Protein AF-A0AAW0A6W4-F1 (afdb_monomer_lite)

pLDDT: mean 75.2, std 26.05, range [22.41, 98.56]

Foldseek 3Di:
DDDDDDDDDDDDDDDDDDDDDDDDQDDPDDDDDDDDDDDDDDDDDDDDDDDDDPDPPVVVVVVVVVDDPVVDDPPDDPPCVRDDPLCVVLVLCVLCVQPVVPLVLLLVLLDQDDCPRQVCLLVLLLVLLQVLLVLQVVDDQQLQQLLVDAACPPPHRDSDGNHRDDRPDPVSCLLSRLVSSLLSSQLDDDPRHDFQDDPQLVVLNVQLVCCSVPNDSVSNSVSVLSNLCSQLVDQQDADPVRRRNRSSSNSLSSNQADSVRDGNALVVSLSSLVSVLSVQSSSLSVQLVVCCVVVVAVDSVRSCVVRSLSRYAPHRGPNNVSVVSNVVSVVCVVPDDPDPQWDQPDPPQLQWIHHNNDIDGVVVLVVVLVVLVVVLVCLVCCQQLVNPPDDDDPPDFDDDPVDPPPPDDSCPPPVGPNVVCVCVSVVVQCVDVVSVCLQWDDDPPDPDIDGPPVSVVSSVVSVVVSVVSVVVSPQSDPDPPDCPRVCVSVPPDDPPPDPPDDDDDDDDDDDDDDDDDDDDDDDDDDDDDDDDDDDDDDYDDDDDDD

Radius of gyration: 37.03 Å; chains: 1; bounding box: 126×98×90 Å

Sequence (546 aa):
MTTGKACIRVLPFPSEAITRSPIPTQVLSSTAPTSTPSNPLELGPDTEQTVSVHQPGTKLYSDFLAFKSSDFQPEAETDHRLISPWLKRTHWMRLIESHLDHLDELCNFAKFPGEEEFPELKTIVVTYFTAATQLVDLTHGAVLERLNTADPDKDGITNKPLHAHKPGDATFNKYVQIVIRLLGTFIRESKHYTLPFTPSCESSRAAFVHALNNGSDSDRDESLHNFLLSVWATTWQATHEERDCDPTLCFLGLYALQPTGEFLGPKQMTSPIAHLSWAIRLVILRQIHQLCASGVCKDHLDAFNQVAEYITEHNINTFSSLRSLQHYATAVTMSTMPLPSIVFLDREAWTAMYFKGQHFSLEKLRKILAALEVEIMRLWTEKVMLGLNLRVDYTNLVDNLQNQKPGYSFIQEPTNPFVQHKNTFLQTLLADPVKAREFVFKAAGVEDEQIDMTRCRGYMTDVGQFEGLLMLYVELTPSYGNGELGTQFLQKGPRTRGIRGNNDSVGGNRGQLRKMPPKSREFGATAGIGSNTNSARILGQETNTQ

Secondary structure (DSSP, 8-state):
------PPPP---------PPPPPPPP----PPP-PPP-----------------THHHHHHHHHH--GGG--------GGGS-HHHHHH-HHHHTGGGGGGHHHHHHHTSPPPTTTSTTHHHHHHHHHHHHHHHHHTS-HHHHHHHH-S-HHHH---S-PPPPPPTTSHHHHHHHHHHHHHHHHHHS--SS------HHHHHHHHHHHHHHHH--HHHHHHHHHHHHHHHHTS-----SS-----HHHHHHHHHHB-TTS-B--HHHHHHHHHHHHHHHHHHHHHHHHHHHHTTSSSSHHHHHHHHGGGGSTTSSSHHHHHHHHHHHHHHHHHHSPPP-SEEES-SSS--EEEETTEEEEHHHHHHHHHHHHHHHHHIIIIIISTT-------SS----TT---TT--GGG-TTSTTGGGTTHHHHHHHHSHHHHHHHEE--TT-SS-EE-HHHHHHHHHHHHHHHHHHHHHHHHTT-TT-TTSGGGGT--------------------------------------------------------

Structure (mmCIF, N/CA/C/O backbone):
data_AF-A0AAW0A6W4-F1
#
_entry.id   AF-A0AAW0A6W4-F1
#
loop_
_atom_site.group_PDB
_atom_site.id
_atom_site.type_symbol
_atom_site.label_atom_id
_atom_site.label_alt_id
_atom_site.label_comp_id
_atom_site.label_asym_id
_atom_site.label_entity_id
_atom_site.label_seq_id
_atom_site.pdbx_PDB_ins_code
_atom_site.Cartn_x
_atom_site.Cartn_y
_atom_site.Cartn_z
_atom_site.occupancy
_atom_site.B_iso_or_equiv
_atom_site.auth_seq_id
_atom_site.auth_comp_id
_atom_site.auth_asym_id
_atom_site.auth_atom_id
_atom_site.pdbx_PDB_model_num
ATOM 1 N N . MET A 1 1 ? 59.022 -0.729 -10.232 1.00 29.97 1 MET A N 1
ATOM 2 C CA . MET A 1 1 ? 60.190 0.147 -10.493 1.00 29.97 1 MET A CA 1
ATOM 3 C C . MET A 1 1 ? 60.118 0.498 -11.976 1.00 29.97 1 MET A C 1
ATOM 5 O O . MET A 1 1 ? 60.030 -0.437 -12.747 1.00 29.97 1 MET A O 1
ATOM 9 N N . THR A 1 2 ? 59.994 1.730 -12.466 1.00 26.59 2 THR A N 1
ATOM 10 C CA . THR A 1 2 ? 60.302 3.056 -11.915 1.00 26.59 2 THR A CA 1
ATOM 11 C C . THR A 1 2 ? 59.455 4.102 -12.667 1.00 26.59 2 THR A C 1
ATOM 13 O O . THR A 1 2 ? 59.339 4.059 -13.884 1.00 26.59 2 THR A O 1
ATOM 16 N N . THR A 1 3 ? 58.853 4.991 -11.882 1.00 26.67 3 THR A N 1
ATOM 17 C CA . THR A 1 3 ? 58.344 6.362 -12.106 1.00 26.67 3 THR A CA 1
ATOM 18 C C . THR A 1 3 ? 58.512 7.085 -13.456 1.00 26.67 3 THR A C 1
ATOM 20 O O . THR A 1 3 ? 59.625 7.239 -13.949 1.00 26.67 3 THR A O 1
ATOM 23 N N . GLY A 1 4 ? 57.433 7.763 -13.876 1.00 24.11 4 GLY A N 1
ATOM 24 C CA . GLY A 1 4 ? 57.452 8.968 -14.718 1.00 24.11 4 GLY A CA 1
ATOM 25 C C . GLY A 1 4 ? 56.288 9.905 -14.356 1.00 24.11 4 GLY A C 1
ATOM 26 O O . GLY A 1 4 ? 55.134 9.571 -14.597 1.00 24.11 4 GLY A O 1
ATOM 27 N N . LYS A 1 5 ? 56.595 11.041 -13.714 1.00 25.27 5 LYS A N 1
ATOM 28 C CA . LYS A 1 5 ? 55.657 12.100 -13.289 1.00 25.27 5 LYS A CA 1
ATOM 29 C C . LYS A 1 5 ? 55.269 12.991 -14.478 1.00 25.27 5 LYS A C 1
ATOM 31 O O . LYS A 1 5 ? 56.152 13.379 -15.237 1.00 25.27 5 LYS A O 1
ATOM 36 N N . ALA A 1 6 ? 54.007 13.417 -14.557 1.00 24.30 6 ALA A N 1
ATOM 37 C CA . ALA A 1 6 ? 53.575 14.535 -15.399 1.00 24.30 6 ALA A CA 1
ATOM 38 C C . ALA A 1 6 ? 52.894 15.610 -14.533 1.00 24.30 6 ALA A C 1
ATOM 40 O O . ALA A 1 6 ? 51.926 15.335 -13.828 1.00 24.30 6 ALA A O 1
ATOM 41 N N . CYS A 1 7 ? 53.462 16.820 -14.558 1.00 23.02 7 CYS A N 1
ATOM 42 C CA . CYS A 1 7 ? 52.961 18.028 -13.902 1.00 23.02 7 CYS A CA 1
ATOM 43 C C . CYS A 1 7 ? 51.711 18.564 -14.610 1.00 23.02 7 CYS A C 1
ATOM 45 O O . CYS A 1 7 ? 51.742 18.791 -15.818 1.00 23.02 7 CYS A O 1
ATOM 47 N N . ILE A 1 8 ? 50.663 18.868 -13.842 1.00 24.89 8 ILE A N 1
ATOM 48 C CA . ILE A 1 8 ? 49.502 19.641 -14.293 1.00 24.89 8 ILE A CA 1
ATOM 49 C C . ILE A 1 8 ? 49.703 21.101 -13.868 1.00 24.89 8 ILE A C 1
ATOM 51 O O . ILE A 1 8 ? 49.966 21.397 -12.703 1.00 24.89 8 ILE A O 1
ATOM 55 N N . ARG A 1 9 ? 49.622 22.005 -14.850 1.00 22.41 9 ARG A N 1
ATOM 56 C CA . ARG A 1 9 ? 49.630 23.466 -14.688 1.00 22.41 9 ARG A CA 1
ATOM 57 C C . ARG A 1 9 ? 48.338 23.913 -14.002 1.00 22.41 9 ARG A C 1
ATOM 59 O O . ARG A 1 9 ? 47.256 23.617 -14.495 1.00 22.41 9 ARG A O 1
ATOM 66 N N . VAL A 1 10 ? 48.471 24.680 -12.926 1.00 24.28 10 VAL A N 1
ATOM 67 C CA . VAL A 1 10 ? 47.374 25.426 -12.297 1.00 24.28 10 VAL A CA 1
ATOM 68 C C . VAL A 1 10 ? 47.271 26.793 -12.977 1.00 24.28 10 VAL A C 1
ATOM 70 O O . VAL A 1 10 ? 48.257 27.528 -13.029 1.00 24.28 10 VAL A O 1
ATOM 73 N N . LEU A 1 11 ? 46.089 27.125 -13.499 1.00 24.48 11 LEU A N 1
ATOM 74 C CA . LEU A 1 11 ? 45.678 28.495 -13.823 1.00 24.48 11 LEU A CA 1
ATOM 75 C C . LEU A 1 11 ? 44.553 28.898 -12.853 1.00 24.48 11 LEU A C 1
ATOM 77 O O . LEU A 1 11 ? 43.737 28.040 -12.510 1.00 24.48 11 LEU A O 1
ATOM 81 N N . PRO A 1 12 ? 44.505 30.158 -12.387 1.00 26.25 12 PRO A N 1
ATOM 82 C CA . PRO A 1 12 ? 43.534 30.594 -11.393 1.00 26.25 12 PRO A CA 1
ATOM 83 C C . PRO A 1 12 ? 42.209 30.985 -12.062 1.00 26.25 12 PRO A C 1
ATOM 85 O O . PRO A 1 12 ? 42.211 31.631 -13.109 1.00 26.25 12 PRO A O 1
ATOM 88 N N . PHE A 1 13 ? 41.088 30.637 -11.429 1.00 27.45 13 PHE A N 1
ATOM 89 C CA . PHE A 1 13 ? 39.764 31.190 -11.735 1.00 27.45 13 PHE A CA 1
ATOM 90 C C . PHE A 1 13 ? 39.252 32.040 -10.558 1.00 27.45 13 PHE A C 1
ATOM 92 O O . PHE A 1 13 ? 39.712 31.855 -9.427 1.00 27.45 13 PHE A O 1
ATOM 99 N N . PRO A 1 14 ? 38.370 33.017 -10.835 1.00 28.61 14 PRO A N 1
ATOM 100 C CA . PRO A 1 14 ? 38.071 34.133 -9.958 1.00 28.61 14 PRO A CA 1
ATOM 101 C C . PRO A 1 14 ? 36.997 33.789 -8.923 1.00 28.61 14 PRO A C 1
ATOM 103 O O . PRO A 1 14 ? 36.168 32.901 -9.102 1.00 28.61 14 PRO A O 1
ATOM 106 N N . SER A 1 15 ? 37.036 34.546 -7.832 1.00 30.28 15 SER A N 1
ATOM 107 C CA . SER A 1 15 ? 36.029 34.573 -6.778 1.00 30.28 15 SER A CA 1
ATOM 108 C C . SER A 1 15 ? 34.763 35.259 -7.301 1.00 30.28 15 SER A C 1
ATOM 110 O O . SER A 1 15 ? 34.782 36.471 -7.512 1.00 30.28 15 SER A O 1
ATOM 112 N N . GLU A 1 16 ? 33.664 34.519 -7.419 1.00 26.92 16 GLU A N 1
ATOM 113 C CA . GLU A 1 16 ? 32.316 35.089 -7.373 1.00 26.92 16 GLU A CA 1
ATOM 114 C C . GLU A 1 16 ? 31.528 34.432 -6.239 1.00 26.92 16 GLU A C 1
ATOM 116 O O . GLU A 1 16 ? 31.512 33.212 -6.063 1.00 26.92 16 GLU A O 1
ATOM 121 N N . ALA A 1 17 ? 30.956 35.292 -5.401 1.00 28.11 17 ALA A N 1
ATOM 122 C CA . ALA A 1 17 ? 30.270 34.947 -4.174 1.00 28.11 17 ALA A CA 1
ATOM 123 C C . ALA A 1 17 ? 28.890 34.351 -4.480 1.00 28.11 17 ALA A C 1
ATOM 125 O O . ALA A 1 17 ? 28.009 35.035 -4.991 1.00 28.11 17 ALA A O 1
ATOM 126 N N . ILE A 1 18 ? 28.696 33.084 -4.113 1.00 27.81 18 ILE A N 1
ATOM 127 C CA . ILE A 1 18 ? 27.375 32.456 -4.044 1.00 27.81 18 ILE A CA 1
ATOM 128 C C . ILE A 1 18 ? 26.812 32.741 -2.651 1.00 27.81 18 ILE A C 1
ATOM 130 O O . ILE A 1 18 ? 27.268 32.182 -1.651 1.00 27.81 18 ILE A O 1
ATOM 134 N N . THR A 1 19 ? 25.819 33.622 -2.586 1.00 28.86 19 THR A N 1
ATOM 135 C CA . THR A 1 19 ? 24.926 33.777 -1.434 1.00 28.86 19 THR A CA 1
ATOM 136 C C . THR A 1 19 ? 24.181 32.464 -1.199 1.00 28.86 19 THR A C 1
ATOM 138 O O . THR A 1 19 ? 23.378 32.046 -2.029 1.00 28.86 19 THR A O 1
ATOM 141 N N . ARG A 1 20 ? 24.476 31.794 -0.080 1.00 28.25 20 ARG A N 1
ATOM 142 C CA . ARG A 1 20 ? 23.788 30.579 0.371 1.00 28.25 20 ARG A CA 1
ATOM 143 C C . ARG A 1 20 ? 22.538 30.960 1.164 1.00 28.25 20 ARG A C 1
ATOM 145 O O . ARG A 1 20 ? 22.651 31.647 2.176 1.00 28.25 20 ARG A O 1
ATOM 152 N N . SER A 1 21 ? 21.376 30.485 0.727 1.00 30.14 21 SER A N 1
ATOM 153 C CA . SER A 1 21 ? 20.139 30.516 1.515 1.00 30.14 21 SER A CA 1
ATOM 154 C C . SER A 1 21 ? 20.139 29.390 2.564 1.00 30.14 21 SER A C 1
ATOM 156 O O . SER A 1 21 ? 20.717 28.328 2.318 1.00 30.14 21 SER A O 1
ATOM 158 N N . PRO A 1 22 ? 19.520 29.589 3.741 1.00 31.47 22 PRO A N 1
ATOM 159 C CA . PRO A 1 22 ? 19.516 28.596 4.811 1.00 31.47 22 PRO A CA 1
ATOM 160 C C . PRO A 1 22 ? 18.573 27.416 4.523 1.00 31.47 22 PRO A C 1
ATOM 162 O O . PRO A 1 22 ? 17.448 27.591 4.063 1.00 31.47 22 PRO A O 1
ATOM 165 N N . ILE A 1 23 ? 19.039 26.205 4.844 1.00 38.56 23 ILE A N 1
ATOM 166 C CA . ILE A 1 23 ? 18.289 24.942 4.745 1.00 38.56 23 ILE A CA 1
ATOM 167 C C . ILE A 1 23 ? 17.222 24.890 5.860 1.00 38.56 23 ILE A C 1
ATOM 169 O O . ILE A 1 23 ? 17.555 25.169 7.018 1.00 38.56 23 ILE A O 1
ATOM 173 N N . PRO A 1 24 ? 15.964 24.489 5.583 1.00 32.69 24 PRO A N 1
ATOM 174 C CA . PRO A 1 24 ? 14.937 24.365 6.614 1.00 32.69 24 PRO A CA 1
ATOM 175 C C . PRO A 1 24 ? 15.298 23.273 7.629 1.00 32.69 24 PRO A C 1
ATOM 177 O O . PRO A 1 24 ? 15.531 22.117 7.277 1.00 32.69 24 PRO A O 1
ATOM 180 N N . THR A 1 25 ? 15.320 23.633 8.910 1.00 34.75 25 THR A N 1
ATOM 181 C CA . THR A 1 25 ? 15.443 22.686 10.027 1.00 34.75 25 THR A CA 1
ATOM 182 C C . THR A 1 25 ? 14.039 22.405 10.564 1.00 34.75 25 THR A C 1
ATOM 184 O O . THR A 1 25 ? 13.273 23.344 10.769 1.00 34.75 25 THR A O 1
ATOM 187 N N . GLN A 1 26 ? 13.676 21.134 10.778 1.00 35.06 26 GLN A N 1
ATOM 188 C CA . GLN A 1 26 ? 12.355 20.761 11.305 1.00 35.06 26 GLN A CA 1
ATOM 189 C C . GLN A 1 26 ? 12.107 21.410 12.676 1.00 35.06 26 GLN A C 1
ATOM 191 O O . GLN A 1 26 ? 12.799 21.106 13.649 1.00 35.06 26 GLN A O 1
ATOM 196 N N . VAL A 1 27 ? 11.095 22.277 12.760 1.00 29.58 27 VAL A N 1
ATOM 197 C CA . VAL A 1 27 ? 10.617 22.860 14.019 1.00 29.58 27 VAL A CA 1
ATOM 198 C C . VAL A 1 27 ? 9.509 21.967 14.574 1.00 29.58 27 VAL A C 1
ATOM 200 O O . VAL A 1 27 ? 8.455 21.802 13.963 1.00 29.58 27 VAL A O 1
ATOM 203 N N . LEU A 1 28 ? 9.734 21.401 15.761 1.00 25.75 28 LEU A N 1
ATOM 204 C CA . LEU A 1 28 ? 8.715 20.685 16.531 1.00 25.75 28 LEU A CA 1
ATOM 205 C C . LEU A 1 28 ? 7.583 21.656 16.908 1.00 25.75 28 LEU A C 1
ATOM 207 O O . LEU A 1 28 ? 7.703 22.420 17.862 1.00 25.75 28 LEU A O 1
ATOM 211 N N . SER A 1 29 ? 6.482 21.642 16.157 1.00 27.67 29 SER A N 1
ATOM 212 C CA . SER A 1 29 ? 5.318 22.489 16.434 1.00 27.67 29 SER A CA 1
ATOM 213 C C . SER A 1 29 ? 4.414 21.859 17.500 1.00 27.67 29 SER A C 1
ATOM 215 O O . SER A 1 29 ? 3.821 20.805 17.274 1.00 27.67 29 SER A O 1
ATOM 217 N N . SER A 1 30 ? 4.263 22.525 18.650 1.00 27.72 30 SER A N 1
ATOM 218 C CA . SER A 1 30 ? 3.176 22.280 19.607 1.00 27.72 30 SER A CA 1
ATOM 219 C C . SER A 1 30 ? 2.204 23.460 19.593 1.00 27.72 30 SER A C 1
ATOM 221 O O . SER A 1 30 ? 2.521 24.536 20.095 1.00 27.72 30 SER A O 1
ATOM 223 N N . THR A 1 31 ? 1.009 23.278 19.043 1.00 27.92 31 THR A N 1
ATOM 224 C CA . THR A 1 31 ? -0.090 24.242 19.180 1.00 27.92 31 THR A CA 1
ATOM 225 C C . THR A 1 31 ? -0.944 23.863 20.389 1.00 27.92 31 THR A C 1
ATOM 227 O O . THR A 1 31 ? -1.620 22.834 20.364 1.00 27.92 31 THR A O 1
ATOM 230 N N . ALA A 1 32 ? -0.922 24.684 21.442 1.00 27.34 32 ALA A N 1
ATOM 231 C CA . ALA A 1 32 ? -1.867 24.618 22.558 1.00 27.34 32 ALA A CA 1
ATOM 232 C C . ALA A 1 32 ? -2.927 25.730 22.406 1.00 27.34 32 ALA A C 1
ATOM 234 O O . ALA A 1 32 ? -2.568 26.840 22.009 1.00 27.34 32 ALA A O 1
ATOM 235 N N . PRO A 1 33 ? -4.215 25.476 22.702 1.00 30.58 33 PRO A N 1
ATOM 236 C CA . PRO A 1 33 ? -5.251 26.501 22.644 1.00 30.58 33 PRO A CA 1
ATOM 237 C C . PRO A 1 33 ? -5.259 27.382 23.902 1.00 30.58 33 PRO A C 1
ATOM 239 O O . PRO A 1 33 ? -5.238 26.896 25.032 1.00 30.58 33 PRO A O 1
ATOM 242 N N . THR A 1 34 ? -5.327 28.691 23.678 1.00 27.52 34 THR A N 1
ATOM 243 C CA . THR A 1 34 ? -5.427 29.748 24.687 1.00 27.52 34 THR A CA 1
ATOM 244 C C . THR A 1 34 ? -6.857 29.844 25.227 1.00 27.52 34 THR A C 1
ATOM 246 O O . THR A 1 34 ? -7.781 30.141 24.472 1.00 27.52 34 THR A O 1
ATOM 249 N N . SER A 1 35 ? -7.049 29.659 26.534 1.00 28.66 35 SER A N 1
ATOM 250 C CA . SER A 1 35 ? -8.262 30.088 27.242 1.00 28.66 35 SER A CA 1
ATOM 251 C C . SER A 1 35 ? -7.891 31.053 28.367 1.00 28.66 35 SER A C 1
ATOM 253 O O . SER A 1 35 ? -7.146 30.705 29.281 1.00 28.66 35 SER A O 1
ATOM 255 N N . THR A 1 36 ? -8.409 32.271 28.266 1.00 30.28 36 THR A N 1
ATOM 256 C CA . THR A 1 36 ? -8.309 33.384 29.216 1.00 30.28 36 THR A CA 1
ATOM 257 C C . THR A 1 36 ? -9.050 33.088 30.526 1.00 30.28 36 THR A C 1
ATOM 259 O O . THR A 1 36 ? -10.187 32.619 30.467 1.00 30.28 36 THR A O 1
ATOM 262 N N . PRO A 1 37 ? -8.500 33.442 31.703 1.00 32.03 37 PRO A N 1
ATOM 263 C CA . PRO A 1 37 ? -9.285 33.585 32.921 1.00 32.03 37 PRO A CA 1
ATOM 264 C C . PRO A 1 37 ? -9.560 35.062 33.245 1.00 32.03 37 PRO A C 1
ATOM 266 O O . PRO A 1 37 ? -8.682 35.921 33.167 1.00 32.03 37 PRO A O 1
ATOM 269 N N . SER A 1 38 ? -10.803 35.341 33.624 1.00 29.14 38 SER A N 1
ATOM 270 C CA . SER A 1 38 ? -11.277 36.600 34.202 1.00 29.14 38 SER A CA 1
ATOM 271 C C . SER A 1 38 ? -10.965 36.685 35.711 1.00 29.14 38 SER A C 1
ATOM 273 O O . SER A 1 38 ? -11.090 35.701 36.434 1.00 29.14 38 SER A O 1
ATOM 275 N N . ASN A 1 39 ? -10.555 37.881 36.143 1.00 32.59 39 ASN A N 1
ATOM 276 C CA . ASN A 1 39 ? -10.160 38.347 37.491 1.00 32.59 39 ASN A CA 1
ATOM 277 C C . ASN A 1 39 ? -11.373 38.555 38.462 1.00 32.59 39 ASN A C 1
ATOM 279 O O . ASN A 1 39 ? -12.508 38.391 38.019 1.00 32.59 39 ASN A O 1
ATOM 283 N N . PRO A 1 40 ? -11.204 38.998 39.737 1.00 42.78 40 PRO A N 1
ATOM 284 C CA . PRO A 1 40 ? -10.827 38.194 40.910 1.00 42.78 40 PRO A CA 1
ATOM 285 C C . PRO A 1 40 ? -11.820 38.382 42.095 1.00 42.78 40 PRO A C 1
ATOM 287 O O . PRO A 1 40 ? -12.707 39.231 42.054 1.00 42.78 40 PRO A O 1
ATOM 290 N N . LEU A 1 41 ? -11.658 37.627 43.187 1.00 30.16 41 LEU A N 1
ATOM 291 C CA . LEU A 1 41 ? -12.320 37.904 44.472 1.00 30.16 41 LEU A CA 1
ATOM 292 C C . LEU A 1 41 ? -11.269 38.306 45.515 1.00 30.16 41 LEU A C 1
ATOM 294 O O . LEU A 1 41 ? -10.311 37.572 45.752 1.00 30.16 41 LEU A O 1
ATOM 298 N N . GLU A 1 42 ? -11.463 39.495 46.087 1.00 34.75 42 GLU A N 1
ATOM 299 C CA . GLU A 1 42 ? -10.716 40.074 47.206 1.00 34.75 42 GLU A CA 1
ATOM 300 C C . GLU A 1 42 ? -10.849 39.237 48.483 1.00 34.75 42 GLU A C 1
ATOM 302 O O . GLU A 1 42 ? -11.943 38.777 48.804 1.00 34.75 42 GLU A O 1
ATOM 307 N N . LEU A 1 43 ? -9.764 39.148 49.260 1.00 31.92 43 LEU A N 1
ATOM 308 C CA . LEU A 1 43 ? -9.798 38.998 50.718 1.00 31.92 43 LEU A CA 1
ATOM 309 C C . LEU A 1 43 ? -8.422 39.346 51.318 1.00 31.92 43 LEU A C 1
ATOM 311 O O . LEU A 1 43 ? -7.458 38.629 51.086 1.00 31.92 43 LEU A O 1
ATOM 315 N N . GLY A 1 44 ? -8.390 40.447 52.080 1.00 34.00 44 GLY A N 1
ATOM 316 C CA . GLY A 1 44 ? -7.716 40.607 53.383 1.00 34.00 44 GLY A CA 1
ATOM 317 C C . GLY A 1 44 ? -6.178 40.541 53.485 1.00 34.00 44 GLY A C 1
ATOM 318 O O . GLY A 1 44 ? -5.582 39.566 53.042 1.00 34.00 44 GLY A O 1
ATOM 319 N N . PRO A 1 45 ? -5.521 41.520 54.144 1.00 43.34 45 PRO A N 1
ATOM 320 C CA . PRO A 1 45 ? -4.077 41.519 54.339 1.00 43.34 45 PRO A CA 1
ATOM 321 C C . PRO A 1 45 ? -3.700 40.732 55.597 1.00 43.34 45 PRO A C 1
ATOM 323 O O . PRO A 1 45 ? -4.283 40.968 56.646 1.00 43.34 45 PRO A O 1
ATOM 326 N N . ASP A 1 46 ? -2.682 39.877 55.517 1.00 32.66 46 ASP A N 1
ATOM 327 C CA . ASP A 1 46 ? -1.875 39.528 56.686 1.00 32.66 46 ASP A CA 1
ATOM 328 C C . ASP A 1 46 ? -0.438 39.167 56.277 1.00 32.66 46 ASP A C 1
ATOM 330 O O . ASP A 1 46 ? -0.163 38.153 55.646 1.00 32.66 46 ASP A O 1
ATOM 334 N N . THR A 1 47 ? 0.446 40.089 56.652 1.00 34.53 47 THR A N 1
ATOM 335 C CA . THR A 1 47 ? 1.787 39.918 57.226 1.00 34.53 47 THR A CA 1
ATOM 336 C C . THR A 1 47 ? 2.815 39.007 56.531 1.00 34.53 47 THR A C 1
ATOM 338 O O . THR A 1 47 ? 2.726 37.785 56.482 1.00 34.53 47 THR A O 1
ATOM 341 N N . GLU A 1 48 ? 3.877 39.681 56.090 1.00 34.97 48 GLU A N 1
ATOM 342 C CA . GLU A 1 48 ? 5.146 39.217 55.532 1.00 34.97 48 GLU A CA 1
ATOM 343 C C . GLU A 1 48 ? 5.803 38.029 56.258 1.00 34.97 48 GLU A C 1
ATOM 345 O O . GLU A 1 48 ? 6.067 38.098 57.455 1.00 34.97 48 GLU A O 1
ATOM 350 N N . GLN A 1 49 ? 6.249 37.029 55.487 1.00 31.20 49 GLN A N 1
ATOM 351 C CA . GLN A 1 49 ? 7.569 36.406 55.667 1.00 31.20 49 GLN A CA 1
ATOM 352 C C . GLN A 1 49 ? 8.172 36.072 54.294 1.00 31.20 49 GLN A C 1
ATOM 354 O O . GLN A 1 49 ? 7.771 35.137 53.602 1.00 31.20 49 GLN A O 1
ATOM 359 N N . THR A 1 50 ? 9.153 36.874 53.891 1.00 33.28 50 THR A N 1
ATOM 360 C CA . THR A 1 50 ? 9.969 36.711 52.687 1.00 33.28 50 THR A CA 1
ATOM 361 C C . THR A 1 50 ? 10.948 35.548 52.854 1.00 33.28 50 THR A C 1
ATOM 363 O O . THR A 1 50 ? 12.004 35.680 53.467 1.00 33.28 50 THR A O 1
ATOM 366 N N . VAL A 1 51 ? 10.635 34.403 52.242 1.00 32.06 51 VAL A N 1
ATOM 367 C CA . VAL A 1 51 ? 11.622 33.353 51.952 1.00 32.06 51 VAL A CA 1
ATOM 368 C C . VAL A 1 51 ? 11.957 33.426 50.464 1.00 32.06 51 VAL A C 1
ATOM 370 O O . VAL A 1 51 ? 11.176 33.024 49.605 1.00 32.06 51 VAL A O 1
ATOM 373 N N . SER A 1 52 ? 13.131 33.979 50.156 1.00 35.78 52 SER A N 1
ATOM 374 C CA . SER A 1 52 ? 13.693 34.032 48.803 1.00 35.78 52 SER A CA 1
ATOM 375 C C . SER A 1 52 ? 14.057 32.621 48.324 1.00 35.78 52 SER A C 1
ATOM 377 O O . SER A 1 52 ? 15.179 32.153 48.523 1.00 35.78 52 SER A O 1
ATOM 379 N N . VAL A 1 53 ? 13.122 31.949 47.652 1.00 37.12 53 VAL A N 1
ATOM 380 C CA . VAL A 1 53 ? 13.405 30.751 46.854 1.00 37.12 53 VAL A CA 1
ATOM 381 C C . VAL A 1 53 ? 13.784 31.205 45.446 1.00 37.12 53 VAL A C 1
ATOM 383 O O . VAL A 1 53 ? 12.928 31.554 44.637 1.00 37.12 53 VAL A O 1
ATOM 386 N N . HIS A 1 54 ? 15.081 31.209 45.136 1.00 39.97 54 HIS A N 1
ATOM 387 C CA . HIS A 1 54 ? 15.552 31.255 43.751 1.00 39.97 54 HIS A CA 1
ATOM 388 C C . HIS A 1 54 ? 15.060 29.990 43.030 1.00 39.97 54 HIS A C 1
ATOM 390 O O . HIS A 1 54 ? 15.655 28.926 43.177 1.00 39.97 54 HIS A O 1
ATOM 396 N N . GLN A 1 55 ? 13.959 30.085 42.278 1.00 42.28 55 GLN A N 1
ATOM 397 C CA . GLN A 1 55 ? 13.528 29.027 41.365 1.00 42.28 55 GLN A CA 1
ATOM 398 C C . GLN A 1 55 ? 14.266 29.180 40.023 1.00 42.28 55 GLN A C 1
ATOM 400 O O . GLN A 1 55 ? 14.018 30.149 39.309 1.00 42.28 55 GLN A O 1
ATOM 405 N N . PRO A 1 56 ? 15.124 28.226 39.616 1.00 44.94 56 PRO A N 1
ATOM 406 C CA . PRO A 1 56 ? 15.837 28.283 38.335 1.00 44.94 56 PRO A CA 1
ATOM 407 C C . PRO A 1 56 ? 14.921 28.131 37.103 1.00 44.94 56 PRO A C 1
ATOM 409 O O . PRO A 1 56 ? 15.375 28.308 35.977 1.00 44.94 56 PRO A O 1
ATOM 412 N N . GLY A 1 57 ? 13.643 27.780 37.298 1.00 40.06 57 GLY A N 1
ATOM 413 C CA . GLY A 1 57 ? 12.699 27.461 36.220 1.00 40.06 57 GLY A CA 1
ATOM 414 C C . GLY A 1 57 ? 11.963 28.656 35.606 1.00 40.06 57 GLY A C 1
ATOM 415 O O . GLY A 1 57 ? 11.494 28.552 34.476 1.00 40.06 57 GLY A O 1
ATOM 416 N N . THR A 1 58 ? 11.873 29.797 36.296 1.00 48.66 58 THR A N 1
ATOM 417 C CA . THR A 1 58 ? 11.132 30.968 35.786 1.00 48.66 58 THR A CA 1
ATOM 418 C C . THR A 1 58 ? 11.873 31.677 34.661 1.00 48.66 58 THR A C 1
ATOM 420 O O . THR A 1 58 ? 11.234 32.143 33.723 1.00 48.66 58 THR A O 1
ATOM 423 N N . LYS A 1 59 ? 13.212 31.678 34.705 1.00 48.50 59 LYS A N 1
ATOM 424 C CA . LYS A 1 59 ? 14.052 32.292 33.673 1.00 48.50 59 LYS A CA 1
ATOM 425 C C . LYS A 1 59 ? 13.940 31.561 32.332 1.00 48.50 59 LYS A C 1
ATOM 427 O O . LYS A 1 59 ? 13.748 32.190 31.306 1.00 48.50 59 LYS A O 1
ATOM 432 N N . LEU A 1 60 ? 13.942 30.226 32.346 1.00 48.31 60 LEU A N 1
ATOM 433 C CA . LEU A 1 60 ? 13.827 29.425 31.121 1.00 48.31 60 LEU A CA 1
ATOM 434 C C . LEU A 1 60 ? 12.462 29.606 30.432 1.00 48.31 60 LEU A C 1
ATOM 436 O O . LEU A 1 60 ? 12.371 29.624 29.209 1.00 48.31 60 LEU A O 1
ATOM 440 N N . TYR A 1 61 ? 11.401 29.767 31.228 1.00 43.78 61 TYR A N 1
ATOM 441 C CA . TYR A 1 61 ? 10.048 30.007 30.730 1.00 43.78 61 TYR A CA 1
ATOM 442 C C . TYR A 1 61 ? 9.865 31.443 30.217 1.00 43.78 61 TYR A C 1
ATOM 444 O O . TYR A 1 61 ? 9.253 31.647 29.171 1.00 43.78 61 TYR A O 1
ATOM 452 N N . SER A 1 62 ? 10.438 32.442 30.902 1.00 52.22 62 SER A N 1
ATOM 453 C CA . SER A 1 62 ? 10.450 33.824 30.408 1.00 52.22 62 SER A CA 1
ATOM 454 C C . SER A 1 62 ? 11.295 33.979 29.147 1.00 52.22 62 SER A C 1
ATOM 456 O O . SER A 1 62 ? 10.894 34.710 28.250 1.00 52.22 62 SER A O 1
ATOM 458 N N . ASP A 1 63 ? 12.413 33.256 29.047 1.00 57.19 63 ASP A N 1
ATOM 459 C CA . ASP A 1 63 ? 13.294 33.266 27.876 1.00 57.19 63 ASP A CA 1
ATOM 460 C C . ASP A 1 63 ? 12.607 32.602 26.668 1.00 57.19 63 ASP A C 1
ATOM 462 O O . ASP A 1 63 ? 12.712 33.100 25.550 1.00 57.19 63 ASP A O 1
ATOM 466 N N . PHE A 1 64 ? 11.819 31.538 26.886 1.00 52.75 64 PHE A N 1
ATOM 467 C CA . PHE A 1 64 ? 10.992 30.921 25.841 1.00 52.75 64 PHE A CA 1
ATOM 468 C C . PHE A 1 64 ? 9.874 31.851 25.346 1.00 52.75 64 PHE A C 1
ATOM 470 O O . PHE A 1 64 ? 9.620 31.927 24.149 1.00 52.75 64 PHE A O 1
ATOM 477 N N . LEU A 1 65 ? 9.221 32.590 26.249 1.00 50.84 65 LEU A N 1
ATOM 478 C CA . LEU A 1 65 ? 8.182 33.560 25.881 1.00 50.84 65 LEU A CA 1
ATOM 479 C C . LEU A 1 65 ? 8.748 34.838 25.239 1.00 50.84 65 LEU A C 1
ATOM 481 O O . LEU A 1 65 ? 8.043 35.499 24.478 1.00 50.84 65 LEU A O 1
ATOM 485 N N . ALA A 1 66 ? 9.998 35.193 25.545 1.00 56.41 66 ALA A N 1
ATOM 486 C CA . ALA A 1 66 ? 10.695 36.340 24.967 1.00 56.41 66 ALA A CA 1
ATOM 487 C C . ALA A 1 66 ? 11.363 36.030 23.616 1.00 56.41 66 ALA A C 1
ATOM 489 O O . ALA A 1 66 ? 11.758 36.963 22.916 1.00 56.41 66 ALA A O 1
ATOM 490 N N . PHE A 1 67 ? 11.476 34.751 23.242 1.00 48.38 67 PHE A N 1
ATOM 491 C CA . PHE A 1 67 ? 12.062 34.309 21.981 1.00 48.38 67 PHE A CA 1
ATOM 492 C C . PHE A 1 67 ? 11.248 34.821 20.785 1.00 48.38 67 PHE A C 1
ATOM 494 O O . PHE A 1 67 ? 10.106 34.409 20.565 1.00 48.38 67 PHE A O 1
ATOM 501 N N . LYS A 1 68 ? 11.838 35.711 19.981 1.00 53.12 68 LYS A N 1
ATOM 502 C CA . LYS A 1 68 ? 11.263 36.150 18.706 1.00 53.12 68 LYS A CA 1
ATOM 503 C C . LYS A 1 68 ? 11.919 35.368 17.576 1.00 53.12 68 LYS A C 1
ATOM 505 O O . LYS A 1 68 ? 13.140 35.280 17.512 1.00 53.12 68 LYS A O 1
ATOM 510 N N . SER A 1 69 ? 11.131 34.847 16.631 1.00 48.56 69 SER A N 1
ATOM 511 C CA . SER A 1 69 ? 11.686 34.098 15.485 1.00 48.56 69 SER A CA 1
ATOM 512 C C . SER A 1 69 ? 12.646 34.934 14.625 1.00 48.56 69 SER A C 1
ATOM 514 O O . SER A 1 69 ? 13.445 34.372 13.885 1.00 48.56 69 SER A O 1
ATOM 516 N N . SER A 1 70 ? 12.580 36.266 14.729 1.00 46.28 70 SER A N 1
ATOM 517 C CA . SER A 1 70 ? 13.489 37.222 14.087 1.00 46.28 70 SER A CA 1
ATOM 518 C C . SER A 1 70 ? 14.919 37.193 14.630 1.00 46.28 70 SER A C 1
ATOM 520 O O . SER A 1 70 ? 15.816 37.706 13.969 1.00 46.28 70 SER A O 1
ATOM 522 N N . ASP A 1 71 ? 15.139 36.610 15.811 1.00 47.50 71 ASP A N 1
ATOM 523 C CA . ASP A 1 71 ? 16.457 36.541 16.455 1.00 47.50 71 ASP A CA 1
ATOM 524 C C . ASP A 1 71 ? 17.284 35.343 15.944 1.00 47.50 71 ASP A C 1
ATOM 526 O O . ASP A 1 71 ? 18.441 35.156 16.323 1.00 47.50 71 ASP A O 1
ATOM 530 N N . PHE A 1 72 ? 16.705 34.528 15.056 1.00 45.25 72 PHE A N 1
ATOM 531 C CA . PHE A 1 72 ? 17.385 33.423 14.397 1.00 45.25 72 PHE A CA 1
ATOM 532 C C . PHE A 1 72 ? 18.280 33.956 13.267 1.00 45.25 72 PHE A C 1
ATOM 534 O O . PHE A 1 72 ? 17.832 34.166 12.142 1.00 45.25 72 PHE A O 1
ATOM 541 N N . GLN A 1 73 ? 19.559 34.185 13.565 1.00 46.62 73 GLN A N 1
ATOM 542 C CA . GLN A 1 73 ? 20.609 34.372 12.557 1.00 46.62 73 GLN A CA 1
ATOM 543 C C . GLN A 1 73 ? 21.066 32.981 12.083 1.00 46.62 73 GLN A C 1
ATOM 545 O O . GLN A 1 73 ? 21.646 32.238 12.881 1.00 46.62 73 GLN A O 1
ATOM 550 N N . PRO A 1 74 ? 20.818 32.571 10.827 1.00 45.53 74 PRO A N 1
ATOM 551 C CA . PRO A 1 74 ? 21.227 31.263 10.342 1.00 45.53 74 PRO A CA 1
ATOM 552 C C . PRO A 1 74 ? 22.703 31.303 9.920 1.00 45.53 74 PRO A C 1
ATOM 554 O O . PRO A 1 74 ? 23.026 31.208 8.743 1.00 45.53 74 PRO A O 1
ATOM 557 N N . GLU A 1 75 ? 23.611 31.452 10.882 1.00 49.88 75 GLU A N 1
ATOM 558 C CA . GLU A 1 75 ? 25.063 31.324 10.658 1.00 49.88 75 GLU A CA 1
ATOM 559 C C . GLU A 1 75 ? 25.640 30.038 11.273 1.00 49.88 75 GLU A C 1
ATOM 561 O O . GLU A 1 75 ? 26.834 29.934 11.544 1.00 49.88 75 GLU A O 1
ATOM 566 N N . ALA A 1 76 ? 24.810 29.018 11.498 1.00 48.72 76 ALA A N 1
ATOM 567 C CA . ALA A 1 76 ? 25.296 27.728 11.968 1.00 48.72 76 ALA A CA 1
ATOM 568 C C . ALA A 1 76 ? 25.737 26.859 10.782 1.00 48.72 76 ALA A C 1
ATOM 570 O O . ALA A 1 76 ? 24.940 26.562 9.887 1.00 48.72 76 ALA A O 1
ATOM 571 N N . GLU A 1 77 ? 26.992 26.396 10.810 1.00 54.78 77 GLU A N 1
ATOM 572 C CA . GLU A 1 77 ? 27.398 25.165 10.124 1.00 54.78 77 GLU A CA 1
ATOM 573 C C . GLU A 1 77 ? 26.281 24.127 10.284 1.00 54.78 77 GLU A C 1
ATOM 575 O O . GLU A 1 77 ? 25.776 23.939 11.392 1.00 54.78 77 GLU A O 1
ATOM 580 N N . THR A 1 78 ? 25.851 23.495 9.188 1.00 56.66 78 THR A N 1
ATOM 581 C CA . THR A 1 78 ? 24.733 22.546 9.195 1.00 56.66 78 THR A CA 1
ATOM 582 C C . THR A 1 78 ? 24.979 21.469 10.251 1.00 56.66 78 THR A C 1
ATOM 584 O O . THR A 1 78 ? 25.744 20.532 10.016 1.00 56.66 78 THR A O 1
ATOM 587 N N . ASP A 1 79 ? 24.343 21.585 11.423 1.00 62.28 79 ASP A N 1
ATOM 588 C CA . ASP A 1 79 ? 24.489 20.577 12.464 1.00 62.28 79 ASP A CA 1
ATOM 589 C C . ASP A 1 79 ? 23.819 19.303 11.961 1.00 62.28 79 ASP A C 1
ATOM 591 O O . ASP A 1 79 ? 22.599 19.127 11.998 1.00 62.28 79 ASP A O 1
ATOM 595 N N . HIS A 1 80 ? 24.645 18.380 11.471 1.00 59.94 80 HIS A N 1
ATOM 596 C CA . HIS A 1 80 ? 24.185 17.112 10.943 1.00 59.94 80 HIS A CA 1
ATOM 597 C C . HIS A 1 80 ? 23.370 16.323 11.975 1.00 59.94 80 HIS A C 1
ATOM 599 O O . HIS A 1 80 ? 22.641 15.418 11.581 1.00 59.94 80 HIS A O 1
ATOM 605 N N . ARG A 1 81 ? 23.452 16.610 13.280 1.00 60.44 81 ARG A N 1
ATOM 606 C CA . ARG A 1 81 ? 22.623 15.961 14.312 1.00 60.44 81 ARG A CA 1
ATOM 607 C C . ARG A 1 81 ? 21.146 16.344 14.211 1.00 60.44 81 ARG A C 1
ATOM 609 O O . ARG A 1 81 ? 20.312 15.559 14.648 1.00 60.44 81 ARG A O 1
ATOM 616 N N . LEU A 1 82 ? 20.831 17.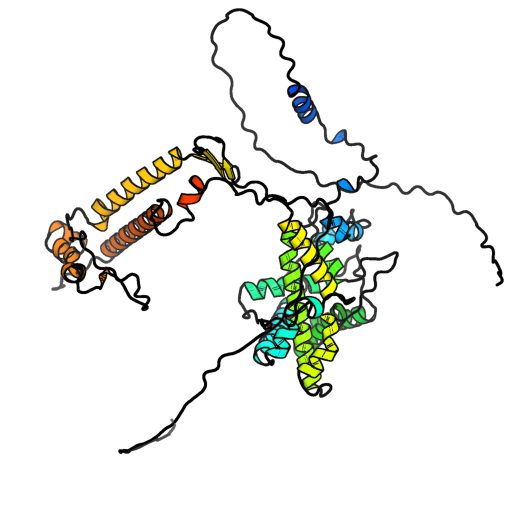487 13.600 1.00 66.19 82 LEU A N 1
ATOM 617 C CA . LEU A 1 82 ? 19.463 17.980 13.415 1.00 66.19 82 LEU A CA 1
ATOM 618 C C . LEU A 1 82 ? 18.763 17.368 12.192 1.00 66.19 82 LEU A C 1
ATOM 620 O O . LEU A 1 82 ? 17.549 17.476 12.051 1.00 66.19 82 LEU A O 1
ATOM 624 N N . ILE A 1 83 ? 19.507 16.680 11.322 1.00 75.44 83 ILE A N 1
ATOM 625 C CA . ILE A 1 83 ? 18.938 15.973 10.174 1.00 75.44 83 ILE A CA 1
ATOM 626 C C . ILE A 1 83 ? 18.480 14.584 10.615 1.00 75.44 83 ILE A C 1
ATOM 628 O O . ILE A 1 83 ? 19.278 13.786 11.124 1.00 75.44 83 ILE A O 1
ATOM 632 N N . SER A 1 84 ? 17.214 14.260 10.338 1.00 82.88 84 SER A N 1
ATOM 633 C CA . SER A 1 84 ? 16.666 12.940 10.643 1.00 82.88 84 SER A CA 1
ATOM 634 C C . SER A 1 84 ? 17.505 11.821 9.992 1.00 82.88 84 SER A C 1
ATOM 636 O O . SER A 1 84 ? 17.923 11.943 8.834 1.00 82.88 84 SER A O 1
ATOM 638 N N . PRO A 1 85 ? 17.757 10.695 10.689 1.00 86.56 85 PRO A N 1
ATOM 639 C CA . PRO A 1 85 ? 18.481 9.561 10.106 1.00 86.56 85 PRO A CA 1
ATOM 640 C C . PRO A 1 85 ? 17.854 9.055 8.798 1.00 86.56 85 PRO A C 1
ATOM 642 O O . PRO A 1 85 ? 18.566 8.638 7.888 1.00 86.56 85 PRO A O 1
ATOM 645 N N . TRP A 1 86 ? 16.526 9.175 8.681 1.00 90.44 86 TRP A N 1
ATOM 646 C CA . TRP A 1 86 ? 15.773 8.916 7.456 1.00 90.44 86 TRP A CA 1
ATOM 647 C C . TRP A 1 86 ? 16.272 9.749 6.275 1.00 90.44 86 TRP A C 1
ATOM 649 O O . TRP A 1 86 ? 16.706 9.180 5.278 1.00 90.44 86 TRP A O 1
ATOM 659 N N . LEU A 1 87 ? 16.309 11.074 6.419 1.00 88.62 87 LEU A N 1
ATOM 660 C CA . LEU A 1 87 ? 16.733 11.977 5.348 1.00 88.62 87 LEU A CA 1
ATOM 661 C C . LEU A 1 87 ? 18.228 11.879 5.040 1.00 88.62 87 LEU A C 1
ATOM 663 O O . LEU A 1 87 ? 18.637 12.077 3.897 1.00 88.62 87 LEU A O 1
ATOM 667 N N . LYS A 1 88 ? 19.052 11.500 6.025 1.00 87.56 88 LYS A N 1
ATOM 668 C CA . LYS A 1 88 ? 20.457 11.148 5.766 1.00 87.56 88 LYS A CA 1
ATOM 669 C C . LYS A 1 88 ? 20.596 9.900 4.906 1.00 87.56 88 LYS A C 1
ATOM 671 O O . LYS A 1 88 ? 21.516 9.841 4.101 1.00 87.56 88 LYS A O 1
ATOM 676 N N . ARG A 1 89 ? 19.739 8.894 5.114 1.00 89.50 89 ARG A N 1
ATOM 677 C CA . ARG A 1 89 ? 19.796 7.624 4.380 1.00 89.50 89 ARG A CA 1
ATOM 678 C C . ARG A 1 89 ? 19.248 7.757 2.965 1.00 89.50 89 ARG A C 1
ATOM 680 O O . ARG A 1 89 ? 19.805 7.128 2.069 1.00 89.50 89 ARG A O 1
ATOM 687 N N . THR A 1 90 ? 18.158 8.504 2.796 1.00 90.56 90 THR A N 1
ATOM 688 C CA . THR A 1 90 ? 17.475 8.665 1.505 1.00 90.56 90 THR A CA 1
ATOM 689 C C . THR A 1 90 ? 18.078 9.753 0.636 1.00 90.56 90 THR A C 1
ATOM 691 O O . THR A 1 90 ? 17.864 9.727 -0.564 1.00 90.56 90 THR A O 1
ATOM 694 N N . HIS A 1 91 ? 18.779 10.720 1.233 1.00 88.81 91 HIS A N 1
ATOM 695 C CA . HIS A 1 91 ? 19.325 11.890 0.548 1.00 88.81 91 HIS A CA 1
ATOM 696 C C . HIS A 1 91 ? 18.292 12.776 -0.167 1.00 88.81 91 HIS A C 1
ATOM 698 O O . HIS A 1 91 ? 18.685 13.729 -0.826 1.00 88.81 91 HIS A O 1
ATOM 704 N N . TRP A 1 92 ? 16.988 12.577 0.054 1.00 90.50 92 TRP A N 1
ATOM 705 C CA . TRP A 1 92 ? 15.926 13.320 -0.640 1.00 90.50 92 TRP A CA 1
ATOM 706 C C . TRP A 1 92 ? 15.996 14.840 -0.492 1.00 90.50 92 TRP A C 1
ATOM 708 O O . TRP A 1 92 ? 15.514 15.559 -1.355 1.00 90.50 92 TRP A O 1
ATOM 718 N N . MET A 1 93 ? 16.620 15.351 0.569 1.00 88.19 93 MET A N 1
ATOM 719 C CA . MET A 1 93 ? 16.841 16.794 0.703 1.00 88.19 93 MET A CA 1
ATOM 720 C C . MET A 1 93 ? 17.759 17.343 -0.398 1.00 88.19 93 MET A C 1
ATOM 722 O O . MET A 1 93 ? 17.554 18.462 -0.843 1.00 88.19 93 MET A O 1
ATOM 726 N N . ARG A 1 94 ? 18.738 16.552 -0.859 1.00 86.50 94 ARG A N 1
ATOM 727 C CA . ARG A 1 94 ? 19.638 16.928 -1.960 1.00 86.50 94 ARG A CA 1
ATOM 728 C C . ARG A 1 94 ? 18.913 16.957 -3.298 1.00 86.50 94 ARG A C 1
ATOM 730 O O . ARG A 1 94 ? 19.224 17.798 -4.126 1.00 86.50 94 ARG A O 1
ATOM 737 N N . LEU A 1 95 ? 17.913 16.088 -3.471 1.00 85.12 95 LEU A N 1
ATOM 738 C CA . LEU A 1 95 ? 17.073 16.032 -4.672 1.00 85.12 95 LEU A CA 1
ATOM 739 C C . LEU A 1 95 ? 16.405 17.380 -4.981 1.00 85.12 95 LEU A C 1
ATOM 741 O O . LEU A 1 95 ? 16.184 17.713 -6.138 1.00 85.12 95 LEU A O 1
ATOM 745 N N . ILE A 1 96 ? 16.061 18.138 -3.937 1.00 86.88 96 ILE A N 1
ATOM 746 C CA . ILE A 1 96 ? 15.297 19.385 -4.047 1.00 86.88 96 ILE A CA 1
ATOM 747 C C . ILE A 1 96 ? 16.118 20.629 -3.697 1.00 86.88 96 ILE A C 1
ATOM 749 O O . ILE A 1 96 ? 15.585 21.733 -3.744 1.00 86.88 96 ILE A O 1
ATOM 753 N N . GLU A 1 97 ? 17.392 20.468 -3.327 1.00 85.75 97 GLU A N 1
ATOM 754 C CA . GLU A 1 97 ? 18.241 21.542 -2.793 1.00 85.75 97 GLU A CA 1
ATOM 755 C C . GLU A 1 97 ? 18.386 22.705 -3.784 1.00 85.75 97 GLU A C 1
ATOM 757 O O . GLU A 1 97 ? 18.252 23.866 -3.406 1.00 85.75 97 GLU A O 1
ATOM 762 N N . SER A 1 98 ? 18.558 22.397 -5.072 1.00 86.19 98 SER A N 1
ATOM 763 C CA . SER A 1 98 ? 18.620 23.374 -6.169 1.00 86.19 98 SER A CA 1
ATOM 764 C C . SER A 1 98 ? 17.257 23.926 -6.605 1.00 86.19 98 SER A C 1
ATOM 766 O O . SER A 1 98 ? 17.196 24.742 -7.521 1.00 86.19 98 SER A O 1
ATOM 768 N N . HIS A 1 99 ? 16.163 23.481 -5.985 1.00 87.44 99 HIS A N 1
ATOM 769 C CA . HIS A 1 99 ? 14.791 23.734 -6.432 1.00 87.44 99 HIS A CA 1
ATOM 770 C C . HIS A 1 99 ? 13.869 24.207 -5.294 1.00 87.44 99 HIS A C 1
ATOM 772 O O . HIS A 1 99 ? 12.645 24.156 -5.426 1.00 87.44 99 HIS A O 1
ATOM 778 N N . LEU A 1 100 ? 14.439 24.678 -4.178 1.00 84.69 100 LEU A N 1
ATOM 779 C CA . LEU A 1 100 ? 13.684 25.132 -3.001 1.00 84.69 100 LEU A CA 1
ATOM 780 C C . LEU A 1 100 ? 12.760 26.325 -3.297 1.00 84.69 100 LEU A C 1
ATOM 782 O O . LEU A 1 100 ? 11.693 26.430 -2.700 1.00 84.69 100 LEU A O 1
ATOM 786 N N . ASP A 1 101 ? 13.108 27.174 -4.264 1.00 89.00 101 ASP A N 1
ATOM 787 C CA . ASP A 1 101 ? 12.255 28.295 -4.691 1.00 89.00 101 ASP A CA 1
ATOM 788 C C . ASP A 1 101 ? 11.007 27.834 -5.476 1.00 89.00 101 ASP A C 1
ATOM 790 O O . ASP A 1 101 ? 10.107 28.625 -5.761 1.00 89.00 101 ASP A O 1
ATOM 794 N N . HIS A 1 102 ? 10.926 26.540 -5.809 1.00 91.44 102 HIS A N 1
ATOM 795 C CA . HIS A 1 102 ? 9.881 25.934 -6.637 1.00 91.44 102 HIS A CA 1
ATOM 796 C C . HIS A 1 102 ? 9.198 24.735 -5.952 1.00 91.44 102 HIS A C 1
ATOM 798 O O . HIS A 1 102 ? 8.706 23.825 -6.623 1.00 91.44 102 HIS A O 1
ATOM 804 N N . LEU A 1 103 ? 9.134 24.724 -4.614 1.00 90.19 103 LEU A N 1
ATOM 805 C CA . LEU A 1 103 ? 8.531 23.631 -3.834 1.00 90.19 103 LEU A CA 1
ATOM 806 C C . LEU A 1 103 ? 7.099 23.284 -4.262 1.00 90.19 103 LEU A C 1
ATOM 808 O O . LEU A 1 103 ? 6.761 22.102 -4.345 1.00 90.19 103 LEU A O 1
ATOM 812 N N . ASP A 1 104 ? 6.273 24.285 -4.572 1.00 90.75 104 ASP A N 1
ATOM 813 C CA . ASP A 1 104 ? 4.902 24.063 -5.041 1.00 90.75 104 ASP A CA 1
ATOM 814 C C . ASP A 1 104 ? 4.870 23.306 -6.375 1.00 90.75 104 ASP A C 1
ATOM 816 O O . ASP A 1 104 ? 4.038 22.415 -6.564 1.00 90.75 104 ASP A O 1
ATOM 820 N N . GLU A 1 105 ? 5.792 23.611 -7.295 1.00 92.19 105 GLU A N 1
ATOM 821 C CA . GLU A 1 105 ? 5.916 22.871 -8.553 1.00 92.19 105 GLU A CA 1
ATOM 822 C C . GLU A 1 105 ? 6.323 21.424 -8.280 1.00 92.19 105 GLU A C 1
ATOM 824 O O . GLU A 1 105 ? 5.669 20.522 -8.788 1.00 92.19 105 GLU A O 1
ATOM 829 N N . LEU A 1 106 ? 7.324 21.183 -7.429 1.00 92.00 106 LEU A N 1
ATOM 830 C CA . LEU A 1 106 ? 7.788 19.829 -7.099 1.00 92.00 106 LEU A CA 1
ATOM 831 C C . LEU A 1 106 ? 6.710 18.983 -6.405 1.00 92.00 106 LEU A C 1
ATOM 833 O O . LEU A 1 106 ? 6.528 17.807 -6.733 1.00 92.00 106 LEU A O 1
ATOM 837 N N . CYS A 1 107 ? 5.957 19.577 -5.475 1.00 92.62 107 CYS A N 1
ATOM 838 C CA . CYS A 1 107 ? 4.836 18.911 -4.812 1.00 92.62 107 CYS A CA 1
ATOM 839 C C . CYS A 1 107 ? 3.739 18.538 -5.820 1.00 92.62 107 CYS A C 1
ATOM 841 O O . CYS A 1 107 ? 3.178 17.438 -5.769 1.00 92.62 107 CYS A O 1
ATOM 843 N N . ASN A 1 108 ? 3.443 19.442 -6.759 1.00 92.81 108 ASN A N 1
ATOM 844 C CA . ASN A 1 108 ? 2.501 19.181 -7.842 1.00 92.81 108 ASN A CA 1
ATOM 845 C C . ASN A 1 108 ? 3.055 18.171 -8.854 1.00 92.81 108 ASN A C 1
ATOM 847 O O . ASN A 1 108 ? 2.291 17.369 -9.391 1.00 92.81 108 ASN A O 1
ATOM 851 N N . PHE A 1 109 ? 4.372 18.139 -9.054 1.00 93.94 109 PHE A N 1
ATOM 852 C CA . PHE A 1 109 ? 5.039 17.276 -10.018 1.00 93.94 109 PHE A CA 1
ATOM 853 C C . PHE A 1 109 ? 4.858 15.799 -9.690 1.00 93.94 109 PHE A C 1
ATOM 855 O O . PHE A 1 109 ? 4.643 15.002 -10.597 1.00 93.94 109 PHE A O 1
ATOM 862 N N . ALA A 1 110 ? 4.822 15.437 -8.407 1.00 94.50 110 ALA A N 1
ATOM 863 C CA . ALA A 1 110 ? 4.488 14.085 -7.983 1.00 94.50 110 ALA A CA 1
ATOM 864 C C . ALA A 1 110 ? 3.014 13.896 -7.613 1.00 94.50 110 ALA A C 1
ATOM 866 O O . ALA A 1 110 ? 2.692 12.876 -7.018 1.00 94.50 110 ALA A O 1
ATOM 867 N N . LYS A 1 111 ? 2.093 14.835 -7.872 1.00 95.19 111 LYS A N 1
ATOM 868 C CA . LYS A 1 111 ? 0.671 14.714 -7.486 1.00 95.19 111 LYS A CA 1
ATOM 869 C C . LYS A 1 111 ? -0.065 13.681 -8.346 1.00 95.19 111 LYS A C 1
ATOM 871 O O . LYS A 1 111 ? 0.301 13.444 -9.498 1.00 95.19 111 LYS A O 1
ATOM 876 N N . PHE A 1 112 ? -1.109 13.070 -7.776 1.00 96.25 112 PHE A N 1
ATOM 877 C CA . PHE A 1 112 ? -2.003 12.184 -8.526 1.00 96.25 112 PHE A CA 1
ATOM 878 C C . PHE A 1 112 ? -2.593 12.943 -9.730 1.00 96.25 112 PHE A C 1
ATOM 880 O O . PHE A 1 112 ? -3.038 14.078 -9.534 1.00 96.25 112 PHE A O 1
ATOM 887 N N . PRO A 1 113 ? -2.569 12.363 -10.941 1.00 95.00 113 PRO A N 1
ATOM 888 C CA . PRO A 1 113 ? -3.034 13.049 -12.140 1.00 95.00 113 PRO A CA 1
ATOM 889 C C . PRO A 1 113 ? -4.537 13.333 -12.075 1.00 95.00 113 PRO A C 1
ATOM 891 O O . PRO A 1 113 ? -5.316 12.498 -11.608 1.00 95.00 113 PRO A O 1
ATOM 894 N N . GLY A 1 114 ? -4.932 14.527 -12.517 1.00 91.56 114 GLY A N 1
ATOM 895 C CA . GLY A 1 114 ? -6.345 14.895 -12.634 1.00 91.56 114 GLY A CA 1
ATOM 896 C C . GLY A 1 114 ? -7.056 14.089 -13.726 1.00 91.56 114 GLY A C 1
ATOM 897 O O . GLY A 1 114 ? -6.402 13.499 -14.584 1.00 91.56 114 GLY A O 1
ATOM 898 N N . GLU A 1 115 ? -8.393 14.086 -13.722 1.00 87.62 115 GLU A N 1
ATOM 899 C CA . GLU A 1 115 ? -9.187 13.361 -14.733 1.00 87.62 115 GLU A CA 1
ATOM 900 C C . GLU A 1 115 ? -8.927 13.862 -16.162 1.00 87.62 115 GLU A C 1
ATOM 902 O O . GLU A 1 115 ? -8.954 13.076 -17.102 1.00 87.62 115 GLU A O 1
ATOM 907 N N . GLU A 1 116 ? -8.615 15.150 -16.314 1.00 90.69 116 GLU A N 1
ATOM 908 C CA . GLU A 1 116 ? -8.361 15.781 -17.614 1.00 90.69 116 GLU A CA 1
ATOM 909 C C . GLU A 1 116 ? -6.890 15.721 -18.052 1.00 90.69 116 GLU A C 1
ATOM 911 O O . GLU A 1 116 ? -6.602 15.879 -19.233 1.00 90.69 116 GLU A O 1
ATOM 916 N N . GLU A 1 117 ? -5.949 15.504 -17.125 1.00 91.38 117 GLU A N 1
ATOM 917 C CA . GLU A 1 117 ? -4.513 15.622 -17.417 1.00 91.38 117 GLU A CA 1
ATOM 918 C C . GLU A 1 117 ? -4.017 14.457 -18.281 1.00 91.38 117 GLU A C 1
ATOM 920 O O . GLU A 1 117 ? -3.377 14.669 -19.307 1.00 91.38 117 GLU A O 1
ATOM 925 N N . PHE A 1 118 ? -4.360 13.226 -17.884 1.00 93.50 118 PHE A N 1
ATOM 926 C CA . PHE A 1 118 ? -4.041 12.000 -18.620 1.00 93.50 118 PHE A CA 1
ATOM 927 C C . PHE A 1 118 ? -5.243 11.039 -18.573 1.00 93.50 118 PHE A C 1
ATOM 929 O O . PHE A 1 118 ? -5.215 10.069 -17.806 1.00 93.50 118 PHE A O 1
ATOM 936 N N . PRO A 1 119 ? -6.308 11.293 -19.360 1.00 90.75 119 PRO A N 1
ATOM 937 C CA . PRO A 1 119 ? -7.603 10.619 -19.201 1.00 90.75 119 PRO A CA 1
ATOM 938 C C . PRO A 1 119 ? -7.521 9.085 -19.229 1.00 90.75 119 PRO A C 1
ATOM 940 O O . PRO A 1 119 ? -8.130 8.403 -18.405 1.00 90.75 119 PRO A O 1
ATOM 943 N N . GLU A 1 120 ? -6.689 8.533 -20.116 1.00 94.62 120 GLU A N 1
ATOM 944 C CA . GLU A 1 120 ? -6.554 7.082 -20.306 1.00 94.62 120 GLU A CA 1
ATOM 945 C C . GLU A 1 120 ? -5.575 6.409 -19.333 1.00 94.62 120 GLU A C 1
ATOM 947 O O . GLU A 1 120 ? -5.589 5.185 -19.184 1.00 94.62 120 GLU A O 1
ATOM 952 N N . LEU A 1 121 ? -4.735 7.176 -18.623 1.00 96.69 121 LEU A N 1
ATOM 953 C CA . LEU A 1 121 ? -3.648 6.618 -17.810 1.00 96.69 121 LEU A CA 1
ATOM 954 C C . LEU A 1 121 ? -4.176 5.717 -16.689 1.00 96.69 121 LEU A C 1
ATOM 956 O O . LEU A 1 121 ? -3.652 4.632 -16.438 1.00 96.69 121 LEU A O 1
ATOM 960 N N . LYS A 1 122 ? -5.229 6.152 -15.997 1.00 96.50 122 LYS A N 1
ATOM 961 C CA . LYS A 1 122 ? -5.827 5.361 -14.916 1.00 96.50 122 LYS A CA 1
ATOM 962 C C . LYS A 1 122 ? -6.395 4.048 -15.452 1.00 96.50 122 LYS A C 1
ATOM 964 O O . LYS A 1 122 ? -6.149 2.997 -14.859 1.00 96.50 122 LYS A O 1
ATOM 969 N N . THR A 1 123 ? -7.135 4.111 -16.557 1.00 96.00 123 THR A N 1
ATOM 970 C CA . THR A 1 123 ? -7.792 2.955 -17.176 1.00 96.00 123 THR A CA 1
ATOM 971 C C . THR A 1 123 ? -6.769 1.929 -17.641 1.00 96.00 123 THR A C 1
ATOM 973 O O . THR A 1 123 ? -6.890 0.752 -17.287 1.00 96.00 123 THR A O 1
ATOM 976 N N . ILE A 1 124 ? -5.720 2.361 -18.350 1.00 97.69 124 ILE A N 1
ATOM 977 C CA . ILE A 1 124 ? -4.702 1.437 -18.857 1.00 97.69 124 ILE A CA 1
ATOM 978 C C . ILE A 1 124 ? -3.919 0.777 -17.722 1.00 97.69 124 ILE A C 1
ATOM 980 O O . ILE A 1 124 ? -3.727 -0.435 -17.735 1.00 97.69 124 ILE A O 1
ATOM 984 N N . VAL A 1 125 ? -3.538 1.530 -16.685 1.00 98.06 125 VAL A N 1
ATOM 985 C CA . VAL A 1 125 ? -2.771 0.982 -15.559 1.00 98.06 125 VAL A CA 1
ATOM 986 C C . VAL A 1 125 ? -3.613 -0.012 -14.752 1.00 98.06 125 VAL A C 1
ATOM 988 O O . VAL A 1 125 ? -3.130 -1.087 -14.396 1.00 98.06 125 VAL A O 1
ATOM 991 N N . VAL A 1 126 ? -4.889 0.294 -14.491 1.00 97.44 126 VAL A N 1
ATOM 992 C CA . VAL A 1 126 ? -5.803 -0.641 -13.809 1.00 97.44 126 VAL A CA 1
ATOM 993 C C . VAL A 1 126 ? -6.004 -1.912 -14.632 1.00 97.44 126 VAL A C 1
ATOM 995 O O . VAL A 1 126 ? -5.951 -3.008 -14.069 1.00 97.44 126 VAL A O 1
ATOM 998 N N . THR A 1 127 ? -6.193 -1.783 -15.945 1.00 97.44 127 THR A N 1
ATOM 999 C CA . THR A 1 127 ? -6.371 -2.924 -16.856 1.00 97.44 127 THR A CA 1
ATOM 1000 C C . THR A 1 127 ? -5.119 -3.797 -16.884 1.00 97.44 127 THR A C 1
ATOM 1002 O O . THR A 1 127 ? -5.209 -5.003 -16.651 1.00 97.44 127 THR A O 1
ATOM 1005 N N . TYR A 1 128 ? -3.946 -3.180 -17.028 1.00 98.38 128 TYR A N 1
ATOM 1006 C CA . TYR A 1 128 ? -2.646 -3.846 -17.005 1.00 98.38 128 TYR A CA 1
ATOM 1007 C C . TYR A 1 128 ? -2.440 -4.673 -15.725 1.00 98.38 128 TYR A C 1
ATOM 1009 O O . TYR A 1 128 ? -2.137 -5.866 -15.788 1.00 98.38 128 TYR A O 1
ATOM 1017 N N . PHE A 1 129 ? -2.643 -4.077 -14.541 1.00 98.06 129 PHE A N 1
ATOM 1018 C CA . PHE A 1 129 ? -2.455 -4.790 -13.269 1.00 98.06 129 PHE A CA 1
ATOM 1019 C C . PHE A 1 129 ? -3.577 -5.793 -12.972 1.00 98.06 129 PHE A C 1
ATOM 1021 O O . PHE A 1 129 ? -3.356 -6.772 -12.256 1.00 98.06 129 PHE A O 1
ATOM 1028 N N . THR A 1 130 ? -4.762 -5.615 -13.555 1.00 97.62 130 THR A N 1
ATOM 1029 C CA . THR A 1 130 ? -5.830 -6.623 -13.508 1.00 97.62 130 THR A CA 1
ATOM 1030 C C . THR A 1 130 ? -5.430 -7.856 -14.319 1.00 97.62 130 THR A C 1
ATOM 1032 O O . THR A 1 130 ? -5.488 -8.969 -13.802 1.00 97.62 130 THR A O 1
ATOM 1035 N N . ALA A 1 131 ? -4.931 -7.675 -15.543 1.00 96.88 131 ALA A N 1
ATOM 1036 C CA . ALA A 1 131 ? -4.422 -8.778 -16.355 1.00 96.88 131 ALA A CA 1
ATOM 1037 C C . ALA A 1 131 ? -3.224 -9.468 -15.678 1.00 96.88 131 ALA A C 1
ATOM 1039 O O . ALA A 1 131 ? -3.189 -10.690 -15.563 1.00 96.88 131 ALA A O 1
ATOM 1040 N N . ALA A 1 132 ? -2.277 -8.696 -15.132 1.00 97.19 132 ALA A N 1
ATOM 1041 C CA . ALA A 1 132 ? -1.113 -9.251 -14.442 1.00 97.19 132 ALA A CA 1
ATOM 1042 C C . ALA A 1 132 ? -1.476 -10.042 -13.169 1.00 97.19 132 ALA A C 1
ATOM 1044 O O . ALA A 1 132 ? -0.818 -11.032 -12.856 1.00 97.19 132 ALA A O 1
ATOM 1045 N N . THR A 1 133 ? -2.525 -9.651 -12.435 1.00 96.69 133 THR A N 1
ATOM 1046 C CA . THR A 1 133 ? -2.984 -10.421 -11.262 1.00 96.69 133 THR A CA 1
ATOM 1047 C C . THR A 1 133 ? -3.646 -11.742 -11.649 1.00 96.69 133 THR A C 1
ATOM 1049 O O . THR A 1 133 ? -3.470 -12.717 -10.925 1.00 96.69 133 THR A O 1
ATOM 1052 N N . GLN A 1 134 ? -4.325 -11.826 -12.798 1.00 96.50 134 GLN A N 1
ATOM 1053 C CA . GLN A 1 134 ? -4.886 -13.088 -13.308 1.00 96.50 134 GLN A CA 1
ATOM 1054 C C . GLN A 1 134 ? -3.799 -14.122 -13.645 1.00 96.50 134 GLN A C 1
ATOM 1056 O O . GLN A 1 134 ? -4.025 -15.322 -13.506 1.00 96.50 134 GLN A O 1
ATOM 1061 N N . LEU A 1 135 ? -2.592 -13.676 -14.013 1.00 97.44 135 LEU A N 1
ATOM 1062 C CA . LEU A 1 135 ? -1.456 -14.571 -14.258 1.00 97.44 135 LEU A CA 1
ATOM 1063 C C . LEU A 1 135 ? -1.005 -15.321 -12.998 1.00 97.44 135 LEU A C 1
ATOM 1065 O O . LEU A 1 135 ? -0.371 -16.370 -13.116 1.00 97.44 135 LEU A O 1
ATOM 1069 N N . VAL A 1 136 ? -1.331 -14.828 -11.796 1.00 97.00 136 VAL A N 1
ATOM 1070 C CA . VAL A 1 136 ? -1.000 -15.511 -10.536 1.00 97.00 136 VAL A CA 1
ATOM 1071 C C . VAL A 1 136 ? -1.660 -16.890 -10.492 1.00 97.00 136 VAL A C 1
ATOM 1073 O O . VAL A 1 136 ? -0.977 -17.871 -10.217 1.00 97.00 136 VAL A O 1
ATOM 1076 N N . ASP A 1 137 ? -2.938 -16.989 -10.861 1.00 95.12 137 ASP A N 1
ATOM 1077 C CA . ASP A 1 137 ? -3.684 -18.257 -10.850 1.00 95.12 137 ASP A CA 1
ATOM 1078 C C . ASP A 1 137 ? -3.200 -19.241 -11.932 1.00 95.12 137 ASP A C 1
ATOM 1080 O O . ASP A 1 137 ? -3.398 -20.451 -11.820 1.00 95.12 137 ASP A O 1
ATOM 1084 N N . LEU A 1 138 ? -2.527 -18.733 -12.969 1.00 96.00 138 LEU A N 1
ATOM 1085 C CA . LEU A 1 138 ? -1.970 -19.515 -14.078 1.00 96.00 138 LEU A CA 1
ATOM 1086 C C . LEU A 1 138 ? -0.505 -19.928 -13.856 1.00 96.00 138 LEU A C 1
ATOM 1088 O O . LEU A 1 138 ? 0.096 -20.582 -14.711 1.00 96.00 138 LEU A O 1
ATOM 1092 N N . THR A 1 139 ? 0.101 -19.537 -12.734 1.00 96.88 139 THR A N 1
ATOM 1093 C CA . THR A 1 139 ? 1.530 -19.745 -12.475 1.00 96.88 139 THR A CA 1
ATOM 1094 C C . THR A 1 139 ? 1.754 -20.831 -11.433 1.00 96.88 139 THR A C 1
ATOM 1096 O O . THR A 1 139 ? 1.091 -20.892 -10.402 1.00 96.88 139 THR A O 1
ATOM 1099 N N . HIS A 1 140 ? 2.744 -21.691 -11.676 1.00 94.88 140 HIS A N 1
ATOM 1100 C CA . HIS A 1 140 ? 3.101 -22.753 -10.744 1.00 94.88 140 HIS A CA 1
ATOM 1101 C C . HIS A 1 140 ? 3.552 -22.188 -9.383 1.00 94.88 140 HIS A C 1
ATOM 1103 O O . HIS A 1 140 ? 4.381 -21.275 -9.328 1.00 94.88 140 HIS A O 1
ATOM 1109 N N . GLY A 1 141 ? 3.079 -22.786 -8.282 1.00 94.94 141 GLY A N 1
ATOM 1110 C CA . GLY A 1 141 ? 3.315 -22.304 -6.913 1.00 94.94 141 GLY A CA 1
ATOM 1111 C C . GLY A 1 141 ? 4.789 -22.054 -6.578 1.00 94.94 141 GLY A C 1
ATOM 1112 O O . GLY A 1 141 ? 5.120 -21.003 -6.044 1.00 94.94 141 GLY A O 1
ATOM 1113 N N . ALA A 1 142 ? 5.694 -22.944 -6.999 1.00 94.69 142 ALA A N 1
ATOM 1114 C CA . ALA A 1 142 ? 7.135 -22.780 -6.768 1.00 94.69 142 ALA A CA 1
ATOM 1115 C C . ALA A 1 142 ? 7.737 -21.514 -7.419 1.00 94.69 142 ALA A C 1
ATOM 1117 O O . ALA A 1 142 ? 8.697 -20.948 -6.901 1.00 94.69 142 ALA A O 1
ATOM 1118 N N . VAL A 1 143 ? 7.190 -21.054 -8.551 1.00 96.19 143 VAL A N 1
ATOM 1119 C CA . VAL A 1 143 ? 7.622 -19.796 -9.188 1.00 96.19 143 VAL A CA 1
ATOM 1120 C C . VAL A 1 143 ? 7.064 -18.606 -8.410 1.00 96.19 143 VAL A C 1
ATOM 1122 O O . VAL A 1 143 ? 7.786 -17.645 -8.162 1.00 96.19 143 VAL A O 1
ATOM 1125 N N . LEU A 1 144 ? 5.816 -18.690 -7.941 1.00 97.44 144 LEU A N 1
ATOM 1126 C CA . LEU A 1 144 ? 5.200 -17.658 -7.101 1.00 97.44 144 LEU A CA 1
ATOM 1127 C C . LEU A 1 144 ? 5.901 -17.502 -5.742 1.00 97.44 144 LEU A C 1
ATOM 1129 O O . LEU A 1 144 ? 6.042 -16.383 -5.253 1.00 97.44 144 LEU A O 1
ATOM 1133 N N . GLU A 1 145 ? 6.350 -18.596 -5.131 1.00 96.69 145 GLU A N 1
ATOM 1134 C CA . GLU A 1 145 ? 7.152 -18.594 -3.900 1.00 96.69 145 GLU A CA 1
ATOM 1135 C C . GLU A 1 145 ? 8.502 -17.903 -4.113 1.00 96.69 145 GLU A C 1
ATOM 1137 O O . GLU A 1 145 ? 8.918 -17.070 -3.302 1.00 96.69 145 GLU A O 1
ATOM 1142 N N . ARG A 1 146 ? 9.161 -18.175 -5.245 1.00 95.81 146 ARG A N 1
ATOM 1143 C CA . ARG A 1 146 ? 10.405 -17.500 -5.637 1.00 95.81 146 ARG A CA 1
ATOM 1144 C C . ARG A 1 146 ? 10.188 -16.013 -5.919 1.00 95.81 146 ARG A C 1
ATOM 1146 O O . ARG A 1 146 ? 10.924 -15.202 -5.378 1.00 95.81 146 ARG A O 1
ATOM 1153 N N . LEU A 1 147 ? 9.137 -15.644 -6.658 1.00 95.50 147 LEU A N 1
ATOM 1154 C CA . LEU A 1 147 ? 8.749 -14.244 -6.905 1.00 95.50 147 LEU A CA 1
ATOM 1155 C C . LEU A 1 147 ? 8.477 -13.465 -5.607 1.00 95.50 147 LEU A C 1
ATOM 1157 O O . LEU A 1 147 ? 8.737 -12.263 -5.526 1.00 95.50 147 LEU A O 1
ATOM 1161 N N . ASN A 1 148 ? 7.933 -14.128 -4.583 1.00 95.44 148 ASN A N 1
ATOM 1162 C CA . ASN A 1 148 ? 7.659 -13.496 -3.295 1.00 95.44 148 ASN A CA 1
ATOM 1163 C C . ASN A 1 148 ? 8.885 -13.440 -2.363 1.00 95.44 148 ASN A C 1
ATOM 1165 O O . ASN A 1 148 ? 8.901 -12.654 -1.408 1.00 95.44 148 ASN A O 1
ATOM 1169 N N . THR A 1 149 ? 9.923 -14.225 -2.649 1.00 93.69 149 THR A N 1
ATOM 1170 C CA . THR A 1 149 ? 11.153 -14.294 -1.856 1.00 93.69 149 THR A CA 1
ATOM 1171 C C . THR A 1 149 ? 12.137 -13.226 -2.325 1.00 93.69 149 THR A C 1
ATOM 1173 O O . THR A 1 149 ? 12.675 -13.307 -3.420 1.00 93.69 149 THR A O 1
ATOM 1176 N N . ALA A 1 150 ? 12.373 -12.214 -1.489 1.00 89.94 150 ALA A N 1
ATOM 1177 C CA . ALA A 1 150 ? 13.259 -11.100 -1.830 1.00 89.94 150 ALA A CA 1
ATOM 1178 C C . ALA A 1 150 ? 14.752 -11.420 -1.607 1.00 89.94 150 ALA A C 1
ATOM 1180 O O . ALA A 1 150 ? 15.583 -10.964 -2.378 1.00 89.94 150 ALA A O 1
ATOM 1181 N N . ASP A 1 151 ? 15.092 -12.209 -0.582 1.00 91.12 151 ASP A N 1
ATOM 1182 C CA . ASP A 1 151 ? 16.474 -12.578 -0.233 1.00 91.12 151 ASP A CA 1
ATOM 1183 C C . ASP A 1 151 ? 16.558 -14.099 0.015 1.00 91.12 151 ASP A C 1
ATOM 1185 O O . ASP A 1 151 ? 16.425 -14.557 1.157 1.00 91.12 151 ASP A O 1
ATOM 1189 N N . PRO A 1 152 ? 16.680 -14.906 -1.056 1.00 88.06 152 PRO A N 1
ATOM 1190 C CA . PRO A 1 152 ? 16.712 -16.361 -0.937 1.00 88.06 152 PRO A CA 1
ATOM 1191 C C . PRO A 1 152 ? 17.989 -16.877 -0.260 1.00 88.06 152 PRO A C 1
ATOM 1193 O O . PRO A 1 152 ? 17.953 -17.955 0.333 1.00 88.06 152 PRO A O 1
ATOM 1196 N N . ASP A 1 153 ? 19.092 -16.128 -0.314 1.00 88.81 153 ASP A N 1
ATOM 1197 C CA . ASP A 1 153 ? 20.382 -16.551 0.243 1.00 88.81 153 ASP A CA 1
ATOM 1198 C C . ASP A 1 153 ? 20.401 -16.469 1.772 1.00 88.81 153 ASP A C 1
ATOM 1200 O O . ASP A 1 153 ? 21.069 -17.263 2.439 1.00 88.81 153 ASP A O 1
ATOM 1204 N N . LYS A 1 154 ? 19.644 -15.528 2.343 1.00 87.31 154 LYS A N 1
ATOM 1205 C CA . LYS A 1 154 ? 19.561 -15.334 3.789 1.00 87.31 154 LYS A CA 1
ATOM 1206 C C . LYS A 1 154 ? 18.564 -16.268 4.475 1.00 87.31 154 LYS A C 1
ATOM 1208 O O . LYS A 1 154 ? 18.920 -16.918 5.456 1.00 87.31 154 LYS A O 1
ATOM 1213 N N . ASP A 1 155 ? 17.321 -16.303 3.991 1.00 84.69 155 ASP A N 1
ATOM 1214 C CA . ASP A 1 155 ? 16.197 -16.953 4.687 1.00 84.69 155 ASP A CA 1
ATOM 1215 C C . ASP A 1 155 ? 15.652 -18.188 3.935 1.00 84.69 155 ASP A C 1
ATOM 1217 O O . ASP A 1 155 ? 14.728 -18.856 4.410 1.00 84.69 155 ASP A O 1
ATOM 1221 N N . GLY A 1 156 ? 16.230 -18.525 2.776 1.00 91.69 156 GLY A N 1
ATOM 1222 C CA . GLY A 1 156 ? 15.702 -19.544 1.872 1.00 91.69 156 GLY A CA 1
ATOM 1223 C C . GLY A 1 156 ? 14.472 -19.069 1.090 1.00 91.69 156 GLY A C 1
ATOM 1224 O O . GLY A 1 156 ? 14.031 -17.925 1.193 1.00 91.69 156 GLY A O 1
ATOM 1225 N N . ILE A 1 157 ? 13.894 -19.967 0.286 1.00 91.62 157 ILE A N 1
ATOM 1226 C CA . ILE A 1 157 ? 12.640 -19.691 -0.429 1.00 91.62 157 ILE A CA 1
ATOM 1227 C C . ILE A 1 157 ? 11.479 -19.764 0.562 1.00 91.62 157 ILE A C 1
ATOM 1229 O O . ILE A 1 157 ? 11.309 -20.756 1.272 1.00 91.62 157 ILE A O 1
ATOM 1233 N N . THR A 1 158 ? 10.668 -18.710 0.609 1.00 90.69 158 THR A N 1
ATOM 1234 C CA . THR A 1 158 ? 9.496 -18.670 1.485 1.00 90.69 158 THR A CA 1
ATOM 1235 C C . THR A 1 158 ? 8.405 -19.613 0.975 1.00 90.69 158 THR A C 1
ATOM 1237 O O . THR A 1 158 ? 8.077 -19.595 -0.205 1.00 90.69 158 THR A O 1
ATOM 1240 N N . ASN A 1 159 ? 7.744 -20.351 1.873 1.00 91.19 159 ASN A N 1
ATOM 1241 C CA . ASN A 1 159 ? 6.584 -21.201 1.533 1.00 91.19 159 ASN A CA 1
ATOM 1242 C C . ASN A 1 159 ? 5.292 -20.390 1.281 1.00 91.19 159 ASN A C 1
ATOM 1244 O O . ASN A 1 159 ? 4.183 -20.897 1.452 1.00 91.19 159 ASN A O 1
ATOM 1248 N N . LYS A 1 160 ? 5.410 -19.084 1.018 1.00 93.50 160 LYS A N 1
ATOM 1249 C CA . LYS A 1 160 ? 4.277 -18.183 0.800 1.00 93.50 160 LYS A CA 1
ATOM 1250 C C . LYS A 1 160 ? 4.314 -17.722 -0.652 1.00 93.50 160 LYS A C 1
ATOM 1252 O O . LYS A 1 160 ? 5.168 -16.893 -0.975 1.00 93.50 160 LYS A O 1
ATOM 1257 N N . PRO A 1 161 ? 3.413 -18.212 -1.518 1.00 95.25 161 PRO A N 1
ATOM 1258 C CA . PRO A 1 161 ? 3.370 -17.761 -2.900 1.00 95.25 161 PRO A CA 1
ATOM 1259 C C . PRO A 1 161 ? 2.978 -16.280 -2.976 1.00 95.25 161 PRO A C 1
ATOM 1261 O O . PRO A 1 161 ? 2.303 -15.751 -2.092 1.00 95.25 161 PRO A O 1
ATOM 1264 N N . LEU A 1 162 ? 3.394 -15.601 -4.046 1.00 95.12 162 LEU A N 1
ATOM 1265 C CA . LEU A 1 162 ? 2.874 -14.281 -4.393 1.00 95.12 162 LEU A CA 1
ATOM 1266 C C . LEU A 1 162 ? 1.345 -14.358 -4.527 1.00 95.12 162 LEU A C 1
ATOM 1268 O O . LEU A 1 162 ? 0.825 -15.169 -5.288 1.00 95.12 162 LEU A O 1
ATOM 1272 N N . HIS A 1 163 ? 0.633 -13.511 -3.785 1.00 90.81 163 HIS A N 1
ATOM 1273 C CA . HIS A 1 163 ? -0.827 -13.483 -3.786 1.00 90.81 163 HIS A CA 1
ATOM 1274 C C . HIS A 1 163 ? -1.369 -12.364 -4.678 1.00 90.81 163 HIS A C 1
ATOM 1276 O O . HIS A 1 163 ? -0.862 -11.238 -4.667 1.00 90.81 163 HIS A O 1
ATOM 1282 N N . ALA A 1 164 ? -2.450 -12.662 -5.397 1.00 90.06 164 ALA A N 1
ATOM 1283 C CA . ALA A 1 164 ? -3.226 -11.663 -6.112 1.00 90.06 164 ALA A CA 1
ATOM 1284 C C . ALA A 1 164 ? -4.103 -10.859 -5.140 1.00 90.06 164 ALA A C 1
ATOM 1286 O O . ALA A 1 164 ? -4.776 -11.411 -4.265 1.00 90.06 164 ALA A O 1
ATOM 1287 N N . HIS A 1 165 ? -4.133 -9.541 -5.322 1.00 90.25 165 HIS A N 1
ATOM 1288 C CA . HIS A 1 165 ? -5.187 -8.708 -4.754 1.00 90.25 165 HIS A CA 1
ATOM 1289 C C . HIS A 1 165 ? -6.376 -8.717 -5.711 1.00 90.25 165 HIS A C 1
ATOM 1291 O O . HIS A 1 165 ? -6.190 -8.553 -6.915 1.00 90.25 165 HIS A O 1
ATOM 1297 N N . LYS A 1 166 ? -7.591 -8.915 -5.186 1.00 86.12 166 LYS A N 1
ATOM 1298 C CA . LYS A 1 166 ? -8.801 -8.978 -6.014 1.00 86.12 166 LYS A CA 1
ATOM 1299 C C . LYS A 1 166 ? -9.013 -7.639 -6.741 1.00 86.12 166 LYS A C 1
ATOM 1301 O O . LYS A 1 166 ? -9.094 -6.614 -6.056 1.00 86.12 166 LYS A O 1
ATOM 1306 N N . PRO A 1 167 ? -9.134 -7.628 -8.081 1.00 86.00 167 PRO A N 1
ATOM 1307 C CA . PRO A 1 167 ? -9.474 -6.418 -8.823 1.00 86.00 167 PRO A CA 1
ATOM 1308 C C . PRO A 1 167 ? -10.763 -5.788 -8.285 1.00 86.00 167 PRO A C 1
ATOM 1310 O O . PRO A 1 167 ? -11.720 -6.491 -7.960 1.00 86.00 167 PRO A O 1
ATOM 1313 N N . GLY A 1 168 ? -10.775 -4.463 -8.150 1.00 79.69 168 GLY A N 1
ATOM 1314 C CA . GLY A 1 168 ? -11.903 -3.712 -7.590 1.00 79.69 168 GLY A CA 1
ATOM 1315 C C . GLY A 1 168 ? -11.939 -3.617 -6.058 1.00 79.69 168 GLY A C 1
ATOM 1316 O O . GLY A 1 168 ? -12.667 -2.774 -5.538 1.00 79.69 168 GLY A O 1
ATOM 1317 N N . ASP A 1 169 ? -11.130 -4.390 -5.323 1.00 90.25 169 ASP A N 1
ATOM 1318 C CA . ASP A 1 169 ? -11.017 -4.244 -3.866 1.00 90.25 169 ASP A CA 1
ATOM 1319 C C . ASP A 1 169 ? -10.190 -3.003 -3.468 1.00 90.25 169 ASP A C 1
ATOM 1321 O O . ASP A 1 169 ? -9.283 -2.554 -4.177 1.00 90.25 169 ASP A O 1
ATOM 1325 N N . ALA A 1 170 ? -10.462 -2.465 -2.277 1.00 91.44 170 ALA A N 1
ATOM 1326 C CA . ALA A 1 170 ? -9.755 -1.336 -1.686 1.00 91.44 170 ALA A CA 1
ATOM 1327 C C . ALA A 1 170 ? -8.241 -1.577 -1.586 1.00 91.44 170 ALA A C 1
ATOM 1329 O O . ALA A 1 170 ? -7.461 -0.636 -1.745 1.00 91.44 170 ALA A O 1
ATOM 1330 N N . THR A 1 171 ? -7.814 -2.820 -1.344 1.00 92.12 171 THR A N 1
ATOM 1331 C CA . THR A 1 171 ? -6.389 -3.175 -1.304 1.00 92.12 171 THR A CA 1
ATOM 1332 C C . THR A 1 171 ? -5.751 -3.021 -2.680 1.00 92.12 171 THR A C 1
ATOM 1334 O O . THR A 1 171 ? -4.781 -2.282 -2.815 1.00 92.12 171 THR A O 1
ATOM 1337 N N . PHE A 1 172 ? -6.332 -3.636 -3.713 1.00 94.88 172 PHE A N 1
ATOM 1338 C CA . PHE A 1 172 ? -5.844 -3.527 -5.090 1.00 94.88 172 PHE A CA 1
ATOM 1339 C C . PHE A 1 172 ? -5.753 -2.061 -5.534 1.00 94.88 172 PHE A C 1
ATOM 1341 O O . PHE A 1 172 ? -4.709 -1.613 -6.007 1.00 94.88 172 PHE A O 1
ATOM 1348 N N . ASN A 1 173 ? -6.801 -1.277 -5.272 1.00 94.12 173 ASN A N 1
ATOM 1349 C CA . ASN A 1 173 ? -6.845 0.135 -5.647 1.00 94.12 173 ASN A CA 1
ATOM 1350 C C . ASN A 1 173 ? -5.711 0.950 -5.003 1.00 94.12 173 ASN A C 1
ATOM 1352 O O . ASN A 1 173 ? -5.078 1.749 -5.687 1.00 94.12 173 ASN A O 1
ATOM 1356 N N . LYS A 1 174 ? -5.392 0.723 -3.721 1.00 94.56 174 LYS A N 1
ATOM 1357 C CA . LYS A 1 174 ? -4.273 1.406 -3.041 1.00 94.56 174 LYS A CA 1
ATOM 1358 C C . LYS A 1 174 ? -2.912 1.073 -3.655 1.00 94.56 174 LYS A C 1
ATOM 1360 O O . LYS A 1 174 ? -2.042 1.942 -3.720 1.00 94.56 174 LYS A O 1
ATOM 1365 N N . TYR A 1 175 ? -2.724 -0.173 -4.086 1.00 96.75 175 TYR A N 1
ATOM 1366 C CA . TYR A 1 175 ? -1.477 -0.620 -4.705 1.00 96.75 175 TYR A CA 1
ATOM 1367 C C . TYR A 1 175 ? -1.317 -0.050 -6.115 1.00 96.75 175 TYR A C 1
ATOM 1369 O O . TYR A 1 175 ? -0.235 0.391 -6.483 1.00 96.75 175 TYR A O 1
ATOM 1377 N N . VAL A 1 176 ? -2.397 0.013 -6.890 1.00 97.12 176 VAL A N 1
ATOM 1378 C CA . VAL A 1 176 ? -2.359 0.558 -8.252 1.00 97.12 176 VAL A CA 1
ATOM 1379 C C . VAL A 1 176 ? -2.264 2.090 -8.254 1.00 97.12 176 VAL A C 1
ATOM 1381 O O . VAL A 1 176 ? -1.571 2.664 -9.090 1.00 97.12 176 VAL A O 1
ATOM 1384 N N . GLN A 1 177 ? -2.880 2.774 -7.283 1.00 96.88 177 GLN A N 1
ATOM 1385 C CA . GLN A 1 177 ? -2.840 4.238 -7.173 1.00 96.88 177 GLN A CA 1
ATOM 1386 C C . GLN A 1 177 ? -1.422 4.813 -7.103 1.00 96.88 177 GLN A C 1
ATOM 1388 O O . GLN A 1 177 ? -1.167 5.847 -7.721 1.00 96.88 177 GLN A O 1
ATOM 1393 N N . ILE A 1 178 ? -0.493 4.165 -6.385 1.00 97.88 178 ILE A N 1
ATOM 1394 C CA . ILE A 1 178 ? 0.892 4.657 -6.330 1.00 97.88 178 ILE A CA 1
ATOM 1395 C C . ILE A 1 178 ? 1.581 4.531 -7.692 1.00 97.88 178 ILE A C 1
ATOM 1397 O O . ILE A 1 178 ? 2.369 5.401 -8.047 1.00 97.88 178 ILE A O 1
ATOM 1401 N N . VAL A 1 179 ? 1.242 3.506 -8.482 1.00 98.25 179 VAL A N 1
ATOM 1402 C CA . VAL A 1 179 ? 1.805 3.303 -9.822 1.00 98.25 179 VAL A CA 1
ATOM 1403 C C . VAL A 1 179 ? 1.227 4.307 -10.817 1.00 98.25 179 VAL A C 1
ATOM 1405 O O . VAL A 1 179 ? 1.971 4.862 -11.615 1.00 98.25 179 VAL A O 1
ATOM 1408 N N . ILE A 1 180 ? -0.069 4.624 -10.727 1.00 98.31 180 ILE A N 1
ATOM 1409 C CA . ILE A 1 180 ? -0.676 5.709 -11.518 1.00 98.31 180 ILE A CA 1
ATOM 1410 C C . ILE A 1 180 ? 0.018 7.039 -11.207 1.00 98.31 180 ILE A C 1
ATOM 1412 O O . ILE A 1 180 ? 0.349 7.799 -12.112 1.00 98.31 180 ILE A O 1
ATOM 1416 N N . ARG A 1 181 ? 0.270 7.313 -9.922 1.00 98.31 181 ARG A N 1
ATOM 1417 C CA . ARG A 1 181 ? 0.957 8.530 -9.477 1.00 98.31 181 ARG A CA 1
ATOM 1418 C C . ARG A 1 181 ? 2.411 8.574 -9.965 1.00 98.31 181 ARG A C 1
ATOM 1420 O O . ARG A 1 181 ? 2.849 9.620 -10.436 1.00 98.31 181 ARG A O 1
ATOM 1427 N N . LEU A 1 182 ? 3.121 7.445 -9.913 1.00 98.56 182 LEU A N 1
ATOM 1428 C CA . LEU A 1 182 ? 4.466 7.272 -10.473 1.00 98.56 182 LEU A CA 1
ATOM 1429 C C . LEU A 1 182 ? 4.485 7.579 -11.973 1.00 98.56 182 LEU A C 1
ATOM 1431 O O . LEU A 1 182 ? 5.234 8.443 -12.413 1.00 98.56 182 LEU A O 1
ATOM 1435 N N . LEU A 1 183 ? 3.629 6.914 -12.749 1.00 98.31 183 LEU A N 1
ATOM 1436 C CA . LEU A 1 183 ? 3.584 7.078 -14.201 1.00 98.31 183 LEU A CA 1
ATOM 1437 C C . LEU A 1 183 ? 3.144 8.484 -14.602 1.00 98.31 183 LEU A C 1
ATOM 1439 O O . LEU A 1 183 ? 3.744 9.054 -15.504 1.00 98.31 183 LEU A O 1
ATOM 1443 N N . GLY A 1 184 ? 2.179 9.072 -13.888 1.00 97.75 184 GLY A N 1
ATOM 1444 C CA . GLY A 1 184 ? 1.798 10.473 -14.059 1.00 97.75 184 GLY A CA 1
ATOM 1445 C C . GLY A 1 184 ? 2.984 11.411 -13.841 1.00 97.75 184 GLY A C 1
ATOM 1446 O O . GLY A 1 184 ? 3.200 12.309 -14.639 1.00 97.75 184 GLY A O 1
ATOM 1447 N N . THR A 1 185 ? 3.810 11.151 -12.823 1.00 97.62 185 THR A N 1
ATOM 1448 C CA . THR A 1 185 ? 5.053 11.910 -12.580 1.00 97.62 185 THR A CA 1
ATOM 1449 C C . THR A 1 185 ? 6.068 11.719 -13.710 1.00 97.62 185 THR A C 1
ATOM 1451 O O . THR A 1 185 ? 6.740 12.663 -14.100 1.00 97.62 185 THR A O 1
ATOM 1454 N N . PHE A 1 186 ? 6.182 10.505 -14.252 1.00 97.50 186 PHE A N 1
ATOM 1455 C CA . PHE A 1 186 ? 7.148 10.181 -15.303 1.00 97.50 186 PHE A CA 1
ATOM 1456 C C . PHE A 1 186 ? 6.811 10.810 -16.659 1.00 97.50 186 PHE A C 1
ATOM 1458 O O . PHE A 1 186 ? 7.716 11.164 -17.415 1.00 97.50 186 PHE A O 1
ATOM 1465 N N . ILE A 1 187 ? 5.527 10.934 -16.989 1.00 96.38 187 ILE A N 1
ATOM 1466 C CA . ILE A 1 187 ? 5.093 11.516 -18.268 1.00 96.38 187 ILE A CA 1
ATOM 1467 C C . ILE A 1 187 ? 4.858 13.027 -18.187 1.00 96.38 187 ILE A C 1
ATOM 1469 O O . ILE A 1 187 ? 4.872 13.691 -19.219 1.00 96.38 187 ILE A O 1
ATOM 1473 N N . ARG A 1 188 ? 4.665 13.574 -16.983 1.00 94.94 188 ARG A N 1
ATOM 1474 C CA . ARG A 1 188 ? 4.524 15.013 -16.755 1.00 94.94 188 ARG A CA 1
ATOM 1475 C C . ARG A 1 188 ? 5.833 15.729 -17.080 1.00 94.94 188 ARG A C 1
ATOM 1477 O O . ARG A 1 188 ? 6.918 15.267 -16.736 1.00 94.94 188 ARG A O 1
ATOM 1484 N N . GLU A 1 189 ? 5.721 16.882 -17.723 1.00 90.81 189 GLU A N 1
ATOM 1485 C CA . GLU A 1 189 ? 6.849 17.776 -17.969 1.00 90.81 189 GLU A CA 1
ATOM 1486 C C . GLU A 1 189 ? 6.960 18.789 -16.822 1.00 90.81 189 GLU A C 1
ATOM 1488 O O . GLU A 1 189 ? 5.953 19.316 -16.346 1.00 90.81 189 GLU A O 1
ATOM 1493 N N . SER A 1 190 ? 8.182 19.062 -16.366 1.00 88.69 190 SER A N 1
ATOM 1494 C CA . SER A 1 190 ? 8.479 20.126 -15.400 1.00 88.69 190 SER A CA 1
ATOM 1495 C C . SER A 1 190 ? 9.476 21.099 -16.015 1.00 88.69 190 SER A C 1
ATOM 1497 O O . SER A 1 190 ? 10.334 20.721 -16.812 1.00 88.69 190 SER A O 1
ATOM 1499 N N . LYS A 1 191 ? 9.335 22.379 -15.660 1.00 87.75 191 LYS A N 1
ATOM 1500 C CA . LYS A 1 191 ? 10.222 23.442 -16.145 1.00 87.75 191 LYS A CA 1
ATOM 1501 C C . LYS A 1 191 ? 11.513 23.501 -15.346 1.00 87.75 191 LYS A C 1
ATOM 1503 O O . LYS A 1 191 ? 12.529 23.960 -15.863 1.00 87.75 191 LYS A O 1
ATOM 1508 N N . HIS A 1 192 ? 11.450 23.085 -14.085 1.00 88.44 192 HIS A N 1
ATOM 1509 C CA . HIS A 1 192 ? 12.533 23.265 -13.129 1.00 88.44 192 HIS A CA 1
ATOM 1510 C C . HIS A 1 192 ? 13.188 21.958 -12.703 1.00 88.44 192 HIS A C 1
ATOM 1512 O O . HIS A 1 192 ? 14.303 22.005 -12.203 1.00 88.44 192 HIS A O 1
ATOM 1518 N N . TYR A 1 193 ? 12.550 20.809 -12.924 1.00 90.56 193 TYR A N 1
ATOM 1519 C CA . TYR A 1 193 ? 13.066 19.517 -12.497 1.00 90.56 193 TYR A CA 1
ATOM 1520 C C . TYR A 1 193 ? 12.993 18.485 -13.623 1.00 90.56 193 TYR A C 1
ATOM 1522 O O . TYR A 1 193 ? 12.032 18.429 -14.384 1.00 90.56 193 TYR A O 1
ATOM 1530 N N . THR A 1 194 ? 14.012 17.637 -13.735 1.00 91.38 194 THR A N 1
ATOM 1531 C CA . THR A 1 194 ? 14.054 16.554 -14.725 1.00 91.38 194 THR A CA 1
ATOM 1532 C C . THR A 1 194 ? 14.390 15.246 -14.031 1.00 91.38 194 THR A C 1
ATOM 1534 O O . THR A 1 194 ? 15.282 15.181 -13.189 1.00 91.38 194 THR A O 1
ATOM 1537 N N . LEU A 1 195 ? 13.650 14.192 -14.372 1.00 92.62 195 LEU A N 1
ATOM 1538 C CA . LEU A 1 195 ? 13.922 12.855 -13.861 1.00 92.62 195 LEU A CA 1
ATOM 1539 C C . LEU A 1 195 ? 15.130 12.239 -14.584 1.00 92.62 195 LEU A C 1
ATOM 1541 O O . LEU A 1 195 ? 15.267 12.420 -15.795 1.00 92.62 195 LEU A O 1
ATOM 1545 N N . PRO A 1 196 ? 15.976 11.473 -13.877 1.00 91.94 196 PRO A N 1
ATOM 1546 C CA . PRO A 1 196 ? 17.195 10.896 -14.438 1.00 91.94 196 PRO A CA 1
ATOM 1547 C C . PRO A 1 196 ? 16.893 9.644 -15.277 1.00 91.94 196 PRO A C 1
ATOM 1549 O O . PRO A 1 196 ? 17.206 8.520 -14.893 1.00 91.94 196 PRO A O 1
ATOM 1552 N N . PHE A 1 197 ? 16.249 9.802 -16.433 1.00 92.31 197 PHE A N 1
ATOM 1553 C CA . PHE A 1 197 ? 16.035 8.689 -17.358 1.00 92.31 197 PHE A CA 1
ATOM 1554 C C . PHE A 1 197 ? 17.294 8.393 -18.181 1.00 92.31 197 PHE A C 1
ATOM 1556 O O . PHE A 1 197 ? 17.963 9.294 -18.684 1.00 92.31 197 PHE A O 1
ATOM 1563 N N . THR A 1 198 ? 17.600 7.107 -18.378 1.00 92.50 198 THR A N 1
ATOM 1564 C CA . THR A 1 198 ? 18.576 6.697 -19.400 1.00 92.50 198 THR A CA 1
ATOM 1565 C C . THR A 1 198 ? 17.988 6.910 -20.802 1.00 92.50 198 THR A C 1
ATOM 1567 O O . THR A 1 198 ? 16.763 6.932 -20.948 1.00 92.50 198 THR A O 1
ATOM 1570 N N . PRO A 1 199 ? 18.807 6.974 -21.871 1.00 92.94 199 PRO A N 1
ATOM 1571 C CA . PRO A 1 199 ? 18.292 7.098 -23.239 1.00 92.94 199 PRO A CA 1
ATOM 1572 C C . PRO A 1 199 ? 17.300 5.988 -23.635 1.00 92.94 199 PRO A C 1
ATOM 1574 O O . PRO A 1 199 ? 16.353 6.229 -24.385 1.00 92.94 199 PRO A O 1
ATOM 1577 N N . SER A 1 200 ? 17.487 4.774 -23.103 1.00 93.12 200 SER A N 1
ATOM 1578 C CA . SER A 1 200 ? 16.577 3.643 -23.329 1.00 93.12 200 SER A CA 1
ATOM 1579 C C . SER A 1 200 ? 15.239 3.831 -22.608 1.00 93.12 200 SER A C 1
ATOM 1581 O O . SER A 1 200 ? 14.178 3.589 -23.191 1.00 93.12 200 SER A O 1
ATOM 1583 N N . CYS A 1 201 ? 15.279 4.297 -21.355 1.00 95.12 201 CYS A N 1
ATOM 1584 C CA . CYS A 1 201 ? 14.072 4.632 -20.600 1.00 95.12 201 CYS A CA 1
ATOM 1585 C C . CYS A 1 201 ? 13.311 5.773 -21.278 1.00 95.12 201 CYS A C 1
ATOM 1587 O O . CYS A 1 201 ? 12.099 5.687 -21.424 1.00 95.12 201 CYS A O 1
ATOM 1589 N N . GLU A 1 202 ? 14.019 6.800 -21.748 1.00 95.94 202 GLU A N 1
ATOM 1590 C CA . GLU A 1 202 ? 13.430 7.957 -22.422 1.00 95.94 202 GLU A CA 1
ATOM 1591 C C . GLU A 1 202 ? 12.755 7.566 -23.744 1.00 95.94 202 GLU A C 1
ATOM 1593 O O . GLU A 1 202 ? 11.638 7.991 -24.030 1.00 95.94 202 GLU A O 1
ATOM 1598 N N . SER A 1 203 ? 13.379 6.670 -24.514 1.00 96.88 203 SER A N 1
ATOM 1599 C CA . SER A 1 203 ? 12.785 6.126 -25.742 1.00 96.88 203 SER A CA 1
ATOM 1600 C C . SER A 1 203 ? 11.500 5.339 -25.453 1.00 96.88 203 SER A C 1
ATOM 1602 O O . SER A 1 203 ? 10.491 5.512 -26.137 1.00 96.88 203 SER A O 1
ATOM 1604 N N . SER A 1 204 ? 11.510 4.513 -24.403 1.00 97.50 204 SER A N 1
ATOM 1605 C CA . SER A 1 204 ? 10.337 3.730 -23.983 1.00 97.50 204 SER A CA 1
ATOM 1606 C C . SER A 1 204 ? 9.233 4.621 -23.399 1.00 97.50 204 SER A C 1
ATOM 1608 O O . SER A 1 204 ? 8.051 4.391 -23.651 1.00 97.50 204 SER A O 1
ATOM 1610 N N . ARG A 1 205 ? 9.611 5.684 -22.677 1.00 97.62 205 ARG A N 1
ATOM 1611 C CA . ARG A 1 205 ? 8.715 6.731 -22.166 1.00 97.62 205 ARG A CA 1
ATOM 1612 C C . ARG A 1 205 ? 8.007 7.442 -23.312 1.00 97.62 205 ARG A C 1
ATOM 1614 O O . ARG A 1 205 ? 6.784 7.543 -23.296 1.00 97.62 205 ARG A O 1
ATOM 1621 N N . ALA A 1 206 ? 8.753 7.882 -24.325 1.00 97.31 206 ALA A N 1
ATOM 1622 C CA . ALA A 1 206 ? 8.198 8.540 -25.504 1.00 97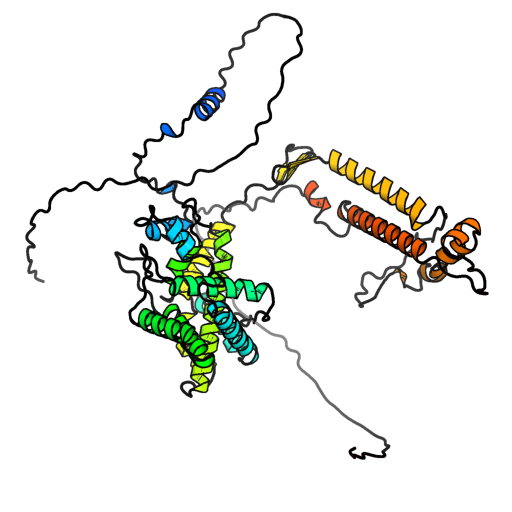.31 206 ALA A CA 1
ATOM 1623 C C . ALA A 1 206 ? 7.238 7.618 -26.277 1.00 97.31 206 ALA A C 1
ATOM 1625 O O . ALA A 1 206 ? 6.156 8.056 -26.671 1.00 97.31 206 ALA A O 1
ATOM 1626 N N . ALA A 1 207 ? 7.585 6.334 -26.433 1.00 97.56 207 ALA A N 1
ATOM 1627 C CA . ALA A 1 207 ? 6.705 5.339 -27.047 1.00 97.56 207 ALA A CA 1
ATOM 1628 C C . ALA A 1 207 ? 5.404 5.149 -26.249 1.00 97.56 207 ALA A C 1
ATOM 1630 O O . ALA A 1 207 ? 4.318 5.153 -26.830 1.00 97.56 207 ALA A O 1
ATOM 1631 N N . PHE A 1 208 ? 5.494 5.066 -24.918 1.00 98.12 208 PHE A N 1
ATOM 1632 C CA . PHE A 1 208 ? 4.322 4.973 -24.050 1.00 98.12 208 PHE A CA 1
ATOM 1633 C C . PHE A 1 208 ? 3.437 6.221 -24.123 1.00 98.12 208 PHE A C 1
ATOM 1635 O O . PHE A 1 208 ? 2.227 6.089 -24.281 1.00 98.12 208 PHE A O 1
ATOM 1642 N N . VAL A 1 209 ? 4.014 7.425 -24.088 1.00 97.00 209 VAL A N 1
ATOM 1643 C CA . VAL A 1 209 ? 3.259 8.681 -24.243 1.00 97.00 209 VAL A CA 1
ATOM 1644 C C . VAL A 1 209 ? 2.567 8.742 -25.607 1.00 97.00 209 VAL A C 1
ATOM 1646 O O . VAL A 1 209 ? 1.399 9.122 -25.695 1.00 97.00 209 VAL A O 1
ATOM 1649 N N . HIS A 1 210 ? 3.247 8.321 -26.676 1.00 96.50 210 HIS A N 1
ATOM 1650 C CA . HIS A 1 210 ? 2.645 8.248 -28.004 1.00 96.50 210 HIS A CA 1
ATOM 1651 C C . HIS A 1 210 ? 1.474 7.252 -28.050 1.00 96.50 210 HIS A C 1
ATOM 1653 O O . HIS A 1 210 ? 0.404 7.588 -28.558 1.00 96.50 210 HIS A O 1
ATOM 1659 N N . ALA A 1 211 ? 1.643 6.050 -27.492 1.00 96.88 211 ALA A N 1
ATOM 1660 C CA . ALA A 1 211 ? 0.590 5.038 -27.431 1.00 96.88 211 ALA A CA 1
ATOM 1661 C C . ALA A 1 211 ? -0.596 5.481 -26.560 1.00 96.88 211 ALA A C 1
ATOM 1663 O O . ALA A 1 211 ? -1.747 5.233 -26.914 1.00 96.88 211 ALA A O 1
ATOM 1664 N N . LEU A 1 212 ? -0.344 6.189 -25.457 1.00 95.56 212 LEU A N 1
ATOM 1665 C CA . LEU A 1 212 ? -1.393 6.716 -24.586 1.00 95.56 212 LEU A CA 1
ATOM 1666 C C . LEU A 1 212 ? -2.325 7.671 -25.348 1.00 95.56 212 LEU A C 1
ATOM 1668 O O . LEU A 1 212 ? -3.543 7.571 -25.219 1.00 95.56 212 LEU A O 1
ATOM 1672 N N . ASN A 1 213 ? -1.752 8.535 -26.191 1.00 94.00 213 ASN A N 1
ATOM 1673 C CA . ASN A 1 213 ? -2.502 9.529 -26.959 1.00 94.00 213 ASN A CA 1
ATOM 1674 C C . ASN A 1 213 ? -3.131 8.966 -28.243 1.00 94.00 213 ASN A C 1
ATOM 1676 O O . ASN A 1 213 ? -4.251 9.335 -28.583 1.00 94.00 213 ASN A O 1
ATOM 1680 N N . ASN A 1 214 ? -2.427 8.075 -28.953 1.00 94.38 214 ASN A N 1
ATOM 1681 C CA . ASN A 1 214 ? -2.776 7.694 -30.330 1.00 94.38 214 ASN A CA 1
ATOM 1682 C C . ASN A 1 214 ? -2.905 6.178 -30.568 1.00 94.38 214 ASN A C 1
ATOM 1684 O O . ASN A 1 214 ? -3.279 5.768 -31.665 1.00 94.38 214 ASN A O 1
ATOM 1688 N N . GLY A 1 215 ? -2.534 5.344 -29.598 1.00 92.25 215 GLY A N 1
ATOM 1689 C CA . GLY A 1 215 ? -2.460 3.888 -29.748 1.00 92.25 215 GLY A CA 1
ATOM 1690 C C . GLY A 1 215 ? -3.779 3.168 -29.474 1.00 92.25 215 GLY A C 1
ATOM 1691 O O . GLY A 1 215 ? -4.682 3.707 -28.831 1.00 92.25 215 GLY A O 1
ATOM 1692 N N . SER A 1 216 ? -3.868 1.919 -29.938 1.00 95.44 216 SER A N 1
ATOM 1693 C CA . SER A 1 216 ? -4.919 0.986 -29.520 1.00 95.44 216 SER A CA 1
ATOM 1694 C C . SER A 1 216 ? -4.702 0.511 -28.077 1.00 95.44 216 SER A C 1
ATOM 1696 O O . SER A 1 216 ? -3.623 0.687 -27.511 1.00 95.44 216 SER A O 1
ATOM 1698 N N . ASP A 1 217 ? -5.696 -0.146 -27.475 1.00 93.19 217 ASP A N 1
ATOM 1699 C CA . ASP A 1 217 ? -5.554 -0.701 -26.119 1.00 93.19 217 ASP A CA 1
ATOM 1700 C C . ASP A 1 217 ? -4.408 -1.717 -26.012 1.00 93.19 217 ASP A C 1
ATOM 1702 O O . ASP A 1 217 ? -3.707 -1.739 -25.003 1.00 93.19 217 ASP A O 1
ATOM 1706 N N . SER A 1 218 ? -4.159 -2.496 -27.072 1.00 93.88 218 SER A N 1
ATOM 1707 C CA . SER A 1 218 ? -3.017 -3.415 -27.136 1.00 93.88 218 SER A CA 1
ATOM 1708 C C . SER A 1 218 ? -1.687 -2.661 -27.180 1.00 93.88 218 SER A C 1
ATOM 1710 O O . SER A 1 218 ? -0.773 -2.995 -26.429 1.00 93.88 218 SER A O 1
ATOM 1712 N N . ASP A 1 219 ? -1.584 -1.615 -28.009 1.00 95.12 219 ASP A N 1
ATOM 1713 C CA . ASP A 1 219 ? -0.352 -0.819 -28.127 1.00 95.12 219 ASP A CA 1
ATOM 1714 C C . ASP A 1 219 ? -0.029 -0.096 -26.816 1.00 95.12 219 ASP A C 1
ATOM 1716 O O . ASP A 1 219 ? 1.133 0.004 -26.415 1.00 95.12 219 ASP A O 1
ATOM 1720 N N . ARG A 1 220 ? -1.063 0.409 -26.132 1.00 96.50 220 ARG A N 1
ATOM 1721 C CA . ARG A 1 220 ? -0.956 1.066 -24.824 1.00 96.50 220 ARG A CA 1
ATOM 1722 C C . ARG A 1 220 ? -0.461 0.100 -23.756 1.00 96.50 220 ARG A C 1
ATOM 1724 O O . ARG A 1 220 ? 0.431 0.450 -22.987 1.00 96.50 220 ARG A O 1
ATOM 1731 N N . ASP A 1 221 ? -1.036 -1.097 -23.715 1.00 96.69 221 ASP A N 1
ATOM 1732 C CA . ASP A 1 221 ? -0.718 -2.132 -22.734 1.00 96.69 221 ASP A CA 1
ATOM 1733 C C . ASP A 1 221 ? 0.711 -2.671 -22.923 1.00 96.69 221 ASP A C 1
ATOM 1735 O O . ASP A 1 221 ? 1.463 -2.801 -21.953 1.00 96.69 221 ASP A O 1
ATOM 1739 N N . GLU A 1 222 ? 1.132 -2.893 -24.171 1.00 97.31 222 GLU A N 1
ATOM 1740 C CA . GLU A 1 222 ? 2.500 -3.299 -24.506 1.00 97.31 222 GLU A CA 1
ATOM 1741 C C . GLU A 1 222 ? 3.518 -2.179 -24.248 1.00 97.31 222 GLU A C 1
ATOM 1743 O O . GLU A 1 222 ? 4.548 -2.410 -23.610 1.00 97.31 222 GLU A O 1
ATOM 1748 N N . SER A 1 223 ? 3.225 -0.941 -24.661 1.00 97.94 223 SER A N 1
ATOM 1749 C CA . SER A 1 223 ? 4.127 0.194 -24.420 1.00 97.94 223 SER A CA 1
ATOM 1750 C C . SER A 1 223 ? 4.277 0.500 -22.926 1.00 97.94 223 SER A C 1
ATOM 1752 O O . SER A 1 223 ? 5.375 0.831 -22.478 1.00 97.94 223 SER A O 1
ATOM 1754 N N . LEU A 1 224 ? 3.208 0.335 -22.134 1.00 98.50 224 LEU A N 1
ATOM 1755 C CA . LEU A 1 224 ? 3.266 0.426 -20.674 1.00 98.50 224 LEU A CA 1
ATOM 1756 C C . LEU A 1 224 ? 4.168 -0.663 -20.083 1.00 98.50 224 LEU A C 1
ATOM 1758 O O . LEU A 1 224 ? 5.001 -0.360 -19.226 1.00 98.50 224 LEU A O 1
ATOM 1762 N N . HIS A 1 225 ? 4.017 -1.912 -20.538 1.00 98.50 225 HIS A N 1
ATOM 1763 C CA . HIS A 1 225 ? 4.864 -3.022 -20.103 1.00 98.50 225 HIS A CA 1
ATOM 1764 C C . HIS A 1 225 ? 6.344 -2.719 -20.352 1.00 98.50 225 HIS A C 1
ATOM 1766 O O . HIS A 1 225 ? 7.151 -2.759 -19.423 1.00 98.50 225 HIS A O 1
ATOM 1772 N N . ASN A 1 226 ? 6.671 -2.347 -21.591 1.00 98.12 226 ASN A N 1
ATOM 1773 C CA . ASN A 1 226 ? 8.032 -2.052 -22.024 1.00 98.12 226 ASN A CA 1
ATOM 1774 C C . ASN A 1 226 ? 8.619 -0.865 -21.258 1.00 98.12 226 ASN A C 1
ATOM 1776 O O . ASN A 1 226 ? 9.775 -0.914 -20.842 1.00 98.12 226 ASN A O 1
ATOM 1780 N N . PHE A 1 227 ? 7.822 0.176 -20.999 1.00 98.50 227 PHE A N 1
ATOM 1781 C CA . PHE A 1 227 ? 8.277 1.313 -20.209 1.00 98.50 227 PHE A CA 1
ATOM 1782 C C . PHE A 1 227 ? 8.568 0.930 -18.751 1.00 98.50 227 PHE A C 1
ATOM 1784 O O . PHE A 1 227 ? 9.665 1.205 -18.262 1.00 98.50 227 PHE A O 1
ATOM 1791 N N . LEU A 1 228 ? 7.646 0.242 -18.068 1.00 98.38 228 LEU A N 1
ATOM 1792 C CA . LEU A 1 228 ? 7.861 -0.216 -16.690 1.00 98.38 228 LEU A CA 1
ATOM 1793 C C . LEU A 1 228 ? 9.070 -1.151 -16.581 1.00 98.38 228 LEU A C 1
ATOM 1795 O O . LEU A 1 228 ? 9.877 -1.000 -15.664 1.00 98.38 228 LEU A O 1
ATOM 1799 N N . LEU A 1 229 ? 9.225 -2.079 -17.529 1.00 97.62 229 LEU A N 1
ATOM 1800 C CA . LEU A 1 229 ? 10.374 -2.975 -17.579 1.00 97.62 229 LEU A CA 1
ATOM 1801 C C . LEU A 1 229 ? 11.670 -2.192 -17.824 1.00 97.62 229 LEU A C 1
ATOM 1803 O O . LEU A 1 229 ? 12.640 -2.414 -17.111 1.00 97.62 229 LEU A O 1
ATOM 1807 N N . SER A 1 230 ? 11.677 -1.218 -18.742 1.00 97.06 230 SER A N 1
ATOM 1808 C CA . SER A 1 230 ? 12.855 -0.375 -18.992 1.00 97.06 230 SER A CA 1
ATOM 1809 C C . SER A 1 230 ? 13.308 0.377 -17.739 1.00 97.06 230 SER A C 1
ATOM 1811 O O . SER A 1 230 ? 14.503 0.524 -17.516 1.00 97.06 230 SER A O 1
ATOM 1813 N N . VAL A 1 231 ? 12.382 0.807 -16.879 1.00 96.81 231 VAL A N 1
ATOM 1814 C CA . VAL A 1 231 ? 12.720 1.532 -15.648 1.00 96.81 231 VAL A CA 1
ATOM 1815 C C . VAL A 1 231 ? 13.151 0.579 -14.530 1.00 96.81 231 VAL A C 1
ATOM 1817 O O . VAL A 1 231 ? 14.158 0.828 -13.869 1.00 96.81 231 VAL A O 1
ATOM 1820 N N . TRP A 1 232 ? 12.418 -0.514 -14.310 1.00 97.25 232 TRP A N 1
ATOM 1821 C CA . TRP A 1 232 ? 12.631 -1.402 -13.159 1.00 97.25 232 TRP A CA 1
ATOM 1822 C C . TRP A 1 232 ? 13.646 -2.523 -13.392 1.00 97.25 232 TRP A C 1
ATOM 1824 O O . TRP A 1 232 ? 14.231 -3.009 -12.424 1.00 97.25 232 TRP A O 1
ATOM 1834 N N . ALA A 1 233 ? 13.892 -2.898 -14.648 1.00 94.62 233 ALA A N 1
ATOM 1835 C CA . ALA A 1 233 ? 14.938 -3.836 -15.052 1.00 94.62 233 ALA A CA 1
ATOM 1836 C C . ALA A 1 233 ? 16.226 -3.127 -15.522 1.00 94.62 233 ALA A C 1
ATOM 1838 O O . ALA A 1 233 ? 17.061 -3.725 -16.194 1.00 94.62 233 ALA A O 1
ATOM 1839 N N . THR A 1 234 ? 16.406 -1.849 -15.165 1.00 92.69 234 THR A N 1
ATOM 1840 C CA . THR A 1 234 ? 17.662 -1.116 -15.379 1.00 92.69 234 THR A CA 1
ATOM 1841 C C . THR A 1 234 ? 18.523 -1.132 -14.118 1.00 92.69 234 THR A C 1
ATOM 1843 O O . THR A 1 234 ? 18.049 -0.942 -12.995 1.00 92.69 234 THR A O 1
ATOM 1846 N N . THR A 1 235 ? 19.827 -1.319 -14.309 1.00 90.94 235 THR A N 1
ATOM 1847 C CA . THR A 1 235 ? 20.833 -1.145 -13.261 1.00 90.94 235 THR A CA 1
ATOM 1848 C C . THR A 1 235 ? 21.187 0.331 -13.104 1.00 90.94 235 THR A C 1
ATOM 1850 O O . THR A 1 235 ? 21.844 0.922 -13.959 1.00 90.94 235 THR A O 1
ATOM 1853 N N . TRP A 1 236 ? 20.791 0.920 -11.977 1.00 89.25 236 TRP A N 1
ATOM 1854 C CA . TRP A 1 236 ? 21.063 2.320 -11.649 1.00 89.25 236 TRP A CA 1
ATOM 1855 C C . TRP A 1 236 ? 22.375 2.443 -10.868 1.00 89.25 236 TRP A C 1
ATOM 1857 O O . TRP A 1 236 ? 22.419 2.222 -9.657 1.00 89.25 236 TRP A O 1
ATOM 1867 N N . GLN A 1 237 ? 23.472 2.759 -11.561 1.00 81.50 237 GLN A N 1
ATOM 1868 C CA . GLN A 1 237 ? 24.765 2.991 -10.914 1.00 81.50 237 GLN A CA 1
ATOM 1869 C C . GLN A 1 237 ? 24.854 4.429 -10.405 1.00 81.50 237 GLN A C 1
ATOM 1871 O O . GLN A 1 237 ? 24.876 5.366 -11.196 1.00 81.50 237 GLN A O 1
ATOM 1876 N N . ALA A 1 238 ? 24.952 4.594 -9.086 1.00 73.12 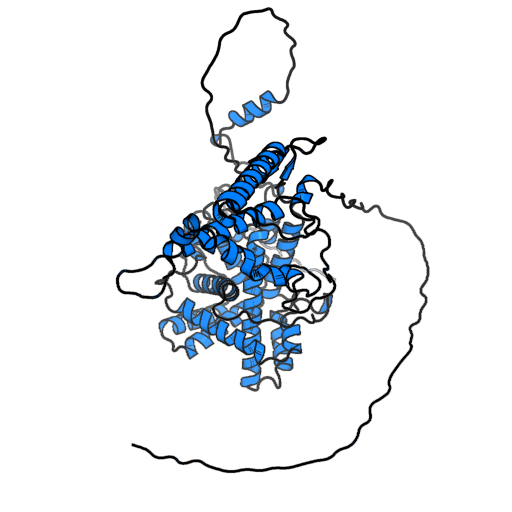238 ALA A N 1
ATOM 1877 C CA . ALA A 1 238 ? 25.275 5.881 -8.484 1.00 73.12 238 ALA A CA 1
ATOM 1878 C C . ALA A 1 238 ? 26.684 6.316 -8.915 1.00 73.12 238 ALA A C 1
ATOM 1880 O O . ALA A 1 238 ? 27.658 5.589 -8.689 1.00 73.12 238 ALA A O 1
ATOM 1881 N N . THR A 1 239 ? 26.807 7.506 -9.497 1.00 64.69 239 THR A N 1
ATOM 1882 C CA . THR A 1 239 ? 28.118 8.122 -9.716 1.00 64.69 239 THR A CA 1
ATOM 1883 C C . THR A 1 239 ? 28.575 8.824 -8.433 1.00 64.69 239 THR A C 1
ATOM 1885 O O . THR A 1 239 ? 27.815 9.005 -7.478 1.00 64.69 239 THR A O 1
ATOM 1888 N N . HIS A 1 240 ? 29.858 9.192 -8.354 1.00 56.03 240 HIS A N 1
ATOM 1889 C CA . HIS A 1 240 ? 30.396 9.872 -7.168 1.00 56.03 240 HIS A CA 1
ATOM 1890 C C . HIS A 1 240 ? 29.790 11.281 -6.972 1.00 56.03 240 HIS A C 1
ATOM 1892 O O . HIS A 1 240 ? 29.845 11.819 -5.864 1.00 56.03 240 HIS A O 1
ATOM 1898 N N . GLU A 1 241 ? 29.207 11.849 -8.032 1.00 57.00 241 GLU A N 1
ATOM 1899 C CA . GLU A 1 241 ? 28.603 13.186 -8.072 1.00 57.00 241 GLU A CA 1
ATOM 1900 C C . GLU A 1 241 ? 27.067 13.125 -7.999 1.00 57.00 241 GLU A C 1
ATOM 1902 O O . GLU A 1 241 ? 26.461 13.925 -7.290 1.00 57.00 241 GLU A O 1
ATOM 1907 N N . GLU A 1 242 ? 26.439 12.111 -8.604 1.00 62.75 242 GLU A N 1
ATOM 1908 C CA . GLU A 1 242 ? 24.985 11.926 -8.636 1.00 62.75 242 GLU A CA 1
ATOM 1909 C C . GLU A 1 242 ? 24.625 10.559 -8.035 1.00 62.75 242 GLU A C 1
ATOM 1911 O O . GLU A 1 242 ? 24.794 9.511 -8.658 1.00 62.75 242 GLU A O 1
ATOM 1916 N N . ARG A 1 243 ? 24.162 10.548 -6.777 1.00 59.56 243 ARG A N 1
ATOM 1917 C CA . ARG A 1 243 ? 23.752 9.302 -6.097 1.00 59.56 243 ARG A CA 1
ATOM 1918 C C . ARG A 1 243 ? 22.329 8.859 -6.422 1.00 59.56 243 ARG A C 1
ATOM 1920 O O . ARG A 1 243 ? 22.036 7.672 -6.298 1.00 59.56 243 ARG A O 1
ATOM 1927 N N . ASP A 1 244 ? 21.472 9.786 -6.831 1.00 63.84 244 ASP A N 1
ATOM 1928 C CA . ASP A 1 244 ? 20.046 9.542 -7.037 1.00 63.84 244 ASP A CA 1
ATOM 1929 C C . ASP A 1 244 ? 19.756 9.361 -8.531 1.00 63.84 244 ASP A C 1
ATOM 1931 O O . ASP A 1 244 ? 19.094 10.179 -9.157 1.00 63.84 244 ASP A O 1
ATOM 1935 N N . CYS A 1 245 ? 20.304 8.294 -9.118 1.00 81.81 245 CYS A N 1
ATOM 1936 C CA . CYS A 1 245 ? 20.135 8.011 -10.546 1.00 81.81 245 CYS A CA 1
ATOM 1937 C C . CYS A 1 245 ? 18.838 7.254 -10.869 1.00 81.81 245 CYS A C 1
ATOM 1939 O O . CYS A 1 245 ? 18.470 7.195 -12.032 1.00 81.81 245 CYS A O 1
ATOM 1941 N N . ASP A 1 246 ? 18.156 6.658 -9.884 1.00 93.00 246 ASP A N 1
ATOM 1942 C CA . ASP A 1 246 ? 16.938 5.868 -10.121 1.00 93.00 246 ASP A CA 1
ATOM 1943 C C . ASP A 1 246 ? 15.679 6.763 -10.102 1.00 93.00 246 ASP A C 1
ATOM 1945 O O . ASP A 1 246 ? 15.299 7.260 -9.032 1.00 93.00 246 ASP A O 1
ATOM 1949 N N . PRO A 1 247 ? 14.960 6.923 -11.231 1.00 95.31 247 PRO A N 1
ATOM 1950 C CA . PRO A 1 247 ? 13.776 7.772 -11.323 1.00 95.31 247 PRO A CA 1
ATOM 1951 C C . PRO A 1 247 ? 12.635 7.306 -10.406 1.00 95.31 247 PRO A C 1
ATOM 1953 O O . PRO A 1 247 ? 11.845 8.133 -9.949 1.00 95.31 247 PRO A O 1
ATOM 1956 N N . THR A 1 248 ? 12.554 6.015 -10.064 1.00 97.19 248 THR A N 1
ATOM 1957 C CA . THR A 1 248 ? 11.567 5.498 -9.099 1.00 97.19 248 THR A CA 1
ATOM 1958 C C . THR A 1 248 ? 11.871 5.989 -7.683 1.00 97.19 248 THR A C 1
ATOM 1960 O O . THR A 1 248 ? 10.953 6.315 -6.925 1.00 97.19 248 THR A O 1
ATOM 1963 N N . LEU A 1 249 ? 13.152 6.083 -7.311 1.00 95.50 249 LEU A N 1
ATOM 1964 C CA . LEU A 1 249 ? 13.564 6.625 -6.014 1.00 95.50 249 LEU A CA 1
ATOM 1965 C C . LEU A 1 249 ? 13.421 8.150 -5.966 1.00 95.50 249 LEU A C 1
ATOM 1967 O O . LEU A 1 249 ? 12.976 8.672 -4.940 1.00 95.50 249 LEU A O 1
ATOM 1971 N N . CYS A 1 250 ? 13.710 8.853 -7.068 1.00 94.88 250 CYS A N 1
ATOM 1972 C CA . CYS A 1 250 ? 13.427 10.286 -7.200 1.00 94.88 250 CYS A CA 1
ATOM 1973 C C . CYS A 1 250 ? 11.930 10.567 -7.028 1.00 94.88 250 CYS A C 1
ATOM 1975 O O . CYS A 1 250 ? 11.549 11.440 -6.249 1.00 94.88 250 CYS A O 1
ATOM 1977 N N . PHE A 1 251 ? 11.070 9.774 -7.680 1.00 97.00 251 PHE A N 1
ATOM 1978 C CA . PHE A 1 251 ? 9.625 9.849 -7.475 1.00 97.00 251 PHE A CA 1
ATOM 1979 C C . PHE A 1 251 ? 9.248 9.675 -6.004 1.00 97.00 251 PHE A C 1
ATOM 1981 O O . PHE A 1 251 ? 8.429 10.439 -5.509 1.00 97.00 251 PHE A O 1
ATOM 1988 N N . LEU A 1 252 ? 9.827 8.709 -5.283 1.00 97.12 252 LEU A N 1
ATOM 1989 C CA . LEU A 1 252 ? 9.518 8.533 -3.860 1.00 97.12 252 LEU A CA 1
ATOM 1990 C C . LEU A 1 252 ? 9.915 9.745 -3.013 1.00 97.12 252 LEU A C 1
ATOM 1992 O O . LEU A 1 252 ? 9.186 10.076 -2.078 1.00 97.12 252 LEU A O 1
ATOM 1996 N N . GLY A 1 253 ? 11.024 10.409 -3.348 1.00 95.50 253 GLY A N 1
ATOM 1997 C CA . GLY A 1 253 ? 11.426 11.664 -2.715 1.00 95.50 253 GLY A CA 1
ATOM 1998 C C . GLY A 1 253 ? 10.405 12.774 -2.944 1.00 95.50 253 GLY A C 1
ATOM 1999 O O . GLY A 1 253 ? 9.929 13.376 -1.984 1.00 95.50 253 GLY A O 1
ATOM 2000 N N . LEU A 1 254 ? 9.993 12.979 -4.196 1.00 95.94 254 LEU A N 1
ATOM 2001 C CA . LEU A 1 254 ? 8.979 13.973 -4.562 1.00 95.94 254 LEU A CA 1
ATOM 2002 C C . LEU A 1 254 ? 7.592 13.635 -3.993 1.00 95.94 254 LEU A C 1
ATOM 2004 O O . LEU A 1 254 ? 6.867 14.509 -3.536 1.00 95.94 254 LEU A O 1
ATOM 2008 N N . TYR A 1 255 ? 7.224 12.354 -3.965 1.00 97.00 255 TYR A N 1
ATOM 2009 C CA . TYR A 1 255 ? 5.992 11.860 -3.351 1.00 97.00 255 TYR A CA 1
ATOM 2010 C C . TYR A 1 255 ? 5.962 12.140 -1.844 1.00 97.00 255 TYR A C 1
ATOM 2012 O O . TYR A 1 255 ? 4.894 12.407 -1.288 1.00 97.00 255 TYR A O 1
ATOM 2020 N N . ALA A 1 256 ? 7.118 12.034 -1.185 1.00 96.31 256 ALA A N 1
ATOM 2021 C CA . ALA A 1 256 ? 7.265 12.287 0.238 1.00 96.31 256 ALA A CA 1
ATOM 2022 C C . ALA A 1 256 ? 7.319 13.778 0.584 1.00 96.31 256 ALA A C 1
ATOM 2024 O O . ALA A 1 256 ? 7.117 14.111 1.751 1.00 96.31 256 ALA A O 1
ATOM 2025 N N . LEU A 1 257 ? 7.596 14.652 -0.383 1.00 95.25 257 LEU A N 1
ATOM 2026 C CA . LEU A 1 257 ? 7.686 16.088 -0.171 1.00 95.25 257 LEU A CA 1
ATOM 2027 C C . LEU A 1 257 ? 6.314 16.683 0.172 1.00 95.25 257 LEU A C 1
ATOM 2029 O O . LEU A 1 257 ? 5.304 16.400 -0.475 1.00 95.25 257 LEU A O 1
ATOM 2033 N N . GLN A 1 258 ? 6.288 17.515 1.206 1.00 92.25 258 GLN A N 1
ATOM 2034 C CA . GLN A 1 258 ? 5.121 18.270 1.643 1.00 92.25 258 GLN A CA 1
ATOM 2035 C C . GLN A 1 258 ? 5.263 19.747 1.249 1.00 92.25 258 GLN A C 1
ATOM 2037 O O . GLN A 1 258 ? 6.388 20.238 1.139 1.00 92.25 258 GLN A O 1
ATOM 2042 N N . PRO A 1 259 ? 4.148 20.497 1.129 1.00 88.12 259 PRO A N 1
ATOM 2043 C CA . PRO A 1 259 ? 4.186 21.927 0.799 1.00 88.12 259 PRO A CA 1
ATOM 2044 C C . PRO A 1 259 ? 5.003 22.779 1.783 1.00 88.12 259 PRO A C 1
ATOM 2046 O O . PRO A 1 259 ? 5.489 23.845 1.435 1.00 88.12 259 PRO A O 1
ATOM 2049 N N . THR A 1 260 ? 5.182 22.305 3.019 1.00 84.56 260 THR A N 1
ATOM 2050 C CA . THR A 1 260 ? 6.013 22.949 4.047 1.00 84.56 260 THR A CA 1
ATOM 2051 C C . THR A 1 260 ? 7.521 22.765 3.825 1.00 84.56 260 THR A C 1
ATOM 2053 O O . THR A 1 260 ? 8.313 23.278 4.609 1.00 84.56 260 THR A O 1
ATOM 2056 N N . GLY A 1 261 ? 7.932 22.001 2.807 1.00 83.81 261 GLY A N 1
ATOM 2057 C CA . GLY A 1 261 ? 9.316 21.560 2.599 1.00 83.81 261 GLY A CA 1
ATOM 2058 C C . GLY A 1 261 ? 9.717 20.358 3.464 1.00 83.81 261 GLY A C 1
ATOM 2059 O O . GLY A 1 261 ? 10.834 19.855 3.355 1.00 83.81 261 GLY A O 1
ATOM 2060 N N . GLU A 1 262 ? 8.818 19.865 4.320 1.00 88.62 262 GLU A N 1
ATOM 2061 C CA . GLU A 1 262 ? 9.046 18.654 5.106 1.00 88.62 262 GLU A CA 1
ATOM 2062 C C . GLU A 1 262 ? 8.850 17.389 4.267 1.00 88.62 262 GLU A C 1
ATOM 2064 O O . GLU A 1 262 ? 8.149 17.383 3.259 1.00 88.62 262 GLU A O 1
ATOM 2069 N N . PHE A 1 263 ? 9.413 16.275 4.729 1.00 92.81 263 PHE A N 1
ATOM 2070 C CA . PHE A 1 263 ? 9.233 14.973 4.094 1.00 92.81 263 PHE A CA 1
ATOM 2071 C C . PHE A 1 263 ? 8.407 14.035 4.967 1.00 92.81 263 PHE A C 1
ATOM 2073 O O . PHE A 1 263 ? 8.483 14.074 6.198 1.00 92.81 263 PHE A O 1
ATOM 2080 N N . LEU A 1 264 ? 7.657 13.137 4.328 1.00 93.75 264 LEU A N 1
ATOM 2081 C CA . LEU A 1 264 ? 7.017 12.014 5.001 1.00 93.75 264 LEU A CA 1
ATOM 2082 C C . LEU A 1 264 ? 8.056 11.166 5.747 1.00 93.75 264 LEU A C 1
ATOM 2084 O O . LEU A 1 264 ? 9.136 10.842 5.242 1.00 93.75 264 LEU A O 1
ATOM 2088 N N . GLY A 1 265 ? 7.695 10.780 6.967 1.00 91.88 265 GLY A N 1
ATOM 2089 C CA . GLY A 1 265 ? 8.531 9.970 7.832 1.00 91.88 265 GLY A CA 1
ATOM 2090 C C . GLY A 1 265 ? 8.538 8.483 7.449 1.00 91.88 265 GLY A C 1
ATOM 2091 O O . GLY A 1 265 ? 7.669 8.006 6.711 1.00 91.88 265 GLY A O 1
ATOM 2092 N N . PRO A 1 266 ? 9.462 7.700 8.035 1.00 93.19 266 PRO A N 1
ATOM 2093 C CA . PRO A 1 266 ? 9.626 6.268 7.774 1.00 93.19 266 PRO A CA 1
ATOM 2094 C C . PRO A 1 266 ? 8.324 5.464 7.797 1.00 93.19 266 PRO A C 1
ATOM 2096 O O . PRO A 1 266 ? 8.025 4.724 6.860 1.00 93.19 266 PRO A O 1
ATOM 2099 N N . LYS A 1 267 ? 7.504 5.655 8.839 1.00 92.12 267 LYS A N 1
ATOM 2100 C CA . LYS A 1 267 ? 6.238 4.933 9.023 1.00 92.12 267 LYS A CA 1
ATOM 2101 C C . LYS A 1 267 ? 5.292 5.124 7.836 1.00 92.12 267 LYS A C 1
ATOM 2103 O O . LYS A 1 267 ? 4.679 4.157 7.392 1.00 92.12 267 LYS A O 1
ATOM 2108 N N . GLN A 1 268 ? 5.201 6.345 7.312 1.00 94.19 268 GLN A N 1
ATOM 2109 C CA . GLN A 1 268 ? 4.320 6.700 6.195 1.00 94.19 268 GLN A CA 1
ATOM 2110 C C . GLN A 1 268 ? 4.843 6.165 4.854 1.00 94.19 268 GLN A C 1
ATOM 2112 O O . GLN A 1 268 ? 4.043 5.889 3.965 1.00 94.19 268 GLN A O 1
ATOM 2117 N N . MET A 1 269 ? 6.157 5.956 4.725 1.00 95.88 269 MET A N 1
ATOM 2118 C CA . MET A 1 269 ? 6.785 5.468 3.491 1.00 95.88 269 MET A CA 1
ATOM 2119 C C . MET A 1 269 ? 6.796 3.942 3.349 1.00 95.88 269 MET A C 1
ATOM 2121 O O . MET A 1 269 ? 6.924 3.438 2.235 1.00 95.88 269 MET A O 1
ATOM 2125 N N . THR A 1 270 ? 6.595 3.187 4.435 1.00 94.31 270 THR A N 1
ATOM 2126 C CA . THR A 1 270 ? 6.568 1.711 4.381 1.00 94.31 270 THR A CA 1
ATOM 2127 C C . THR A 1 270 ? 5.532 1.150 3.398 1.00 94.31 270 THR A C 1
ATOM 2129 O O . THR A 1 270 ? 5.844 0.228 2.645 1.00 94.31 270 THR A O 1
ATOM 2132 N N . SER A 1 271 ? 4.317 1.707 3.377 1.00 95.81 271 SER A N 1
ATOM 2133 C CA . SER A 1 271 ? 3.225 1.238 2.513 1.00 95.81 271 SER A CA 1
ATOM 2134 C C . SER A 1 271 ? 3.444 1.585 1.031 1.00 95.81 271 SER A C 1
ATOM 2136 O O . SER A 1 271 ? 3.412 0.652 0.231 1.00 95.81 271 SER A O 1
ATOM 2138 N N . PRO A 1 272 ? 3.756 2.839 0.637 1.00 97.56 272 PRO A N 1
ATOM 2139 C CA . PRO A 1 272 ? 4.102 3.165 -0.751 1.00 97.56 272 PRO A CA 1
ATOM 2140 C C . PRO A 1 272 ? 5.218 2.286 -1.330 1.00 97.56 272 PRO A C 1
ATOM 2142 O O . PRO A 1 272 ? 5.095 1.787 -2.446 1.00 97.56 272 PRO A O 1
ATOM 2145 N N . ILE A 1 273 ? 6.274 2.030 -0.551 1.00 97.75 273 ILE A N 1
ATOM 2146 C CA . ILE A 1 273 ? 7.391 1.180 -0.983 1.00 97.75 273 ILE A CA 1
ATOM 2147 C C . ILE A 1 273 ? 6.946 -0.280 -1.166 1.00 97.75 273 ILE A C 1
ATOM 2149 O O . ILE A 1 273 ? 7.317 -0.923 -2.151 1.00 97.75 273 ILE A O 1
ATOM 2153 N N . ALA A 1 274 ? 6.122 -0.808 -0.255 1.00 96.62 274 ALA A N 1
ATOM 2154 C CA . ALA A 1 274 ? 5.562 -2.153 -0.383 1.00 96.62 274 ALA A CA 1
ATOM 2155 C C . ALA A 1 274 ? 4.673 -2.290 -1.630 1.00 96.62 274 ALA A C 1
ATOM 2157 O O . ALA A 1 274 ? 4.748 -3.299 -2.331 1.00 96.62 274 ALA A O 1
ATOM 2158 N N . HIS A 1 275 ? 3.872 -1.265 -1.931 1.00 97.62 275 HIS A N 1
ATOM 2159 C CA . HIS A 1 275 ? 3.005 -1.245 -3.106 1.00 97.62 275 HIS A CA 1
ATOM 2160 C C . HIS A 1 275 ? 3.816 -1.256 -4.409 1.00 97.62 275 HIS A C 1
ATOM 2162 O O . HIS A 1 275 ? 3.520 -2.050 -5.300 1.00 97.62 275 HIS A O 1
ATOM 2168 N N . LEU A 1 276 ? 4.879 -0.447 -4.500 1.00 98.25 276 LEU A N 1
ATOM 2169 C CA . LEU A 1 276 ? 5.791 -0.464 -5.651 1.00 98.25 276 LEU A CA 1
ATOM 2170 C C . LEU A 1 276 ? 6.524 -1.806 -5.781 1.00 98.25 276 LEU A C 1
ATOM 2172 O O . LEU A 1 276 ? 6.612 -2.351 -6.875 1.00 98.25 276 LEU A O 1
ATOM 2176 N N . SER A 1 277 ? 6.985 -2.385 -4.669 1.00 97.56 277 SER A N 1
ATOM 2177 C CA . SER A 1 277 ? 7.643 -3.701 -4.671 1.00 97.56 277 SER A CA 1
ATOM 2178 C C . SER A 1 277 ? 6.716 -4.803 -5.201 1.00 97.56 277 SER A C 1
ATOM 2180 O O . SER A 1 277 ? 7.142 -5.677 -5.954 1.00 97.56 277 SER A O 1
ATOM 2182 N N . TRP A 1 278 ? 5.433 -4.761 -4.832 1.00 97.38 278 TRP A N 1
ATOM 2183 C CA . TRP A 1 278 ? 4.414 -5.658 -5.379 1.00 97.38 278 TRP A CA 1
ATOM 2184 C C . TRP A 1 278 ? 4.169 -5.414 -6.871 1.00 97.38 278 TRP A C 1
ATOM 2186 O O . TRP A 1 278 ? 4.107 -6.373 -7.639 1.00 97.38 278 TRP A O 1
ATOM 2196 N N . ALA A 1 279 ? 4.092 -4.152 -7.297 1.00 98.06 279 ALA A N 1
ATOM 2197 C CA . ALA A 1 279 ? 3.895 -3.803 -8.700 1.00 98.06 279 ALA A CA 1
ATOM 2198 C C . ALA A 1 279 ? 5.050 -4.306 -9.583 1.00 98.06 279 ALA A C 1
ATOM 2200 O O . ALA A 1 279 ? 4.796 -4.906 -10.626 1.00 98.06 279 ALA A O 1
ATOM 2201 N N . ILE A 1 280 ? 6.302 -4.151 -9.131 1.00 98.31 280 ILE A N 1
ATOM 2202 C CA . ILE A 1 280 ? 7.488 -4.689 -9.819 1.00 98.31 280 ILE A CA 1
ATOM 2203 C C . ILE A 1 280 ? 7.364 -6.205 -9.990 1.00 98.31 280 ILE A C 1
ATOM 2205 O O . ILE A 1 280 ? 7.542 -6.717 -11.092 1.00 98.31 280 ILE A O 1
ATOM 2209 N N . ARG A 1 281 ? 6.985 -6.934 -8.933 1.00 97.94 281 ARG A N 1
ATOM 2210 C CA . ARG A 1 281 ? 6.801 -8.394 -9.006 1.00 97.94 281 ARG A CA 1
ATOM 2211 C C . ARG A 1 281 ? 5.745 -8.804 -10.028 1.00 97.94 281 ARG A C 1
ATOM 2213 O O . ARG A 1 281 ? 5.937 -9.810 -10.700 1.00 97.94 281 ARG A O 1
ATOM 2220 N N . LEU A 1 282 ? 4.660 -8.042 -10.175 1.00 98.25 282 LEU A N 1
ATOM 2221 C CA . LEU A 1 282 ? 3.645 -8.313 -11.198 1.00 98.25 282 LEU A CA 1
ATOM 2222 C C . LEU A 1 282 ? 4.112 -7.986 -12.618 1.00 98.25 282 LEU A C 1
ATOM 2224 O O . LEU A 1 282 ? 3.773 -8.721 -13.543 1.00 98.25 282 LEU A O 1
ATOM 2228 N N . VAL A 1 283 ? 4.911 -6.931 -12.805 1.00 98.44 283 VAL A N 1
ATOM 2229 C CA . VAL A 1 283 ? 5.549 -6.659 -14.104 1.00 98.44 283 VAL A CA 1
ATOM 2230 C C . VAL A 1 283 ? 6.479 -7.806 -14.486 1.00 98.44 283 VAL A C 1
ATOM 2232 O O . VAL A 1 283 ? 6.388 -8.314 -15.598 1.00 98.44 283 VAL A O 1
ATOM 2235 N N . ILE A 1 284 ? 7.300 -8.280 -13.550 1.00 98.12 284 ILE A N 1
ATOM 2236 C CA . ILE A 1 284 ? 8.203 -9.410 -13.786 1.00 98.12 284 ILE A CA 1
ATOM 2237 C C . ILE A 1 284 ? 7.436 -10.718 -14.004 1.00 98.12 284 ILE A C 1
ATOM 2239 O O . ILE A 1 284 ? 7.789 -11.484 -14.895 1.00 98.12 284 ILE A O 1
ATOM 2243 N N . LEU A 1 285 ? 6.342 -10.959 -13.275 1.00 98.38 285 LEU A N 1
ATOM 2244 C CA . LEU A 1 285 ? 5.453 -12.094 -13.537 1.00 98.38 285 LEU A CA 1
ATOM 2245 C C . LEU A 1 285 ? 4.919 -12.061 -14.974 1.00 98.38 285 LEU A C 1
ATOM 2247 O O . LEU A 1 285 ? 4.949 -13.073 -15.669 1.00 98.38 285 LEU A O 1
ATOM 2251 N N . ARG A 1 286 ? 4.469 -10.898 -15.446 1.00 98.25 286 ARG A N 1
ATOM 2252 C CA . ARG A 1 286 ? 4.024 -10.745 -16.831 1.00 98.25 286 ARG A CA 1
ATOM 2253 C C . ARG A 1 286 ? 5.159 -10.981 -17.833 1.00 98.25 286 ARG A C 1
ATOM 2255 O O . ARG A 1 286 ? 4.935 -11.679 -18.819 1.00 98.25 286 ARG A O 1
ATOM 2262 N N . GLN A 1 287 ? 6.366 -10.488 -17.555 1.00 98.25 287 GLN A N 1
ATOM 2263 C CA . GLN A 1 287 ? 7.544 -10.738 -18.392 1.00 98.25 287 GLN A CA 1
ATOM 2264 C C . GLN A 1 287 ? 7.871 -12.239 -18.485 1.00 98.25 287 GLN A C 1
ATOM 2266 O O . GLN A 1 287 ? 8.173 -12.735 -19.567 1.00 98.25 287 GLN A O 1
ATOM 2271 N N . ILE A 1 288 ? 7.750 -12.992 -17.385 1.00 98.25 288 ILE A N 1
ATOM 2272 C CA . ILE A 1 288 ? 7.927 -14.456 -17.373 1.00 98.25 288 ILE A CA 1
ATOM 2273 C C . ILE A 1 288 ? 6.962 -15.126 -18.358 1.00 98.25 288 ILE A C 1
ATOM 2275 O O . ILE A 1 288 ? 7.382 -15.948 -19.173 1.00 98.25 288 ILE A O 1
ATOM 2279 N N . HIS A 1 289 ? 5.681 -14.747 -18.322 1.00 98.12 289 HIS A N 1
ATOM 2280 C CA . HIS A 1 289 ? 4.672 -15.276 -19.247 1.00 98.12 289 HIS A CA 1
ATOM 2281 C C . HIS A 1 289 ? 4.973 -14.902 -20.704 1.00 98.12 289 HIS A C 1
ATOM 2283 O O . HIS A 1 289 ? 4.838 -15.751 -21.583 1.00 98.12 289 HIS A O 1
ATOM 2289 N N . GLN A 1 290 ? 5.437 -13.679 -20.975 1.00 97.25 290 GLN A N 1
ATOM 2290 C CA . GLN A 1 290 ? 5.823 -13.257 -22.328 1.00 97.25 290 GLN A CA 1
ATOM 2291 C C . GLN A 1 290 ? 7.045 -14.019 -22.867 1.00 97.25 290 GLN A C 1
ATOM 2293 O O . GLN A 1 290 ? 7.054 -14.419 -24.033 1.00 97.25 290 GLN A O 1
ATOM 2298 N N . LEU A 1 291 ? 8.054 -14.286 -22.032 1.00 97.25 291 LEU A N 1
ATOM 2299 C CA . LEU A 1 291 ? 9.223 -15.090 -22.414 1.00 97.25 291 LEU A CA 1
ATOM 2300 C C . LEU A 1 291 ? 8.845 -16.537 -22.762 1.00 97.25 291 LEU A C 1
ATOM 2302 O O . LEU A 1 291 ? 9.411 -17.127 -23.683 1.00 97.25 291 LEU A O 1
ATOM 2306 N N . CYS A 1 292 ? 7.862 -17.108 -22.066 1.00 96.38 292 CYS A N 1
ATOM 2307 C CA . CYS A 1 292 ? 7.338 -18.430 -22.402 1.00 96.38 292 CYS A CA 1
ATOM 2308 C C . CYS A 1 292 ? 6.465 -18.406 -23.662 1.00 96.38 292 CYS A C 1
ATOM 2310 O O . CYS A 1 292 ? 6.632 -19.254 -24.536 1.00 96.38 292 CYS A O 1
ATOM 2312 N N . ALA A 1 293 ? 5.572 -17.422 -23.799 1.00 95.94 293 ALA A N 1
ATOM 2313 C CA . ALA A 1 293 ? 4.687 -17.298 -24.959 1.00 95.94 293 ALA A CA 1
ATOM 2314 C C . ALA A 1 293 ? 5.451 -17.044 -26.272 1.00 95.94 293 ALA A C 1
ATOM 2316 O O . ALA A 1 293 ? 5.049 -17.531 -27.325 1.00 95.94 293 ALA A O 1
ATOM 2317 N N . SER A 1 294 ? 6.574 -16.323 -26.207 1.00 94.88 294 SER A N 1
ATOM 2318 C CA . SER A 1 294 ? 7.472 -16.080 -27.348 1.00 94.88 294 SER A CA 1
ATOM 2319 C C . SER A 1 294 ? 8.385 -17.267 -27.686 1.00 94.88 294 SER A C 1
ATOM 2321 O O . SER A 1 294 ? 9.098 -17.224 -28.686 1.00 94.88 294 SER A O 1
ATOM 2323 N N . GLY A 1 295 ? 8.375 -18.330 -26.875 1.00 93.81 295 GLY A N 1
ATOM 2324 C CA . GLY A 1 295 ? 9.225 -19.507 -27.064 1.00 93.81 295 GLY A CA 1
ATOM 2325 C C . GLY A 1 295 ? 10.700 -19.291 -26.707 1.00 93.81 295 GLY A C 1
ATOM 2326 O O . GLY A 1 295 ? 11.518 -20.161 -27.001 1.00 93.81 295 GLY A O 1
ATOM 2327 N N . VAL A 1 296 ? 11.049 -18.164 -26.072 1.00 93.50 296 VAL A N 1
ATOM 2328 C CA . VAL A 1 296 ? 12.414 -17.880 -25.590 1.00 93.50 296 VAL A CA 1
ATOM 2329 C C . VAL A 1 296 ? 12.790 -18.826 -24.447 1.00 93.50 296 VAL A C 1
ATOM 2331 O O . VAL A 1 296 ? 13.917 -19.317 -24.398 1.00 93.50 296 VAL A O 1
ATOM 2334 N N . CYS A 1 297 ? 11.835 -19.117 -23.561 1.00 95.38 297 CYS A N 1
ATOM 2335 C CA . CYS A 1 297 ? 12.015 -19.990 -22.401 1.00 95.38 297 CYS A CA 1
ATOM 2336 C C . CYS A 1 297 ? 11.087 -21.200 -22.477 1.00 95.38 297 CYS A C 1
ATOM 2338 O O . CYS A 1 297 ? 9.939 -21.088 -22.909 1.00 95.38 297 CYS A O 1
ATOM 2340 N N . LYS A 1 298 ? 11.559 -22.356 -21.999 1.00 92.75 298 LYS A N 1
ATOM 2341 C CA . LYS A 1 298 ? 10.784 -23.611 -22.074 1.00 92.75 298 LYS A CA 1
ATOM 2342 C C . LYS A 1 298 ? 9.622 -23.657 -21.089 1.00 92.75 298 LYS A C 1
ATOM 2344 O O . LYS A 1 298 ? 8.580 -24.231 -21.391 1.00 92.75 298 LYS A O 1
ATOM 2349 N N . ASP A 1 299 ? 9.825 -23.093 -19.905 1.00 94.62 299 ASP A N 1
ATOM 2350 C CA . ASP A 1 299 ? 8.848 -23.068 -18.824 1.00 94.62 299 ASP A CA 1
ATOM 2351 C C . ASP A 1 299 ? 8.999 -21.802 -17.965 1.00 94.62 299 ASP A C 1
ATOM 2353 O O . ASP A 1 299 ? 9.947 -21.024 -18.117 1.00 94.62 299 ASP A O 1
ATOM 2357 N N . HIS A 1 300 ? 8.044 -21.586 -17.055 1.00 95.81 300 HIS A N 1
ATOM 2358 C CA . HIS A 1 300 ? 8.030 -20.411 -16.181 1.00 95.81 300 HIS A CA 1
ATOM 2359 C C . HIS A 1 300 ? 9.240 -20.336 -15.238 1.00 95.81 300 HIS A C 1
ATOM 2361 O O . HIS A 1 300 ? 9.576 -19.246 -14.781 1.00 95.81 300 HIS A O 1
ATOM 2367 N N . LEU A 1 301 ? 9.880 -21.461 -14.902 1.00 95.62 301 LEU A N 1
ATOM 2368 C CA . LEU A 1 301 ? 11.033 -21.468 -14.004 1.00 95.62 301 LEU A CA 1
ATOM 2369 C C . LEU A 1 301 ? 12.299 -21.019 -14.742 1.00 95.62 301 LEU A C 1
ATOM 2371 O O . LEU A 1 301 ? 13.069 -20.227 -14.205 1.00 95.62 301 LEU A O 1
ATOM 2375 N N . ASP A 1 302 ? 12.483 -21.485 -15.975 1.00 95.44 302 ASP A N 1
ATOM 2376 C CA . ASP A 1 302 ? 13.528 -21.029 -16.892 1.00 95.44 302 ASP A CA 1
ATOM 2377 C C . ASP A 1 302 ? 13.396 -19.522 -17.161 1.00 95.44 302 ASP A C 1
ATOM 2379 O O . ASP A 1 302 ? 14.342 -18.761 -16.957 1.00 95.44 302 ASP A O 1
ATOM 2383 N N . ALA A 1 303 ? 12.179 -19.063 -17.475 1.00 96.50 303 ALA A N 1
ATOM 2384 C CA . ALA A 1 303 ? 11.890 -17.641 -17.637 1.00 96.50 303 ALA A CA 1
ATOM 2385 C C . ALA A 1 303 ? 12.130 -16.828 -16.358 1.00 96.50 303 ALA A C 1
ATOM 2387 O O . ALA A 1 303 ? 12.717 -15.752 -16.434 1.00 96.50 303 ALA A O 1
ATOM 2388 N N . PHE A 1 304 ? 11.746 -17.342 -15.183 1.00 96.38 304 PHE A N 1
ATOM 2389 C CA . PHE A 1 304 ? 12.039 -16.691 -13.903 1.00 96.38 304 PHE A CA 1
ATOM 2390 C C . PHE A 1 304 ? 13.541 -16.480 -13.705 1.00 96.38 304 PHE A C 1
ATOM 2392 O O . PHE A 1 304 ? 13.953 -15.391 -13.318 1.00 96.38 304 PHE A O 1
ATOM 2399 N N . ASN A 1 305 ? 14.369 -17.488 -13.992 1.00 95.06 305 ASN A N 1
ATOM 2400 C CA . ASN A 1 305 ? 15.813 -17.392 -13.779 1.00 95.06 305 ASN A CA 1
ATOM 2401 C C . ASN A 1 305 ? 16.468 -16.286 -14.624 1.00 95.06 305 ASN A C 1
ATOM 2403 O O . ASN A 1 305 ? 17.469 -15.728 -14.185 1.00 95.06 305 ASN A O 1
ATOM 2407 N N . GLN A 1 306 ? 15.899 -15.930 -15.783 1.00 95.25 306 GLN A N 1
ATOM 2408 C CA . GLN A 1 306 ? 16.407 -14.827 -16.613 1.00 95.25 306 GLN A CA 1
ATOM 2409 C C . GLN A 1 306 ? 16.122 -13.437 -16.033 1.00 95.25 306 GLN A C 1
ATOM 2411 O O . GLN A 1 306 ? 16.839 -12.491 -16.334 1.00 95.25 306 GLN A O 1
ATOM 2416 N N . VAL A 1 307 ? 15.080 -13.301 -15.211 1.00 95.69 307 VAL A N 1
ATOM 2417 C CA . VAL A 1 307 ? 14.616 -12.004 -14.681 1.00 95.69 307 VAL A CA 1
ATOM 2418 C C . VAL A 1 307 ? 14.725 -11.900 -13.158 1.00 95.69 307 VAL A C 1
ATOM 2420 O O . VAL A 1 307 ? 14.389 -10.868 -12.576 1.00 95.69 307 VAL A O 1
ATOM 2423 N N . ALA A 1 308 ? 15.202 -12.958 -12.496 1.00 94.31 308 ALA A N 1
ATOM 2424 C CA . ALA A 1 308 ? 15.301 -13.052 -11.043 1.00 94.31 308 ALA A CA 1
ATOM 2425 C C . ALA A 1 308 ? 16.171 -11.943 -10.437 1.00 94.31 308 ALA A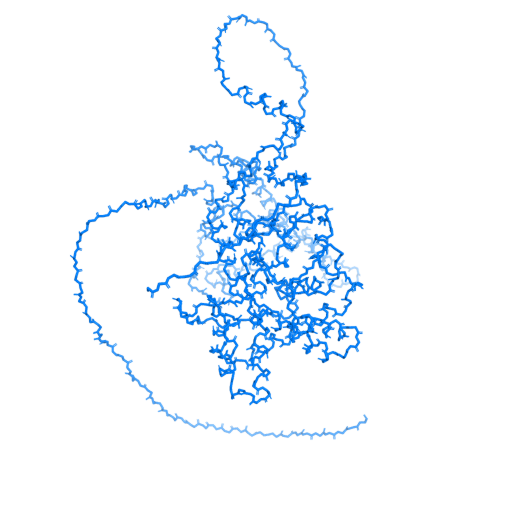 C 1
ATOM 2427 O O . ALA A 1 308 ? 15.902 -11.485 -9.324 1.00 94.31 308 ALA A O 1
ATOM 2428 N N . GLU A 1 309 ? 17.188 -11.475 -11.165 1.00 94.69 309 GLU A N 1
ATOM 2429 C CA . GLU A 1 309 ? 18.077 -10.419 -10.683 1.00 94.69 309 GLU A CA 1
ATOM 2430 C C . GLU A 1 309 ? 17.336 -9.111 -10.383 1.00 94.69 309 GLU A C 1
ATOM 2432 O O . GLU A 1 309 ? 17.744 -8.399 -9.474 1.00 94.69 309 GLU A O 1
ATOM 2437 N N . TYR A 1 310 ? 16.215 -8.822 -11.056 1.00 95.06 310 TYR A N 1
ATOM 2438 C CA . TYR A 1 310 ? 15.469 -7.563 -10.910 1.00 95.06 310 TYR A CA 1
ATOM 2439 C C . TYR A 1 310 ? 14.494 -7.536 -9.727 1.00 95.06 310 TYR A C 1
ATOM 2441 O O . TYR A 1 310 ? 13.900 -6.499 -9.439 1.00 95.06 310 TYR A O 1
ATOM 2449 N N . ILE A 1 311 ? 14.314 -8.662 -9.034 1.00 94.75 311 ILE A N 1
ATOM 2450 C CA . ILE A 1 311 ? 13.394 -8.812 -7.888 1.00 94.75 311 ILE A CA 1
ATOM 2451 C C . ILE A 1 311 ? 14.057 -9.450 -6.666 1.00 94.75 311 ILE A C 1
ATOM 2453 O O . ILE A 1 311 ? 13.380 -9.868 -5.725 1.00 94.75 311 ILE A O 1
ATOM 2457 N N . THR A 1 312 ? 15.383 -9.521 -6.676 1.00 92.94 312 THR A N 1
ATOM 2458 C CA . THR A 1 312 ? 16.197 -10.030 -5.574 1.00 92.94 312 THR A CA 1
ATOM 2459 C C . THR A 1 312 ? 16.972 -8.886 -4.921 1.00 92.94 312 THR A C 1
ATOM 2461 O O . THR A 1 312 ? 17.434 -7.952 -5.585 1.00 92.94 312 THR A O 1
ATOM 2464 N N . GLU A 1 313 ? 17.049 -8.922 -3.591 1.00 92.56 313 GLU A N 1
ATOM 2465 C CA . GLU A 1 313 ? 17.855 -8.007 -2.781 1.00 92.56 313 GLU A CA 1
ATOM 2466 C C . GLU A 1 313 ? 19.354 -8.237 -3.054 1.00 92.56 313 GLU A C 1
ATOM 2468 O O . GLU A 1 313 ? 19.751 -9.256 -3.612 1.00 92.56 313 GLU A O 1
ATOM 2473 N N . HIS A 1 314 ? 20.190 -7.264 -2.680 1.00 88.38 314 HIS A N 1
AT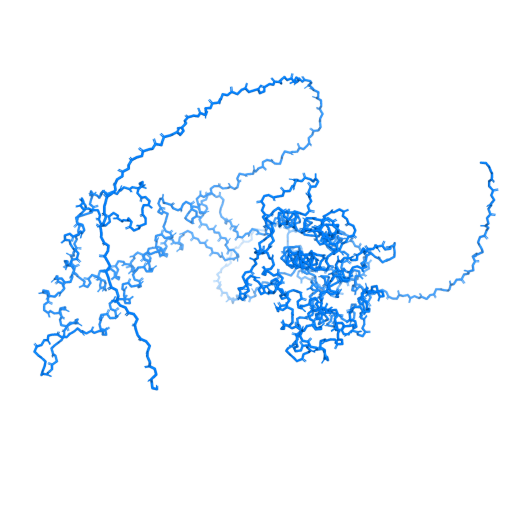OM 2474 C CA . HIS A 1 314 ? 21.657 -7.263 -2.867 1.00 88.38 314 HIS A CA 1
ATOM 2475 C C . HIS A 1 314 ? 22.160 -7.119 -4.308 1.00 88.38 314 HIS A C 1
ATOM 2477 O O . HIS A 1 314 ? 23.366 -7.028 -4.523 1.00 88.38 314 HIS A O 1
ATOM 2483 N N . ASN A 1 315 ? 21.255 -6.980 -5.275 1.00 89.12 315 ASN A N 1
ATOM 2484 C CA . ASN A 1 315 ? 21.578 -6.584 -6.644 1.00 89.12 315 ASN A CA 1
ATOM 2485 C C . ASN A 1 315 ? 21.423 -5.066 -6.846 1.00 89.12 315 ASN A C 1
ATOM 2487 O O . ASN A 1 315 ? 20.715 -4.390 -6.091 1.00 89.12 315 ASN A O 1
ATOM 2491 N N . ILE A 1 316 ? 22.096 -4.509 -7.859 1.00 88.88 316 ILE A N 1
ATOM 2492 C CA . ILE A 1 316 ? 22.002 -3.081 -8.209 1.00 88.88 316 ILE A CA 1
ATOM 2493 C C . ILE A 1 316 ? 20.795 -2.888 -9.135 1.00 88.88 316 ILE A C 1
ATOM 2495 O O . ILE A 1 316 ? 20.916 -2.880 -10.358 1.00 88.88 316 ILE A O 1
ATOM 2499 N N . ASN A 1 317 ? 19.611 -2.773 -8.542 1.00 91.75 317 ASN A N 1
ATOM 2500 C CA . ASN A 1 317 ? 18.353 -2.539 -9.247 1.00 91.75 317 ASN A CA 1
ATOM 2501 C C . ASN A 1 317 ? 17.377 -1.736 -8.365 1.00 91.75 317 ASN A C 1
ATOM 2503 O O . ASN A 1 317 ? 17.610 -1.519 -7.165 1.00 91.75 317 ASN A O 1
ATOM 2507 N N . THR A 1 318 ? 16.261 -1.312 -8.959 1.00 95.31 318 THR A N 1
ATOM 2508 C CA . THR A 1 318 ? 15.215 -0.554 -8.261 1.00 95.31 318 THR A CA 1
ATOM 2509 C C . THR A 1 318 ? 14.606 -1.340 -7.100 1.00 95.31 318 THR A C 1
ATOM 2511 O O . THR A 1 318 ? 14.443 -0.799 -6.005 1.00 95.31 318 THR A O 1
ATOM 2514 N N . PHE A 1 319 ? 14.301 -2.627 -7.289 1.00 96.62 319 PHE A N 1
ATOM 2515 C CA . PHE A 1 319 ? 13.653 -3.453 -6.268 1.00 96.62 319 PHE A CA 1
ATOM 2516 C C . PHE A 1 319 ? 14.494 -3.570 -4.989 1.00 96.62 319 PHE A C 1
ATOM 2518 O O . PHE A 1 319 ? 14.010 -3.290 -3.895 1.00 96.62 319 PHE A O 1
ATOM 2525 N N . SER A 1 320 ? 15.770 -3.915 -5.116 1.00 94.56 320 SER A N 1
ATOM 2526 C CA . SER A 1 320 ? 16.746 -4.002 -4.029 1.00 94.56 320 SER A CA 1
ATOM 2527 C C . SER A 1 320 ? 16.868 -2.673 -3.275 1.00 94.56 320 SER A C 1
ATOM 2529 O O . SER A 1 320 ? 16.836 -2.641 -2.041 1.00 94.56 320 SER A O 1
ATOM 2531 N N . SER A 1 321 ? 16.889 -1.551 -4.001 1.00 94.31 321 SER A N 1
ATOM 2532 C CA . SER A 1 321 ? 16.929 -0.213 -3.400 1.00 94.31 321 SER A CA 1
ATOM 2533 C C . SER A 1 321 ? 15.663 0.101 -2.595 1.00 94.31 321 SER A C 1
ATOM 2535 O O . SER A 1 321 ? 15.752 0.546 -1.446 1.00 94.31 321 SER A O 1
ATOM 2537 N N . LEU A 1 322 ? 14.485 -0.205 -3.149 1.00 96.25 322 LEU A N 1
ATOM 2538 C CA . LEU A 1 322 ? 13.199 -0.086 -2.457 1.00 96.25 322 LEU A CA 1
ATOM 2539 C C . LEU A 1 322 ? 13.165 -0.941 -1.187 1.00 96.25 322 LEU A C 1
ATOM 2541 O O . LEU A 1 322 ? 12.806 -0.451 -0.117 1.00 96.25 322 LEU A O 1
ATOM 2545 N N . ARG A 1 323 ? 13.592 -2.202 -1.271 1.00 95.31 323 ARG A N 1
ATOM 2546 C CA . ARG A 1 323 ? 13.636 -3.123 -0.129 1.00 95.31 323 ARG A CA 1
ATOM 2547 C C . ARG A 1 323 ? 14.581 -2.646 0.965 1.00 95.31 323 ARG A C 1
ATOM 2549 O O . ARG A 1 323 ? 14.188 -2.609 2.129 1.00 95.31 323 ARG A O 1
ATOM 2556 N N . SER A 1 324 ? 15.771 -2.175 0.602 1.00 94.19 324 SER A N 1
ATOM 2557 C CA . SER A 1 324 ? 16.712 -1.544 1.534 1.00 94.19 324 SER A CA 1
ATOM 2558 C C . SER A 1 324 ? 16.083 -0.342 2.258 1.00 94.19 324 SER A C 1
ATOM 2560 O O . SER A 1 324 ? 16.179 -0.239 3.486 1.00 94.19 324 SER A O 1
ATOM 2562 N N . LEU A 1 325 ? 15.376 0.538 1.536 1.00 94.75 325 LEU A N 1
ATOM 2563 C CA . LEU A 1 325 ? 14.646 1.654 2.148 1.00 94.75 325 LEU A CA 1
ATOM 2564 C C . LEU A 1 325 ? 13.510 1.176 3.058 1.00 94.75 325 LEU A C 1
ATOM 2566 O O . LEU A 1 325 ? 13.329 1.733 4.139 1.00 94.75 325 LEU A O 1
ATOM 2570 N N . GLN A 1 326 ? 12.774 0.135 2.668 1.00 95.69 326 GLN A N 1
ATOM 2571 C CA . GLN A 1 326 ? 11.692 -0.432 3.471 1.00 95.69 326 GLN A CA 1
ATOM 2572 C C . GLN A 1 326 ? 12.203 -1.043 4.780 1.00 95.69 326 GLN A C 1
ATOM 2574 O O . GLN A 1 326 ? 11.618 -0.801 5.841 1.00 95.69 326 GLN A O 1
ATOM 2579 N N . HIS A 1 327 ? 13.294 -1.812 4.724 1.00 93.69 327 HIS A N 1
ATOM 2580 C CA . HIS A 1 327 ? 13.940 -2.397 5.901 1.00 93.69 327 HIS A CA 1
ATOM 2581 C C . HIS A 1 327 ? 14.409 -1.306 6.852 1.00 93.69 327 HIS A C 1
ATOM 2583 O O . HIS A 1 327 ? 14.122 -1.359 8.047 1.00 93.69 327 HIS A O 1
ATOM 2589 N N . TY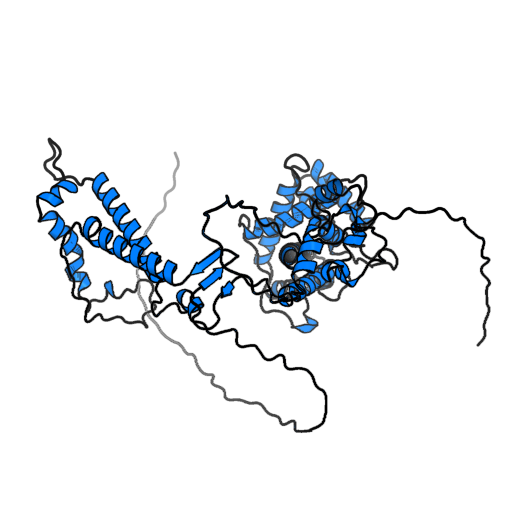R A 1 328 ? 15.058 -0.271 6.315 1.00 94.75 328 TYR A N 1
ATOM 2590 C CA . TYR A 1 328 ? 15.499 0.866 7.112 1.00 94.75 328 TYR A CA 1
ATOM 2591 C C . TYR A 1 328 ? 14.317 1.631 7.719 1.00 94.75 328 TYR A C 1
ATOM 2593 O O . TYR A 1 328 ? 14.316 1.915 8.916 1.00 94.75 328 TYR A O 1
ATOM 2601 N N . ALA A 1 329 ? 13.269 1.896 6.936 1.00 93.12 329 ALA A N 1
ATOM 2602 C CA . ALA A 1 329 ? 12.072 2.574 7.418 1.00 93.12 329 ALA A CA 1
ATOM 2603 C C . ALA A 1 329 ? 11.391 1.795 8.554 1.00 93.12 329 ALA A C 1
ATOM 2605 O O . ALA A 1 329 ? 10.972 2.377 9.559 1.00 93.12 329 ALA A O 1
ATOM 2606 N N . THR A 1 330 ? 11.327 0.470 8.416 1.00 91.75 330 THR A N 1
ATOM 2607 C CA . THR A 1 330 ? 10.794 -0.439 9.435 1.00 91.75 330 THR A CA 1
ATOM 2608 C C . THR A 1 330 ? 11.669 -0.420 10.684 1.00 91.75 330 THR A C 1
ATOM 2610 O O . THR A 1 330 ? 11.145 -0.255 11.782 1.00 91.75 330 THR A O 1
ATOM 2613 N N . ALA A 1 331 ? 12.993 -0.502 10.536 1.00 91.31 331 ALA A N 1
ATOM 2614 C CA . ALA A 1 331 ? 13.930 -0.452 11.654 1.00 91.31 331 ALA A CA 1
ATOM 2615 C C . ALA A 1 331 ? 13.822 0.868 12.435 1.00 91.31 331 ALA A C 1
ATOM 2617 O O . ALA A 1 331 ? 13.735 0.843 13.664 1.00 91.31 331 ALA A O 1
ATOM 2618 N N . VAL A 1 332 ? 13.749 2.012 11.743 1.00 88.00 332 VAL A N 1
ATOM 2619 C CA . VAL A 1 332 ? 13.550 3.324 12.380 1.00 88.00 332 VAL A CA 1
ATOM 2620 C C . VAL A 1 332 ? 12.193 3.386 13.072 1.00 88.00 332 VAL A C 1
ATOM 2622 O O . VAL A 1 332 ? 12.126 3.780 14.231 1.00 88.00 332 VAL A O 1
ATOM 2625 N N . THR A 1 333 ? 11.118 2.949 12.413 1.00 86.94 333 THR A N 1
ATOM 2626 C CA . THR A 1 333 ? 9.767 2.966 12.999 1.00 86.94 333 THR A CA 1
ATOM 2627 C C . THR A 1 333 ? 9.674 2.093 14.251 1.00 86.94 333 THR A C 1
ATOM 2629 O O . THR A 1 333 ? 9.054 2.504 15.223 1.00 86.94 333 THR A O 1
ATOM 2632 N N . MET A 1 334 ? 10.310 0.918 14.251 1.00 84.62 334 MET A N 1
ATOM 2633 C CA . MET A 1 334 ? 10.321 0.004 15.401 1.00 84.62 334 MET A CA 1
ATOM 2634 C C . MET A 1 334 ? 11.239 0.480 16.532 1.00 84.62 334 MET A C 1
ATOM 2636 O O . MET A 1 334 ? 10.979 0.181 17.694 1.00 84.62 334 MET A O 1
ATOM 2640 N N . SER A 1 335 ? 12.303 1.221 16.203 1.00 82.62 335 SER A N 1
ATOM 2641 C CA . SER A 1 335 ? 13.244 1.774 17.190 1.00 82.62 335 SER A CA 1
ATOM 2642 C C . SER A 1 335 ? 12.789 3.119 17.760 1.00 82.62 335 SER A C 1
ATOM 2644 O O . SER A 1 335 ? 13.254 3.529 18.821 1.00 82.62 335 SER A O 1
ATOM 2646 N N . THR A 1 336 ? 11.887 3.820 17.070 1.00 78.94 336 THR A N 1
ATOM 2647 C CA . THR A 1 336 ? 11.328 5.088 17.543 1.00 78.94 336 THR A CA 1
ATOM 2648 C C . THR A 1 336 ? 10.247 4.785 18.571 1.00 78.94 336 THR A C 1
ATOM 2650 O O . THR A 1 336 ? 9.207 4.221 18.235 1.00 78.94 336 THR A O 1
ATOM 2653 N N . MET A 1 337 ? 10.478 5.163 19.832 1.00 67.25 337 MET A N 1
ATOM 2654 C CA . MET A 1 337 ? 9.439 5.054 20.855 1.00 67.25 337 MET A CA 1
ATOM 2655 C C . MET A 1 337 ? 8.233 5.906 20.435 1.00 67.25 337 MET A C 1
ATOM 2657 O O . MET A 1 337 ? 8.401 7.108 20.209 1.00 67.25 337 MET A O 1
ATOM 2661 N N . PRO A 1 338 ? 7.025 5.324 20.310 1.00 67.00 338 PRO A N 1
ATOM 2662 C CA . PRO A 1 338 ? 5.838 6.132 20.091 1.00 67.00 338 PRO A CA 1
ATOM 2663 C C . PRO A 1 338 ? 5.677 7.083 21.279 1.00 67.00 338 PRO A C 1
ATOM 2665 O O . PRO A 1 338 ? 5.954 6.706 22.421 1.00 67.00 338 PRO A O 1
ATOM 2668 N N . LEU A 1 339 ? 5.214 8.309 21.023 1.00 69.69 339 LEU A N 1
ATOM 2669 C CA . LEU A 1 339 ? 4.802 9.194 22.109 1.00 69.69 339 LEU A CA 1
ATOM 2670 C C . LEU A 1 339 ? 3.772 8.452 22.975 1.00 69.69 339 LEU A C 1
ATOM 2672 O O . LEU A 1 339 ? 2.885 7.794 22.415 1.00 69.69 339 LEU A O 1
ATOM 2676 N N . PRO A 1 340 ? 3.887 8.509 24.314 1.00 66.56 340 PRO A N 1
ATOM 2677 C CA . PRO A 1 340 ? 2.999 7.765 25.190 1.00 66.56 340 PRO A CA 1
ATOM 2678 C C . PRO A 1 340 ? 1.555 8.201 24.932 1.00 66.56 340 PRO A C 1
ATOM 2680 O O . PRO A 1 340 ? 1.177 9.346 25.166 1.00 66.56 340 PRO A O 1
ATOM 2683 N N . SER A 1 341 ? 0.740 7.277 24.423 1.00 72.19 341 SER A N 1
ATOM 2684 C CA . SER A 1 341 ? -0.689 7.510 24.203 1.00 72.19 341 SER A CA 1
ATOM 2685 C C . SER A 1 341 ? -1.475 7.508 25.507 1.00 72.19 341 SER A C 1
ATOM 2687 O O . SER A 1 341 ? -2.583 8.034 25.539 1.00 72.19 341 SER A O 1
ATOM 2689 N N . ILE A 1 342 ? -0.913 6.891 26.548 1.00 77.38 342 ILE A N 1
ATOM 2690 C CA . ILE A 1 342 ? -1.459 6.822 27.896 1.00 77.38 342 ILE A CA 1
ATOM 2691 C C . ILE A 1 342 ? -0.408 7.376 28.849 1.00 77.38 342 ILE A C 1
ATOM 2693 O O . ILE A 1 342 ? 0.722 6.887 28.885 1.00 77.38 342 ILE A O 1
ATOM 2697 N N . VAL A 1 343 ? -0.792 8.376 29.633 1.00 80.00 343 VAL A N 1
ATOM 2698 C CA . VAL A 1 343 ? 0.021 8.901 30.731 1.00 80.00 343 VAL A CA 1
ATOM 2699 C C . VAL A 1 343 ? -0.831 8.878 31.986 1.00 80.00 343 VAL A C 1
ATOM 2701 O O . VAL A 1 343 ? -1.756 9.673 32.115 1.00 80.00 343 VAL A O 1
ATOM 2704 N N . PHE A 1 344 ? -0.539 7.964 32.907 1.00 81.25 344 PHE A N 1
ATOM 2705 C CA . PHE A 1 344 ? -1.187 7.953 34.216 1.00 81.25 344 PHE A CA 1
ATOM 2706 C C . PHE A 1 344 ? -0.715 9.141 35.055 1.00 81.25 344 PHE A C 1
ATOM 2708 O O . PHE A 1 344 ? 0.476 9.465 35.071 1.00 81.25 344 PHE A O 1
ATOM 2715 N N . LEU A 1 345 ? -1.664 9.795 35.719 1.00 83.62 345 LEU A N 1
ATOM 2716 C CA . LEU A 1 345 ? -1.421 10.993 36.521 1.00 83.62 345 LEU A CA 1
ATOM 2717 C C . LEU A 1 345 ? -1.022 10.652 37.954 1.00 83.62 345 LEU A C 1
ATOM 2719 O O . LEU A 1 345 ? -0.264 11.395 38.572 1.00 83.62 345 LEU A O 1
ATOM 2723 N N . ASP A 1 346 ? -1.476 9.508 38.456 1.00 82.00 346 ASP A N 1
ATOM 2724 C CA . ASP A 1 346 ? -1.091 8.942 39.739 1.00 82.00 346 ASP A CA 1
ATOM 2725 C C . ASP A 1 346 ? -0.327 7.625 39.545 1.00 82.00 346 ASP A C 1
ATOM 2727 O O . ASP A 1 346 ? -0.638 6.803 38.687 1.00 82.00 346 ASP A O 1
ATOM 2731 N N . ARG A 1 347 ? 0.716 7.418 40.353 1.00 73.38 347 ARG A N 1
ATOM 2732 C CA . ARG A 1 347 ? 1.552 6.203 40.301 1.00 73.38 347 ARG A CA 1
ATOM 2733 C C . ARG A 1 347 ? 1.223 5.188 41.395 1.00 73.38 347 ARG A C 1
ATOM 2735 O O . ARG A 1 347 ? 1.819 4.116 41.437 1.00 73.38 347 ARG A O 1
ATOM 2742 N N . GLU A 1 348 ? 0.299 5.534 42.285 1.00 76.69 348 GLU A N 1
ATOM 2743 C CA . GLU A 1 348 ? -0.089 4.698 43.421 1.00 76.69 348 GLU A CA 1
ATOM 2744 C C . GLU A 1 348 ? -1.439 4.027 43.177 1.00 76.69 348 GLU A C 1
ATOM 2746 O O . GLU A 1 348 ? -1.528 2.800 43.214 1.00 76.69 348 GLU A O 1
ATOM 2751 N N . ALA A 1 349 ? -2.472 4.821 42.880 1.00 75.19 349 ALA A N 1
ATOM 2752 C CA . ALA A 1 349 ? -3.844 4.336 42.760 1.00 75.19 349 ALA A CA 1
ATOM 2753 C C . ALA A 1 349 ? -4.310 4.115 41.306 1.00 75.19 349 ALA A C 1
ATOM 2755 O O . ALA A 1 349 ? -5.290 3.399 41.100 1.00 75.19 349 ALA A O 1
ATOM 2756 N N . TRP A 1 350 ? -3.597 4.662 40.313 1.00 77.31 350 TRP A N 1
ATOM 2757 C CA . TRP A 1 350 ? -3.877 4.515 38.875 1.00 77.31 350 TRP A CA 1
ATOM 2758 C C . TRP A 1 350 ? -5.319 4.909 38.494 1.00 77.31 350 TRP A C 1
ATOM 2760 O O . TRP A 1 350 ? -5.969 4.286 37.653 1.00 77.31 350 TRP A O 1
ATOM 2770 N N . THR A 1 351 ? -5.848 5.941 39.152 1.00 83.00 351 THR A N 1
ATOM 2771 C CA . THR A 1 351 ? -7.241 6.393 39.059 1.00 83.00 351 THR A CA 1
ATOM 2772 C C . THR A 1 351 ? -7.480 7.433 37.972 1.00 83.00 351 THR A C 1
ATOM 2774 O O . THR A 1 351 ? -8.639 7.669 37.619 1.00 83.00 351 THR A O 1
ATOM 2777 N N . ALA A 1 352 ? -6.430 8.047 37.422 1.00 85.12 352 ALA A N 1
ATOM 2778 C CA . ALA A 1 352 ? -6.557 9.047 36.367 1.00 85.12 352 ALA A CA 1
ATOM 2779 C C . ALA A 1 352 ? -5.441 8.936 35.322 1.00 85.12 352 ALA A C 1
ATOM 2781 O O . ALA A 1 352 ? -4.289 8.636 35.636 1.00 85.12 352 ALA A O 1
ATOM 2782 N N . MET A 1 353 ? -5.778 9.199 34.061 1.00 85.00 353 MET A N 1
ATOM 2783 C CA . MET A 1 353 ? -4.838 9.158 32.944 1.00 85.00 353 MET A CA 1
ATOM 2784 C C . MET A 1 353 ? -5.175 10.192 31.872 1.00 85.00 353 MET A C 1
ATOM 2786 O O . MET A 1 353 ? -6.338 10.524 31.657 1.00 85.00 353 MET A O 1
ATOM 2790 N N . TYR A 1 354 ? -4.167 10.634 31.128 1.00 82.25 354 TYR A N 1
ATOM 2791 C CA . TYR A 1 354 ? -4.364 11.192 29.799 1.00 82.25 354 TYR A CA 1
ATOM 2792 C C . TYR A 1 354 ? -4.352 10.068 28.769 1.00 82.25 354 TYR A C 1
ATOM 2794 O O . TYR A 1 354 ? -3.349 9.374 28.643 1.00 82.25 354 TYR A O 1
ATOM 2802 N N . PHE A 1 355 ? -5.428 9.923 28.002 1.00 80.44 355 PHE A N 1
ATOM 2803 C CA . PHE A 1 355 ? -5.469 9.097 26.799 1.00 80.44 355 PHE A CA 1
ATOM 2804 C C . PHE A 1 355 ? -5.517 10.012 25.577 1.00 80.44 355 PHE A C 1
ATOM 2806 O O . PHE A 1 355 ? -6.465 10.777 25.411 1.00 80.44 355 PHE A O 1
ATOM 2813 N N . LYS A 1 356 ? -4.475 9.978 24.739 1.00 75.62 356 LYS A N 1
ATOM 2814 C CA . LYS A 1 356 ? -4.306 10.884 23.583 1.00 75.62 356 LYS A CA 1
ATOM 2815 C C . LYS A 1 356 ? -4.493 12.367 23.956 1.00 75.62 356 LYS A C 1
ATOM 2817 O O . LYS A 1 356 ? -5.142 13.121 23.239 1.00 75.62 356 LYS A O 1
ATOM 2822 N N . GLY A 1 357 ? -3.962 12.766 25.114 1.00 78.25 357 GLY A N 1
ATOM 2823 C CA . GLY A 1 357 ? -4.078 14.129 25.648 1.00 78.25 357 GLY A CA 1
ATOM 2824 C C . GLY A 1 357 ? -5.417 14.458 26.321 1.00 78.25 357 GLY A C 1
ATOM 2825 O O . GLY A 1 357 ? -5.535 15.514 26.933 1.00 78.25 357 GLY A O 1
ATOM 2826 N N . GLN A 1 358 ? -6.413 13.567 26.278 1.00 80.31 358 GLN A N 1
ATOM 2827 C CA . GLN A 1 358 ? -7.693 13.765 26.960 1.00 80.31 358 GLN A CA 1
ATOM 2828 C C . GLN A 1 358 ? -7.683 13.144 28.355 1.00 80.31 358 GLN A C 1
ATOM 2830 O O . GLN A 1 358 ? -7.249 12.010 28.532 1.00 80.31 358 GLN A O 1
ATOM 2835 N N . HIS A 1 359 ? -8.178 13.879 29.349 1.00 85.25 359 HIS A N 1
ATOM 2836 C CA . HIS A 1 359 ? -8.199 13.431 30.739 1.00 85.25 359 HIS A CA 1
ATOM 2837 C C . HIS A 1 359 ? -9.351 12.449 31.019 1.00 85.25 359 HIS A C 1
ATOM 2839 O O . HIS A 1 359 ? -10.527 12.828 31.016 1.00 85.25 359 HIS A O 1
ATOM 2845 N N . PHE A 1 360 ? -9.007 11.223 31.404 1.00 84.31 360 PHE A N 1
ATOM 2846 C CA . PHE A 1 360 ? -9.912 10.175 31.870 1.00 84.31 360 PHE A CA 1
ATOM 2847 C C . PHE A 1 360 ? -9.678 9.872 33.350 1.00 84.31 360 PHE A C 1
ATOM 2849 O O . PHE A 1 360 ? -8.542 9.839 33.813 1.00 84.31 360 PHE A O 1
ATOM 2856 N N . SER A 1 361 ? -10.754 9.617 34.097 1.00 88.25 361 SER A N 1
ATOM 2857 C CA . SER A 1 361 ? -10.662 9.114 35.470 1.00 88.25 361 SER A CA 1
ATOM 2858 C C . SER A 1 361 ? -11.562 7.905 35.680 1.00 88.25 361 SER A C 1
ATOM 2860 O O . SER A 1 361 ? -12.629 7.788 35.072 1.00 88.25 361 SER A O 1
ATOM 2862 N N . LEU A 1 362 ? -11.144 7.020 36.580 1.00 82.94 362 LEU A N 1
ATOM 2863 C CA . LEU A 1 362 ? -11.891 5.835 36.983 1.00 82.94 362 LEU A CA 1
ATOM 2864 C C . LEU A 1 362 ? -13.256 6.208 37.573 1.00 82.94 362 LEU A C 1
ATOM 2866 O O . LEU A 1 362 ? -14.240 5.511 37.354 1.00 82.94 362 LEU A O 1
ATOM 2870 N N . GLU A 1 363 ? -13.345 7.337 38.278 1.00 85.69 363 GLU A N 1
ATOM 2871 C CA . GLU A 1 363 ? -14.616 7.852 38.792 1.00 85.69 363 GLU A CA 1
ATOM 2872 C C . GLU A 1 363 ? -15.589 8.208 37.660 1.00 85.69 363 GLU A C 1
ATOM 2874 O O . GLU A 1 363 ? -16.763 7.845 37.725 1.00 85.69 363 GLU A O 1
ATOM 2879 N N . LYS A 1 364 ? -15.112 8.867 36.593 1.00 83.44 364 LYS A N 1
ATOM 2880 C CA . LYS A 1 364 ? -15.946 9.158 35.418 1.00 83.44 364 LYS A CA 1
ATOM 2881 C C . LYS A 1 364 ? -16.422 7.869 34.751 1.00 83.44 364 LYS A C 1
ATOM 2883 O O . LYS A 1 364 ? -17.595 7.778 34.408 1.00 83.44 364 LYS A O 1
ATOM 2888 N N . LEU A 1 365 ? -15.552 6.864 34.629 1.00 83.50 365 LEU A N 1
ATOM 2889 C CA . LEU A 1 365 ? -15.928 5.560 34.079 1.00 83.50 365 LEU A CA 1
ATOM 2890 C C . LEU A 1 365 ? -16.996 4.865 34.937 1.00 83.50 365 LEU A C 1
ATOM 2892 O O . LEU A 1 365 ? -17.994 4.393 34.404 1.00 83.50 365 LEU A O 1
ATOM 2896 N N . ARG A 1 366 ? -16.840 4.869 36.267 1.00 84.50 366 ARG A N 1
ATOM 2897 C CA . ARG A 1 366 ? -17.846 4.334 37.201 1.00 84.50 366 ARG A CA 1
ATOM 2898 C C . ARG A 1 366 ? -19.192 5.045 37.066 1.00 84.50 366 ARG A C 1
ATOM 2900 O O . ARG A 1 366 ? -20.222 4.383 37.078 1.00 84.50 366 ARG A O 1
ATOM 2907 N N . LYS A 1 367 ? -19.193 6.372 36.899 1.00 88.50 367 LYS A N 1
ATOM 2908 C CA . LYS A 1 367 ? -20.422 7.148 36.659 1.00 88.50 367 LYS A CA 1
ATOM 2909 C C . LYS A 1 367 ? -21.089 6.770 35.336 1.00 88.50 367 LYS A C 1
ATOM 2911 O O . LYS A 1 367 ? -22.308 6.653 35.303 1.00 88.50 367 LYS A O 1
ATOM 2916 N N . ILE A 1 368 ? -20.309 6.547 34.275 1.00 87.19 368 ILE A N 1
ATOM 2917 C CA . ILE A 1 368 ? -20.827 6.072 32.982 1.00 87.19 368 ILE A CA 1
ATOM 2918 C C . ILE A 1 368 ? -21.458 4.685 33.138 1.00 87.19 368 ILE A C 1
ATOM 2920 O O . ILE A 1 368 ? -22.582 4.491 32.695 1.00 87.19 368 ILE A O 1
ATOM 2924 N N . LEU A 1 369 ? -20.775 3.749 33.803 1.00 86.44 369 LEU A N 1
ATOM 2925 C CA . LEU A 1 369 ? -21.299 2.401 34.047 1.00 86.44 369 LEU A CA 1
ATOM 2926 C C . LEU A 1 369 ? -22.597 2.428 34.860 1.00 86.44 369 LEU A C 1
ATOM 2928 O O . LEU A 1 369 ? -23.572 1.810 34.453 1.00 86.44 369 LEU A O 1
ATOM 2932 N N . ALA A 1 370 ? -22.645 3.204 35.944 1.00 87.88 370 ALA A N 1
ATOM 2933 C CA . ALA A 1 370 ? -23.856 3.348 36.748 1.00 87.88 370 ALA A CA 1
ATOM 2934 C C . ALA A 1 370 ? -25.020 3.953 35.940 1.00 87.88 370 ALA A C 1
ATOM 2936 O O . ALA A 1 370 ? -26.155 3.497 36.049 1.00 87.88 370 ALA A O 1
ATOM 2937 N N . ALA A 1 371 ? -24.750 4.958 35.101 1.00 90.31 371 ALA A N 1
ATOM 2938 C CA . ALA A 1 371 ? -25.767 5.540 34.227 1.00 90.31 371 ALA A CA 1
ATOM 2939 C C . ALA A 1 371 ? -26.258 4.542 33.163 1.00 90.31 371 ALA A C 1
ATOM 2941 O O . ALA A 1 371 ? -27.455 4.487 32.884 1.00 90.31 371 ALA A O 1
ATOM 2942 N N . LEU A 1 372 ? -25.350 3.734 32.603 1.00 91.75 372 LEU A N 1
ATOM 2943 C CA . LEU A 1 372 ? -25.693 2.661 31.669 1.00 91.75 372 LEU A CA 1
ATOM 2944 C C . LEU A 1 372 ? -26.570 1.600 32.337 1.00 91.75 372 LEU A C 1
ATOM 2946 O O . LEU A 1 372 ? -27.588 1.238 31.763 1.00 91.75 372 LEU A O 1
ATOM 2950 N N . GLU A 1 373 ? -26.231 1.142 33.544 1.00 91.69 373 GLU A N 1
ATOM 2951 C CA . GLU A 1 373 ? -27.044 0.170 34.294 1.00 91.69 373 GLU A CA 1
ATOM 2952 C C . GLU A 1 373 ? -28.466 0.674 34.520 1.00 91.69 373 GLU A C 1
ATOM 2954 O O . GLU A 1 373 ? -29.427 -0.051 34.263 1.00 91.69 373 GLU A O 1
ATOM 2959 N N . VAL A 1 374 ? -28.608 1.927 34.961 1.00 94.75 374 VAL A N 1
ATOM 2960 C CA . VAL A 1 374 ? -29.919 2.547 35.182 1.00 94.75 374 VAL A CA 1
ATOM 2961 C C . VAL A 1 374 ? -30.729 2.571 33.887 1.00 94.75 374 VAL A C 1
ATOM 2963 O O . VAL A 1 374 ? -31.897 2.184 33.896 1.00 94.75 374 VAL A O 1
ATOM 2966 N N . GLU A 1 375 ? -30.122 2.970 32.770 1.00 94.88 375 GLU A N 1
ATOM 2967 C CA . GLU A 1 375 ? -30.823 3.047 31.487 1.00 94.88 375 GLU A CA 1
ATOM 2968 C C . GLU A 1 375 ? -31.167 1.664 30.917 1.00 94.88 375 GLU A C 1
ATOM 2970 O O . GLU A 1 375 ? -32.278 1.461 30.428 1.00 94.88 375 GLU A O 1
ATOM 2975 N N . ILE A 1 376 ? -30.265 0.686 31.037 1.00 94.62 376 ILE A N 1
ATOM 2976 C CA . ILE A 1 376 ? -30.504 -0.711 30.648 1.00 94.62 376 ILE A CA 1
ATOM 2977 C C . ILE A 1 376 ? -31.676 -1.279 31.445 1.00 94.62 376 ILE A C 1
ATOM 2979 O O . ILE A 1 376 ? -32.593 -1.854 30.861 1.00 94.62 376 ILE A O 1
ATOM 2983 N N . MET A 1 377 ? -31.688 -1.083 32.766 1.00 94.69 377 MET A N 1
ATOM 2984 C CA . MET A 1 377 ? -32.774 -1.547 33.630 1.00 94.69 377 MET A CA 1
ATOM 2985 C C . MET A 1 377 ? -34.101 -0.864 33.304 1.00 94.69 377 MET A C 1
ATOM 2987 O O . MET A 1 377 ? -35.146 -1.524 33.299 1.00 94.69 377 MET A O 1
ATOM 2991 N N . ARG A 1 378 ? -34.069 0.437 32.998 1.00 95.75 378 ARG A N 1
ATOM 2992 C CA . ARG A 1 378 ? -35.245 1.203 32.582 1.00 95.75 378 ARG A CA 1
ATOM 2993 C C . ARG A 1 378 ? -35.806 0.678 31.260 1.00 95.75 378 ARG A C 1
ATOM 2995 O O . ARG A 1 378 ? -36.989 0.358 31.195 1.00 95.75 378 ARG A O 1
ATOM 3002 N N . LEU A 1 379 ? -34.971 0.521 30.228 1.00 95.38 379 LEU A N 1
ATOM 3003 C CA . LEU A 1 379 ? -35.385 -0.036 28.934 1.00 95.38 379 LEU A CA 1
ATOM 3004 C C . LEU A 1 379 ? -35.903 -1.468 29.072 1.00 95.38 379 LEU A C 1
ATOM 3006 O O . LEU A 1 379 ? -36.975 -1.777 28.552 1.00 95.38 379 LEU A O 1
ATOM 3010 N N . TRP A 1 380 ? -35.189 -2.319 29.812 1.00 94.75 380 TRP A N 1
ATOM 3011 C CA . TRP A 1 380 ? -35.608 -3.693 30.072 1.00 94.75 380 TRP A CA 1
ATOM 3012 C C . TRP A 1 380 ? -36.999 -3.731 30.693 1.00 94.75 380 TRP A C 1
ATOM 3014 O O . TRP A 1 380 ? -37.893 -4.384 30.170 1.00 94.75 380 TRP A O 1
ATOM 3024 N N . THR A 1 381 ? -37.207 -2.985 31.776 1.00 94.12 381 THR A N 1
ATOM 3025 C CA . THR A 1 381 ? -38.445 -3.059 32.556 1.00 94.12 381 THR A CA 1
ATOM 3026 C C . THR A 1 381 ? -39.612 -2.378 31.842 1.00 94.12 381 THR A C 1
ATOM 3028 O O . THR A 1 381 ? -40.696 -2.949 31.753 1.00 94.12 381 THR A O 1
ATOM 3031 N N . GLU A 1 382 ? -39.409 -1.171 31.310 1.00 94.44 382 GLU A N 1
ATOM 3032 C CA . GLU A 1 382 ? -40.493 -0.329 30.787 1.00 94.44 382 GLU A CA 1
ATOM 3033 C C . GLU A 1 382 ? -40.795 -0.567 29.306 1.00 94.44 382 GLU A C 1
ATOM 3035 O O . GLU A 1 382 ? -41.942 -0.412 28.888 1.00 94.44 382 GLU A O 1
ATOM 3040 N N . LYS A 1 383 ? -39.783 -0.901 28.494 1.00 94.12 383 LYS A N 1
ATOM 3041 C CA . LYS A 1 383 ? -39.901 -0.928 27.026 1.00 94.12 383 LYS A CA 1
ATOM 3042 C C . LYS A 1 383 ? -39.843 -2.334 26.441 1.00 94.12 383 LYS A C 1
ATOM 3044 O O . LYS A 1 383 ? -40.671 -2.664 25.599 1.00 94.12 383 LYS A O 1
ATOM 3049 N N . VAL A 1 384 ? -38.923 -3.172 26.916 1.00 94.06 384 VAL A N 1
ATOM 3050 C CA . VAL A 1 384 ? -38.752 -4.551 26.423 1.00 94.06 384 VAL A CA 1
ATOM 3051 C C . VAL A 1 384 ? -39.718 -5.511 27.112 1.00 94.06 384 VAL A C 1
ATOM 3053 O O . VAL A 1 384 ? -40.411 -6.281 26.450 1.00 94.06 384 VAL A O 1
ATOM 3056 N N . MET A 1 385 ? -39.808 -5.441 28.439 1.00 93.81 385 MET A N 1
ATOM 3057 C CA . MET A 1 385 ? -40.711 -6.273 29.235 1.00 93.81 385 MET A CA 1
ATOM 3058 C C . MET A 1 385 ? -42.093 -5.644 29.397 1.00 93.81 385 MET A C 1
ATOM 3060 O O . MET A 1 385 ? -43.018 -6.333 29.814 1.00 93.81 385 MET A O 1
ATOM 3064 N N . LEU A 1 386 ? -42.256 -4.357 29.062 1.00 92.88 386 LEU A N 1
ATOM 3065 C CA . LEU A 1 386 ? -43.538 -3.638 29.121 1.00 92.88 386 LEU A CA 1
ATOM 3066 C C . LEU A 1 386 ? -44.208 -3.728 30.509 1.00 92.88 386 LEU A C 1
ATOM 3068 O O . LEU A 1 386 ? -45.430 -3.841 30.631 1.00 92.88 386 LEU A O 1
ATOM 3072 N N . GLY A 1 387 ? -43.397 -3.738 31.570 1.00 91.19 387 GLY A N 1
ATOM 3073 C CA . GLY A 1 387 ? -43.830 -3.906 32.958 1.00 91.19 387 GLY A CA 1
ATOM 3074 C C . GLY A 1 387 ? -44.271 -5.326 33.334 1.00 91.19 387 GLY A C 1
ATOM 3075 O O . GLY A 1 387 ? -44.761 -5.531 34.444 1.00 91.19 387 GLY A O 1
ATOM 3076 N N . LEU A 1 388 ? -44.125 -6.313 32.443 1.00 91.19 388 LEU A N 1
ATOM 3077 C CA . LEU A 1 388 ? -44.438 -7.710 32.733 1.00 91.19 388 LEU A CA 1
ATOM 3078 C C . LEU A 1 388 ? -43.344 -8.331 33.605 1.00 91.19 388 LEU A C 1
ATOM 3080 O O . LEU A 1 388 ? -42.164 -8.333 33.258 1.00 91.19 388 LEU A O 1
ATOM 3084 N N . ASN A 1 389 ? -43.748 -8.923 34.727 1.00 88.94 389 ASN A N 1
ATOM 3085 C CA . ASN A 1 389 ? -42.840 -9.638 35.615 1.00 88.94 389 ASN A CA 1
ATOM 3086 C C . ASN A 1 389 ? -42.706 -11.104 35.181 1.00 88.94 389 ASN A C 1
ATOM 3088 O O . ASN A 1 389 ? -43.285 -12.003 35.790 1.00 88.94 389 ASN A O 1
ATOM 3092 N N . LEU A 1 390 ? -41.981 -11.335 34.086 1.00 88.56 390 LEU A N 1
ATOM 3093 C CA . LEU A 1 390 ? -41.667 -12.681 33.613 1.00 88.56 390 LEU A CA 1
ATOM 3094 C C . LEU A 1 390 ? -40.261 -13.066 34.046 1.00 88.56 390 LEU A C 1
ATOM 3096 O O . LEU A 1 390 ? -39.301 -12.327 33.834 1.00 88.56 390 LEU A O 1
ATOM 3100 N N . ARG A 1 391 ? -40.143 -14.260 34.617 1.00 86.06 391 ARG A N 1
ATOM 3101 C CA . ARG A 1 391 ? -38.869 -14.829 35.033 1.00 86.06 391 ARG A CA 1
ATOM 3102 C C . ARG A 1 391 ? -38.816 -16.290 34.626 1.00 86.06 391 ARG A C 1
ATOM 3104 O O . ARG A 1 391 ? -39.711 -17.061 34.956 1.00 86.06 391 ARG A O 1
ATOM 3111 N N . VAL A 1 392 ? -37.743 -16.652 33.936 1.00 85.75 392 VAL A N 1
ATOM 3112 C CA . VAL A 1 392 ? -37.351 -18.046 33.720 1.00 85.75 392 VAL A CA 1
ATOM 3113 C C . VAL A 1 392 ? -36.331 -18.403 34.797 1.00 85.75 392 VAL A C 1
ATOM 3115 O O . VAL A 1 392 ? -35.545 -17.547 35.201 1.00 85.75 392 VAL A O 1
ATOM 3118 N N . ASP A 1 393 ? -36.356 -19.634 35.301 1.00 83.94 393 ASP A N 1
ATOM 3119 C CA . ASP A 1 393 ? -35.294 -20.104 36.187 1.00 83.94 393 ASP A CA 1
ATOM 3120 C C . ASP A 1 393 ? -34.005 -20.306 35.379 1.00 83.94 393 ASP A C 1
ATOM 3122 O O . ASP A 1 393 ? -33.985 -21.032 34.387 1.00 83.94 393 ASP A O 1
ATOM 3126 N N . TYR A 1 394 ? -32.939 -19.626 35.788 1.00 83.88 394 TYR A N 1
ATOM 3127 C CA . TYR A 1 394 ? -31.620 -19.684 35.161 1.00 83.88 394 TYR A CA 1
ATOM 3128 C C . TYR A 1 394 ? -30.524 -20.060 36.167 1.00 83.88 394 TYR A C 1
ATOM 3130 O O . TYR A 1 394 ? -29.347 -19.817 35.916 1.00 83.88 394 TYR A O 1
ATOM 3138 N N . THR A 1 395 ? -30.881 -20.631 37.324 1.00 85.56 395 THR A N 1
ATOM 3139 C CA . THR A 1 395 ? -29.901 -20.965 38.368 1.00 85.56 395 THR A CA 1
ATOM 3140 C C . THR A 1 395 ? -29.006 -22.149 37.991 1.00 85.56 395 THR A C 1
ATOM 3142 O O . THR A 1 395 ? -27.821 -22.126 38.310 1.00 85.56 395 THR A O 1
ATOM 3145 N N . ASN A 1 396 ? -29.533 -23.156 37.286 1.00 85.56 396 ASN A N 1
ATOM 3146 C CA . ASN A 1 396 ? -28.801 -24.380 36.937 1.00 85.56 396 ASN A CA 1
ATOM 3147 C C . ASN A 1 396 ? -28.823 -24.626 35.423 1.00 85.56 396 ASN A C 1
ATOM 3149 O O . ASN A 1 396 ? -29.546 -25.496 34.942 1.00 85.56 396 ASN A O 1
ATOM 3153 N N . LEU A 1 397 ? -28.055 -23.835 34.674 1.00 89.44 397 LEU A N 1
ATOM 3154 C CA . LEU A 1 397 ? -27.943 -23.988 33.224 1.00 89.44 397 LEU A CA 1
ATOM 3155 C C . LEU A 1 397 ? -26.856 -24.997 32.853 1.00 89.44 397 LEU A C 1
ATOM 3157 O O . LEU A 1 397 ? -25.755 -24.982 33.403 1.00 89.44 397 LEU A O 1
ATOM 3161 N N . VAL A 1 398 ? -27.165 -25.849 31.883 1.00 89.44 398 VAL A N 1
ATOM 3162 C CA . VAL A 1 398 ? -26.215 -26.760 31.251 1.00 89.44 398 VAL A CA 1
ATOM 3163 C C . VAL A 1 398 ? -25.648 -26.084 30.006 1.00 89.44 398 VAL A C 1
ATOM 3165 O O . VAL A 1 398 ? -26.398 -25.756 29.090 1.00 89.44 398 VAL A O 1
ATOM 3168 N N . ASP A 1 399 ? -24.330 -25.892 29.965 1.00 89.25 399 ASP A N 1
ATOM 3169 C CA . ASP A 1 399 ? -23.614 -25.402 28.784 1.00 89.25 399 ASP A CA 1
ATOM 3170 C C . ASP A 1 399 ? -22.398 -26.291 28.486 1.00 89.25 399 ASP A C 1
ATOM 3172 O O . ASP A 1 399 ? -21.487 -26.450 29.303 1.00 89.25 399 ASP A O 1
ATOM 3176 N N . ASN A 1 400 ? -22.387 -26.899 27.303 1.00 85.88 400 ASN A N 1
ATOM 3177 C CA . ASN A 1 400 ? -21.255 -27.635 26.770 1.00 85.88 400 ASN A CA 1
ATOM 3178 C C . ASN A 1 400 ? -20.280 -26.698 26.037 1.00 85.88 400 ASN A C 1
ATOM 3180 O O . ASN A 1 400 ? -20.298 -26.577 24.811 1.00 85.88 400 ASN A O 1
ATOM 3184 N N . LEU A 1 401 ? -19.348 -26.124 26.797 1.00 83.50 401 LEU A N 1
ATOM 3185 C CA . LEU A 1 401 ? -18.302 -25.221 26.294 1.00 83.50 401 LEU A CA 1
ATOM 3186 C C . LEU A 1 401 ? -17.341 -25.856 25.268 1.00 83.50 401 LEU A C 1
ATOM 3188 O O . LEU A 1 401 ? -16.564 -25.147 24.631 1.00 83.50 401 LEU A O 1
ATOM 3192 N N . GLN A 1 402 ? -17.352 -27.183 25.106 1.00 85.25 402 GLN A N 1
ATOM 3193 C CA . GLN A 1 402 ? -16.529 -27.879 24.111 1.00 85.25 402 GLN A CA 1
ATOM 3194 C C . GLN A 1 402 ? -17.238 -28.040 22.759 1.00 85.25 402 GLN A C 1
ATOM 3196 O O . GLN A 1 402 ? -16.604 -28.431 21.776 1.00 85.25 402 GLN A O 1
ATOM 3201 N N . ASN A 1 403 ? -18.540 -27.752 22.679 1.00 83.75 403 ASN A N 1
ATOM 3202 C CA . ASN A 1 403 ? -19.301 -27.901 21.449 1.00 83.75 403 ASN A CA 1
ATOM 3203 C C . ASN A 1 403 ? -19.069 -26.713 20.505 1.00 83.75 403 ASN A C 1
ATOM 3205 O O . ASN A 1 403 ? -19.716 -25.676 20.601 1.00 83.75 403 ASN A O 1
ATOM 3209 N N . GLN A 1 404 ? -18.152 -26.888 19.553 1.00 83.69 404 GLN A N 1
ATOM 3210 C CA . GLN A 1 404 ? -17.838 -25.884 18.528 1.00 83.69 404 GLN A CA 1
ATOM 3211 C C . GLN A 1 404 ? -18.678 -26.030 17.251 1.00 83.69 404 GLN A C 1
ATOM 3213 O O . GLN A 1 404 ? -18.349 -25.444 16.218 1.00 83.69 404 GLN A O 1
ATOM 3218 N N . LYS A 1 405 ? -19.744 -26.841 17.270 1.00 88.44 405 LYS A N 1
ATOM 3219 C CA . LYS A 1 405 ? -20.588 -27.022 16.088 1.00 88.44 405 LYS A CA 1
ATOM 3220 C C . LYS A 1 405 ? -21.247 -25.683 15.718 1.00 88.44 405 LYS A C 1
ATOM 3222 O O . LYS A 1 405 ? -21.883 -25.071 16.578 1.00 88.44 405 LYS A O 1
ATOM 3227 N N . PRO A 1 406 ? -21.170 -25.242 14.448 1.00 84.19 406 PRO A N 1
ATOM 3228 C CA . PRO A 1 406 ? -21.883 -24.051 14.002 1.00 84.19 406 PRO A CA 1
ATOM 3229 C C . PRO A 1 406 ? -23.377 -24.139 14.343 1.00 84.19 406 PRO A C 1
ATOM 3231 O O . PRO A 1 406 ? -24.031 -25.133 14.023 1.00 84.19 406 PRO A O 1
ATOM 3234 N N . GLY A 1 407 ? -23.899 -23.107 15.009 1.00 83.69 407 GLY A N 1
ATOM 3235 C CA . GLY A 1 407 ? -25.296 -23.036 15.451 1.00 83.69 407 GLY A CA 1
ATOM 3236 C C . GLY A 1 407 ? -25.583 -23.614 16.842 1.00 83.69 407 GLY A C 1
ATOM 3237 O O . GLY A 1 407 ? -26.734 -23.580 17.264 1.00 83.69 407 GLY A O 1
ATOM 3238 N N . TYR A 1 408 ? -24.579 -24.121 17.565 1.00 87.31 408 TYR A N 1
ATOM 3239 C CA . TYR A 1 408 ? -24.743 -24.495 18.971 1.00 87.31 408 TYR A CA 1
ATOM 3240 C C . TYR A 1 408 ? -25.081 -23.272 19.847 1.00 87.31 408 TYR A C 1
ATOM 3242 O O . TYR A 1 408 ? -24.472 -22.211 19.716 1.00 87.31 408 TYR A O 1
ATOM 3250 N N . SER A 1 409 ? -26.047 -23.431 20.756 1.00 85.50 409 SER A N 1
ATOM 3251 C CA . SER A 1 409 ? -26.409 -22.450 21.781 1.00 85.50 409 SER A CA 1
ATOM 3252 C C . SER A 1 409 ? -26.990 -23.176 22.990 1.00 85.50 409 SER A C 1
ATOM 3254 O O . SER A 1 409 ? -27.924 -23.963 22.831 1.00 85.50 409 SER A O 1
ATOM 3256 N N . PHE A 1 410 ? -26.516 -22.860 24.200 1.00 87.56 410 PHE A N 1
ATOM 3257 C CA . PHE A 1 410 ? -27.080 -23.410 25.441 1.00 87.56 410 PHE A CA 1
ATOM 3258 C C . PHE A 1 410 ? -28.580 -23.088 25.594 1.00 87.56 410 PHE A C 1
ATOM 3260 O O . PHE A 1 410 ? -29.308 -23.803 26.274 1.00 87.56 410 PHE A O 1
ATOM 3267 N N . ILE A 1 411 ? -29.083 -22.043 24.927 1.00 88.12 411 ILE A N 1
ATOM 3268 C CA . ILE A 1 411 ? -30.511 -21.689 24.934 1.00 88.12 411 ILE A CA 1
ATOM 3269 C C . ILE A 1 411 ? -31.357 -22.795 24.280 1.00 88.12 411 ILE A C 1
ATOM 3271 O O . ILE A 1 411 ? -32.520 -22.984 24.630 1.00 88.12 411 ILE A O 1
ATOM 3275 N N . GLN A 1 412 ? -30.775 -23.534 23.334 1.00 86.81 412 GLN A N 1
ATOM 3276 C CA . GLN A 1 412 ? -31.433 -24.618 22.605 1.00 86.81 412 GLN A CA 1
ATOM 3277 C C . GLN A 1 412 ? -31.175 -26.000 23.224 1.00 86.81 412 GLN A C 1
ATOM 3279 O O . GLN A 1 412 ? -31.709 -26.988 22.721 1.00 86.81 412 GLN A O 1
ATOM 3284 N N . GLU A 1 413 ? -30.382 -26.085 24.298 1.00 87.38 413 GLU A N 1
ATOM 3285 C CA . GLU A 1 413 ? -30.126 -27.349 24.988 1.00 87.38 413 GLU A CA 1
ATOM 3286 C C . GLU A 1 413 ? -31.419 -27.881 25.627 1.00 87.38 413 GLU A C 1
ATOM 3288 O O . GLU A 1 413 ? -32.023 -27.177 26.441 1.00 87.38 413 GLU A O 1
ATOM 3293 N N . PRO A 1 414 ? -31.858 -29.116 25.307 1.00 85.50 414 PRO A N 1
ATOM 3294 C CA . PRO A 1 414 ? -33.123 -29.665 25.808 1.00 85.50 414 PRO A CA 1
ATOM 3295 C C . PRO A 1 414 ? -33.200 -29.781 27.333 1.00 85.50 414 PRO A C 1
ATOM 3297 O O . PRO A 1 414 ? -34.289 -29.880 27.892 1.00 85.50 414 PRO A O 1
ATOM 3300 N N . THR A 1 415 ? -32.048 -29.815 28.002 1.00 86.38 415 THR A N 1
ATOM 3301 C CA . THR A 1 415 ? -31.930 -29.862 29.464 1.00 86.38 415 THR A CA 1
ATOM 3302 C C . THR A 1 415 ? -32.201 -28.510 30.123 1.00 86.38 415 THR A C 1
ATOM 3304 O O . THR A 1 415 ? -32.508 -28.476 31.313 1.00 86.38 415 THR A O 1
ATOM 3307 N N . ASN A 1 416 ? -32.122 -27.410 29.369 1.00 91.38 416 ASN A N 1
ATOM 3308 C CA . ASN A 1 416 ? -32.400 -26.068 29.859 1.00 91.38 416 ASN A CA 1
ATOM 3309 C C . ASN A 1 416 ? -33.883 -25.699 29.669 1.00 91.38 416 ASN A C 1
ATOM 3311 O O . ASN A 1 416 ? -34.516 -26.094 28.688 1.00 91.38 416 ASN A O 1
ATOM 3315 N N . PRO A 1 417 ? -34.461 -24.874 30.560 1.00 88.31 417 PRO A N 1
ATOM 3316 C CA . PRO A 1 417 ? -35.898 -24.601 30.565 1.00 88.31 417 PRO A CA 1
ATOM 3317 C C . PRO A 1 417 ? -36.368 -23.661 29.443 1.00 88.31 417 PRO A C 1
ATOM 3319 O O . PRO A 1 417 ? -37.557 -23.388 29.334 1.00 88.31 417 PRO A O 1
ATOM 3322 N N . PHE A 1 418 ? -35.493 -23.117 28.597 1.00 88.62 418 PHE A N 1
ATOM 3323 C CA . PHE A 1 418 ? -35.861 -22.012 27.701 1.00 88.62 418 PHE A CA 1
ATOM 3324 C C . PHE A 1 418 ? -36.883 -22.387 26.623 1.00 88.62 418 PHE A C 1
ATOM 3326 O O . PHE A 1 418 ? -37.759 -21.582 26.303 1.00 88.62 418 PHE A O 1
ATOM 3333 N N . VAL A 1 419 ? -36.820 -23.613 26.090 1.00 85.88 419 VAL A N 1
ATOM 3334 C CA . VAL A 1 419 ? -37.712 -24.064 25.007 1.00 85.88 419 VAL A CA 1
ATOM 3335 C C . VAL A 1 419 ? -39.179 -24.021 25.439 1.00 85.88 419 VAL A C 1
ATOM 3337 O O . VAL A 1 419 ? -40.031 -23.575 24.668 1.00 85.88 419 VAL A O 1
ATOM 3340 N N . GLN A 1 420 ? -39.475 -24.398 26.688 1.00 86.56 420 GLN A N 1
ATOM 3341 C CA . GLN A 1 420 ? -40.843 -24.387 27.221 1.00 86.56 420 GLN A CA 1
ATOM 3342 C C . GLN A 1 420 ? -41.394 -22.964 27.394 1.00 86.56 420 GLN A C 1
ATOM 3344 O O . GLN A 1 420 ? -42.606 -22.769 27.420 1.00 86.56 420 GLN A O 1
ATOM 3349 N N . HIS A 1 421 ? -40.513 -21.960 27.469 1.00 88.50 421 HIS A N 1
ATOM 3350 C CA . HIS A 1 421 ? -40.887 -20.568 27.685 1.00 88.50 421 HIS A CA 1
ATOM 3351 C C . HIS A 1 421 ? -40.875 -19.707 26.420 1.00 88.50 421 HIS A C 1
ATOM 3353 O O . HIS A 1 421 ? -41.166 -18.514 26.517 1.00 88.50 421 HIS A O 1
ATOM 3359 N N . LYS A 1 422 ? -40.607 -20.291 25.243 1.00 86.00 422 LYS A N 1
ATOM 3360 C CA . LYS A 1 422 ? -40.428 -19.571 23.969 1.00 86.00 422 LYS A CA 1
ATOM 3361 C C . LYS A 1 422 ? -41.542 -18.563 23.657 1.00 86.00 422 LYS A C 1
ATOM 3363 O O . LYS A 1 422 ? -41.259 -17.483 23.155 1.00 86.00 422 LYS A O 1
ATOM 3368 N N . ASN A 1 423 ? -42.792 -18.905 23.973 1.00 89.75 423 ASN A N 1
ATOM 3369 C CA . ASN A 1 423 ? -43.959 -18.072 23.666 1.00 89.75 423 ASN A CA 1
ATOM 3370 C C . ASN A 1 423 ? -44.555 -17.367 24.897 1.00 89.75 423 ASN A C 1
ATOM 3372 O O . ASN A 1 423 ? -45.539 -16.645 24.751 1.00 89.75 423 ASN A O 1
ATOM 3376 N N . THR A 1 424 ? -43.980 -17.544 26.094 1.00 91.00 424 THR A N 1
ATOM 3377 C CA . THR A 1 424 ? -44.558 -17.034 27.354 1.00 91.00 424 THR A CA 1
ATOM 3378 C C . THR A 1 424 ? -44.733 -15.520 27.329 1.00 91.00 424 THR A C 1
ATOM 3380 O O . THR A 1 424 ? -45.753 -15.017 27.794 1.00 91.00 424 THR A O 1
ATOM 3383 N N . PHE A 1 425 ? -43.765 -14.788 26.765 1.00 90.69 425 PHE A N 1
ATOM 3384 C CA . PHE A 1 425 ? -43.836 -13.330 26.662 1.00 90.69 425 PHE A CA 1
ATOM 3385 C C . PHE A 1 425 ? -45.055 -12.884 25.856 1.00 90.69 425 PHE A C 1
ATOM 3387 O O . PHE A 1 425 ? -45.907 -12.169 26.377 1.00 90.69 425 PHE A O 1
ATOM 3394 N N . LEU A 1 426 ? -45.178 -13.377 24.621 1.00 90.38 426 LEU A N 1
ATOM 3395 C CA . LEU A 1 426 ? -46.283 -13.023 23.736 1.00 90.38 426 LEU A CA 1
ATOM 3396 C C . LEU A 1 426 ? -47.635 -13.461 24.315 1.00 90.38 426 LEU A C 1
ATOM 3398 O O . LEU A 1 426 ? -48.590 -12.695 24.284 1.00 90.38 426 LEU A O 1
ATOM 3402 N N . GLN A 1 427 ? -47.709 -14.663 24.892 1.00 92.50 427 GLN A N 1
ATOM 3403 C CA . GLN A 1 427 ? -48.929 -15.160 25.534 1.00 92.50 427 GLN A CA 1
ATOM 3404 C C . GLN A 1 427 ? -49.358 -14.277 26.709 1.00 92.50 427 GLN A C 1
ATOM 3406 O O . GLN A 1 427 ? -50.532 -13.941 26.824 1.00 92.50 427 GLN A O 1
ATOM 3411 N N . THR A 1 428 ? -48.414 -13.863 27.557 1.00 93.12 428 THR A N 1
ATOM 3412 C CA . THR A 1 428 ? -48.707 -13.001 28.712 1.00 93.12 428 THR A CA 1
ATOM 3413 C C . THR A 1 428 ? -49.091 -11.590 28.270 1.00 93.12 428 THR A C 1
ATOM 3415 O O . THR A 1 428 ? -50.001 -10.996 28.841 1.00 93.12 428 THR A O 1
ATOM 3418 N N . LEU A 1 429 ? -48.438 -11.069 27.229 1.00 92.12 429 LEU A N 1
ATOM 3419 C CA . LEU A 1 429 ? -48.744 -9.764 26.648 1.00 92.12 429 LEU A CA 1
ATOM 3420 C C . LEU A 1 429 ? -50.169 -9.711 26.080 1.00 92.12 429 LEU A C 1
ATOM 3422 O O . LEU A 1 429 ? -50.890 -8.752 26.337 1.00 92.12 429 LEU A O 1
ATOM 3426 N N . LEU A 1 430 ? -50.574 -10.744 25.334 1.00 90.62 430 LEU A N 1
ATOM 3427 C CA . LEU A 1 430 ? -51.899 -10.826 24.711 1.00 90.62 430 LEU A CA 1
ATOM 3428 C C . LEU A 1 430 ? -53.012 -11.184 25.707 1.00 90.62 430 LEU A C 1
ATOM 3430 O O . LEU A 1 430 ? -54.172 -10.862 25.467 1.00 90.62 430 LEU A O 1
ATOM 3434 N N . ALA A 1 431 ? -52.675 -11.822 26.833 1.00 92.31 431 ALA A N 1
ATOM 3435 C CA . ALA A 1 431 ? -53.627 -12.101 27.906 1.00 92.31 431 ALA A CA 1
ATOM 3436 C C . ALA A 1 431 ? -54.053 -10.839 28.681 1.00 92.31 431 ALA A C 1
ATOM 3438 O O . ALA A 1 431 ? -55.110 -10.848 29.309 1.00 92.31 431 ALA A O 1
ATOM 3439 N N . ASP A 1 432 ? -53.256 -9.764 28.644 1.00 92.06 432 ASP A N 1
ATOM 3440 C CA . ASP A 1 432 ? -53.601 -8.459 29.216 1.00 92.06 432 ASP A CA 1
ATOM 3441 C C . ASP A 1 432 ? -54.354 -7.610 28.172 1.00 92.06 432 ASP A C 1
ATOM 3443 O O . ASP A 1 432 ? -53.732 -7.119 27.225 1.00 92.06 432 ASP A O 1
ATOM 3447 N N . PRO A 1 433 ? -55.671 -7.361 28.335 1.00 88.94 433 PRO A N 1
ATOM 3448 C CA . PRO A 1 433 ? -56.462 -6.645 27.335 1.00 88.94 433 PRO A CA 1
ATOM 3449 C C . PRO A 1 433 ? -56.005 -5.202 27.093 1.00 88.94 433 PRO A C 1
ATOM 3451 O O . PRO A 1 433 ? -56.302 -4.641 26.040 1.00 88.94 433 PRO A O 1
ATOM 3454 N N . VAL A 1 434 ? -55.330 -4.575 28.063 1.00 89.19 434 VAL A N 1
ATOM 3455 C CA . VAL A 1 434 ? -54.835 -3.199 27.927 1.00 89.19 434 VAL A CA 1
ATOM 3456 C C . VAL A 1 434 ? -53.603 -3.184 27.033 1.00 89.19 434 VAL A C 1
ATOM 3458 O O . VAL A 1 434 ? -53.549 -2.399 26.091 1.00 89.19 434 VAL A O 1
ATOM 3461 N N . LYS A 1 435 ? -52.650 -4.089 27.279 1.00 88.56 435 LYS A N 1
ATOM 3462 C CA . LYS A 1 435 ? -51.422 -4.188 26.478 1.00 88.56 435 LYS A CA 1
ATOM 3463 C C . LYS A 1 435 ? -51.686 -4.786 25.102 1.00 88.56 435 LYS A C 1
ATOM 3465 O O . LYS A 1 435 ? -51.130 -4.302 24.124 1.00 88.56 435 LYS A O 1
ATOM 3470 N N . ALA A 1 436 ? -52.570 -5.780 25.002 1.00 89.12 436 ALA A N 1
ATOM 3471 C CA . ALA A 1 436 ? -52.940 -6.399 23.732 1.00 89.12 436 ALA A CA 1
ATOM 3472 C C . ALA A 1 436 ? -53.438 -5.362 22.712 1.00 89.12 436 ALA A C 1
ATOM 3474 O O . ALA A 1 436 ? -53.019 -5.390 21.559 1.00 89.12 436 ALA A O 1
ATOM 3475 N N . ARG A 1 437 ? -54.243 -4.384 23.156 1.00 88.75 437 ARG A N 1
ATOM 3476 C CA . ARG A 1 437 ? -54.759 -3.293 22.309 1.00 88.75 437 ARG A CA 1
ATOM 3477 C C . ARG A 1 437 ? -53.687 -2.350 21.760 1.00 88.75 437 ARG A C 1
ATOM 3479 O O . ARG A 1 437 ? -53.969 -1.638 20.804 1.00 88.75 437 ARG A O 1
ATOM 3486 N N . GLU A 1 438 ? -52.488 -2.311 22.345 1.00 88.62 438 GLU A N 1
ATOM 3487 C CA . GLU A 1 438 ? -51.372 -1.544 21.773 1.00 88.62 438 GLU A CA 1
ATOM 3488 C C . GLU A 1 438 ? -50.780 -2.231 20.538 1.00 88.62 438 GLU A C 1
ATOM 3490 O O . GLU A 1 438 ? -50.259 -1.558 19.656 1.00 88.62 438 GLU A O 1
ATOM 3495 N N . PHE A 1 439 ? -50.823 -3.565 20.489 1.00 90.50 439 PHE A N 1
ATOM 3496 C CA . PHE A 1 439 ? -50.159 -4.369 19.457 1.00 90.50 439 PHE A CA 1
ATOM 3497 C C . PHE A 1 439 ? -51.132 -4.972 18.450 1.00 90.50 439 PHE A C 1
ATOM 3499 O O . PHE A 1 439 ? -50.711 -5.401 17.377 1.00 90.50 439 PHE A O 1
ATOM 3506 N N . VAL A 1 440 ? -52.416 -5.030 18.793 1.00 89.81 440 VAL A N 1
ATOM 3507 C CA . VAL A 1 440 ? -53.452 -5.687 18.009 1.00 89.81 440 VAL A CA 1
ATOM 3508 C C . VAL A 1 440 ? -54.704 -4.815 17.998 1.00 89.81 440 VAL A C 1
ATOM 3510 O O . VAL A 1 440 ? -55.151 -4.331 19.037 1.00 89.81 440 VAL A O 1
ATOM 3513 N N . PHE A 1 441 ? -55.291 -4.617 16.820 1.00 87.00 441 PHE A N 1
ATOM 3514 C CA . PHE A 1 441 ? -56.524 -3.856 16.643 1.00 87.00 441 PHE A CA 1
ATOM 3515 C C . PHE A 1 441 ? -57.491 -4.585 15.709 1.00 87.00 441 PHE A C 1
ATOM 3517 O O . PHE A 1 441 ? -57.093 -5.357 14.839 1.00 87.00 441 PHE A O 1
ATOM 3524 N N . LYS A 1 442 ? -58.790 -4.313 15.865 1.00 82.75 442 LYS A N 1
ATOM 3525 C CA . LYS A 1 442 ? -59.827 -4.830 14.969 1.00 82.75 442 LYS A CA 1
ATOM 3526 C C . LYS A 1 442 ? -60.271 -3.735 14.007 1.00 82.75 442 LYS A C 1
ATOM 3528 O O . LYS A 1 442 ? -60.878 -2.749 14.423 1.00 82.75 442 LYS A O 1
ATOM 3533 N N . ALA A 1 443 ? -59.946 -3.894 12.727 1.00 76.44 443 ALA A N 1
ATOM 3534 C CA . ALA A 1 443 ? -60.387 -2.975 11.685 1.00 76.44 443 ALA A CA 1
ATOM 3535 C C . ALA A 1 443 ? -61.893 -3.143 11.415 1.00 76.44 443 ALA A C 1
ATOM 3537 O O . ALA A 1 443 ? -62.427 -4.253 11.448 1.00 76.44 443 ALA A O 1
ATOM 3538 N N . ALA A 1 444 ? -62.592 -2.042 11.130 1.00 76.19 444 ALA A N 1
ATOM 3539 C CA . ALA A 1 444 ? -64.010 -2.094 10.787 1.00 76.19 444 ALA A CA 1
ATOM 3540 C C . ALA A 1 444 ? -64.224 -2.930 9.510 1.00 76.19 444 ALA A C 1
ATOM 3542 O O . ALA A 1 444 ? -63.640 -2.634 8.470 1.00 76.19 444 ALA A O 1
ATOM 3543 N N . GLY A 1 445 ? -65.063 -3.965 9.597 1.00 76.88 445 GLY A N 1
ATOM 3544 C CA . GLY A 1 445 ? -65.375 -4.857 8.473 1.00 76.88 445 GLY A CA 1
ATOM 3545 C C . GLY A 1 445 ? -64.412 -6.034 8.275 1.00 76.88 445 GLY A C 1
ATOM 3546 O O . GLY A 1 445 ? -64.597 -6.788 7.325 1.00 76.88 445 GLY A O 1
ATOM 3547 N N . VAL A 1 446 ? -63.424 -6.222 9.156 1.00 77.94 446 VAL A N 1
ATOM 3548 C CA . VAL A 1 446 ? -62.535 -7.395 9.158 1.00 77.94 446 VAL A CA 1
ATOM 3549 C C . VAL A 1 446 ? -62.888 -8.278 10.357 1.00 77.94 446 VAL A C 1
ATOM 3551 O O . VAL A 1 446 ? -62.993 -7.790 11.486 1.00 77.94 446 VAL A O 1
ATOM 3554 N N . GLU A 1 447 ? -63.127 -9.571 10.119 1.00 76.75 447 GLU A N 1
ATOM 3555 C CA . GLU A 1 447 ? -63.462 -10.510 11.200 1.00 76.75 447 GLU A CA 1
ATOM 3556 C C . GLU A 1 447 ? -62.261 -10.782 12.114 1.00 76.75 447 GLU A C 1
ATOM 3558 O O . GLU A 1 447 ? -62.437 -10.839 13.337 1.00 76.75 447 GLU A O 1
ATOM 3563 N N . ASP A 1 448 ? -61.064 -10.832 11.524 1.00 82.06 448 ASP A N 1
ATOM 3564 C CA . ASP A 1 448 ? -59.798 -11.119 12.194 1.00 82.06 448 ASP A CA 1
ATOM 3565 C C . ASP A 1 448 ? -59.139 -9.881 12.817 1.00 82.06 448 ASP A C 1
ATOM 3567 O O . ASP A 1 448 ? -59.213 -8.754 12.316 1.00 82.06 448 ASP A O 1
ATOM 3571 N N . GLU A 1 449 ? -58.446 -10.116 13.926 1.00 83.62 449 GLU A N 1
ATOM 3572 C CA . GLU A 1 449 ? -57.578 -9.139 14.571 1.00 83.62 449 GLU A CA 1
ATOM 3573 C C . GLU A 1 449 ? -56.307 -8.893 13.739 1.00 83.62 449 GLU A C 1
ATOM 3575 O O . GLU A 1 449 ? -55.664 -9.826 13.257 1.00 83.62 449 GLU A O 1
ATOM 3580 N N . GLN A 1 450 ? -55.934 -7.623 13.568 1.00 87.56 450 GLN A N 1
ATOM 3581 C CA . GLN A 1 450 ? -54.746 -7.208 12.823 1.00 87.56 450 GLN A CA 1
ATOM 3582 C C . GLN A 1 450 ? -53.649 -6.707 13.760 1.00 87.56 450 GLN A C 1
ATOM 3584 O O . GLN A 1 450 ? -53.920 -6.083 14.782 1.00 87.56 450 GLN A O 1
ATOM 3589 N N . ILE A 1 451 ? -52.395 -6.949 13.381 1.00 89.00 451 ILE A N 1
ATOM 3590 C CA . ILE A 1 451 ? -51.217 -6.502 14.130 1.00 89.00 451 ILE A CA 1
ATOM 3591 C C . ILE A 1 451 ? -50.913 -5.036 13.794 1.00 89.00 451 ILE A C 1
ATOM 3593 O O . ILE A 1 451 ? -50.788 -4.671 12.622 1.00 89.00 451 ILE A O 1
ATOM 3597 N N . ASP A 1 452 ? -50.713 -4.206 14.817 1.00 90.25 452 ASP A N 1
ATOM 3598 C CA . ASP A 1 452 ? -50.163 -2.861 14.657 1.00 90.25 452 ASP A CA 1
ATOM 3599 C C . ASP A 1 452 ? -48.658 -2.940 14.360 1.00 90.25 452 ASP A C 1
ATOM 3601 O O . ASP A 1 452 ? -47.791 -2.946 15.239 1.00 90.25 452 ASP A O 1
ATOM 3605 N N . MET A 1 453 ? -48.342 -2.967 13.067 1.00 91.44 453 MET A N 1
ATOM 3606 C CA . MET A 1 453 ? -46.965 -2.998 12.579 1.00 91.44 453 MET A CA 1
ATOM 3607 C C . MET A 1 453 ? -46.136 -1.785 13.021 1.00 91.44 453 MET A C 1
ATOM 3609 O O . MET A 1 453 ? -44.913 -1.896 13.122 1.00 91.44 453 MET A O 1
ATOM 3613 N N . THR A 1 454 ? -46.758 -0.632 13.284 1.00 90.50 454 THR A N 1
ATOM 3614 C CA . THR A 1 454 ? -46.048 0.569 13.743 1.00 90.50 454 THR A CA 1
ATOM 3615 C C . THR A 1 454 ? -45.594 0.381 15.182 1.00 90.50 454 THR A C 1
ATOM 3617 O O . THR A 1 454 ? -44.414 0.588 15.482 1.00 90.50 454 THR A O 1
ATOM 3620 N N . ARG A 1 455 ? -46.487 -0.098 16.059 1.00 91.38 455 ARG A N 1
ATOM 3621 C CA . ARG A 1 455 ? -46.128 -0.418 17.445 1.00 91.38 455 ARG A CA 1
ATOM 3622 C C . ARG A 1 455 ? -45.083 -1.526 17.512 1.00 91.38 455 ARG A C 1
ATOM 3624 O O . ARG A 1 455 ? -44.108 -1.377 18.248 1.00 91.38 455 ARG A O 1
ATOM 3631 N N . CYS A 1 456 ? -45.239 -2.591 16.721 1.00 90.44 456 CYS A N 1
ATOM 3632 C CA . CYS A 1 456 ? -44.266 -3.683 16.654 1.00 90.44 456 CYS A CA 1
ATOM 3633 C C . CYS A 1 456 ? -42.881 -3.198 16.210 1.00 90.44 456 CYS A C 1
ATOM 3635 O O . CYS A 1 456 ? -41.881 -3.586 16.806 1.00 90.44 456 CYS A O 1
ATOM 3637 N N . ARG A 1 457 ? -42.799 -2.315 15.207 1.00 92.25 457 ARG A N 1
ATOM 3638 C CA . ARG A 1 457 ? -41.521 -1.703 14.804 1.00 92.25 457 ARG A CA 1
ATOM 3639 C C . ARG A 1 457 ? -40.918 -0.856 15.918 1.00 92.25 457 ARG A C 1
ATOM 3641 O O . ARG A 1 457 ? -39.724 -0.967 16.163 1.00 92.25 457 ARG A O 1
ATOM 3648 N N . GLY A 1 458 ? -41.731 -0.053 16.607 1.00 92.62 458 GLY A N 1
ATOM 3649 C CA . GLY A 1 458 ? -41.282 0.715 17.771 1.00 92.62 458 GLY A CA 1
ATOM 3650 C C . GLY A 1 458 ? -40.701 -0.182 18.865 1.00 92.62 458 GLY A C 1
ATOM 3651 O O . GLY A 1 458 ? -39.602 0.072 19.341 1.00 92.62 458 GLY A O 1
ATOM 3652 N N . TYR A 1 459 ? -41.384 -1.285 19.181 1.00 94.06 459 TYR A N 1
ATOM 3653 C CA . TYR A 1 459 ? -40.894 -2.288 20.128 1.00 94.06 459 TYR A CA 1
ATOM 3654 C C . TYR A 1 459 ? -39.558 -2.908 19.691 1.00 94.06 459 TYR A C 1
ATOM 3656 O O . TYR A 1 459 ? -38.633 -2.995 20.490 1.00 94.06 459 TYR A O 1
ATOM 3664 N N . MET A 1 460 ? -39.415 -3.287 18.416 1.00 94.62 460 MET A N 1
ATOM 3665 C CA . MET A 1 460 ? -38.149 -3.827 17.904 1.00 94.62 460 MET A CA 1
ATOM 3666 C C . MET A 1 460 ? -37.004 -2.806 17.967 1.00 94.62 460 MET A C 1
ATOM 3668 O O . MET A 1 460 ? -35.864 -3.189 18.218 1.00 94.62 460 MET A O 1
ATOM 3672 N N . THR A 1 461 ? -37.291 -1.514 17.781 1.00 94.62 461 THR A N 1
ATOM 3673 C CA . THR A 1 461 ? -36.307 -0.439 17.984 1.00 94.62 461 THR A CA 1
ATOM 3674 C C . THR A 1 461 ? -35.880 -0.344 19.449 1.00 94.62 461 THR A C 1
ATOM 3676 O O . THR A 1 461 ? -34.683 -0.259 19.719 1.00 94.62 461 THR A O 1
ATOM 3679 N N . ASP A 1 462 ? -36.827 -0.415 20.389 1.00 94.44 462 ASP A N 1
ATOM 3680 C CA . ASP A 1 462 ? -36.531 -0.416 21.828 1.00 94.44 462 ASP A CA 1
ATOM 3681 C C . ASP A 1 462 ? -35.660 -1.628 22.221 1.00 94.44 462 ASP A C 1
ATOM 3683 O O . ASP A 1 462 ? -34.697 -1.483 22.976 1.00 94.44 462 ASP A O 1
ATOM 3687 N N . VAL A 1 463 ? -35.953 -2.814 21.666 1.00 95.25 463 VAL A N 1
ATOM 3688 C CA . VAL A 1 463 ? -35.139 -4.031 21.843 1.00 95.25 463 VAL A CA 1
ATOM 3689 C C . VAL A 1 463 ? -33.731 -3.835 21.286 1.00 95.25 463 VAL A C 1
ATOM 3691 O O . VAL A 1 463 ? -32.763 -4.110 21.988 1.00 95.25 463 VAL A O 1
ATOM 3694 N N . GLY A 1 464 ? -33.593 -3.304 20.068 1.00 93.12 464 GLY A N 1
ATOM 3695 C CA . GLY A 1 464 ? -32.281 -3.048 19.468 1.00 93.12 464 GLY A CA 1
ATOM 3696 C C . GLY A 1 464 ? -31.447 -2.035 20.262 1.00 93.12 464 GLY A C 1
ATOM 3697 O O . GLY A 1 464 ? -30.238 -2.209 20.419 1.00 93.12 464 GLY A O 1
ATOM 3698 N N . GLN A 1 465 ? -32.081 -0.999 20.821 1.00 94.19 465 GLN A N 1
ATOM 3699 C CA . GLN A 1 465 ? -31.406 -0.049 21.707 1.00 94.19 465 GLN A CA 1
ATOM 3700 C C . GLN A 1 465 ? -30.953 -0.720 23.010 1.00 94.19 465 GLN A C 1
ATOM 3702 O O . GLN A 1 465 ? -29.816 -0.515 23.439 1.00 94.19 465 GLN A O 1
ATOM 3707 N N . PHE A 1 466 ? -31.820 -1.526 23.625 1.00 95.69 466 PHE A N 1
ATOM 3708 C CA . PHE A 1 466 ? -31.485 -2.298 24.818 1.00 95.69 466 PHE A CA 1
ATOM 3709 C C . PHE A 1 466 ? -30.300 -3.244 24.567 1.00 95.69 466 PHE A C 1
ATOM 3711 O O . PHE A 1 466 ? -29.338 -3.216 25.332 1.00 95.69 466 PHE A O 1
ATOM 3718 N N . GLU A 1 467 ? -30.321 -4.019 23.478 1.00 93.25 467 GLU A N 1
ATOM 3719 C CA . GLU A 1 467 ? -29.222 -4.916 23.096 1.00 93.25 467 GLU A CA 1
ATOM 3720 C C . GLU A 1 467 ? -27.913 -4.149 22.870 1.00 93.25 467 GLU A C 1
ATOM 3722 O O . GLU A 1 467 ? -26.866 -4.552 23.377 1.00 93.25 467 GLU A O 1
ATOM 3727 N N . GLY A 1 468 ? -27.968 -3.006 22.178 1.00 89.75 468 GLY A N 1
ATOM 3728 C CA . GLY A 1 468 ? -26.799 -2.158 21.951 1.00 89.75 468 GLY A CA 1
ATOM 3729 C C . GLY A 1 468 ? -26.175 -1.634 23.249 1.00 89.75 468 GLY A C 1
ATOM 3730 O O . GLY A 1 468 ? -24.951 -1.659 23.403 1.00 89.75 468 GLY A O 1
ATOM 3731 N N . LEU A 1 469 ? -26.999 -1.201 24.210 1.00 91.38 469 LEU A N 1
ATOM 3732 C CA . LEU A 1 469 ? -26.511 -0.764 25.522 1.00 91.38 469 LEU A CA 1
ATOM 3733 C C . LEU A 1 469 ? -25.992 -1.931 26.367 1.00 91.38 469 LEU A C 1
ATOM 3735 O O . LEU A 1 469 ? -24.976 -1.775 27.043 1.00 91.38 469 LEU A O 1
ATOM 3739 N N . LEU A 1 470 ? -26.635 -3.100 26.303 1.00 89.44 470 LEU A N 1
ATOM 3740 C CA . LEU A 1 470 ? -26.180 -4.300 27.001 1.00 89.44 470 LEU A CA 1
ATOM 3741 C C . LEU A 1 470 ? -24.811 -4.755 26.481 1.00 89.44 470 LEU A C 1
ATOM 3743 O O . LEU A 1 470 ? -23.924 -5.044 27.280 1.00 89.44 470 LEU A O 1
ATOM 3747 N N . MET A 1 471 ? -24.603 -4.744 25.160 1.00 86.88 471 MET A N 1
ATOM 3748 C CA . MET A 1 471 ? -23.299 -5.020 24.553 1.00 86.88 471 MET A CA 1
ATOM 3749 C C . MET A 1 471 ? -22.236 -4.025 25.020 1.00 86.88 471 MET A C 1
ATOM 3751 O O . MET A 1 471 ? -21.163 -4.435 25.455 1.00 86.88 471 MET A O 1
ATOM 3755 N N . LEU A 1 472 ? -22.538 -2.723 24.983 1.00 83.88 472 LEU A N 1
ATOM 3756 C CA . LEU A 1 472 ? -21.619 -1.692 25.468 1.00 83.88 472 LEU A CA 1
ATOM 3757 C C . LEU A 1 472 ? -21.253 -1.914 26.942 1.00 83.88 472 LEU A C 1
ATOM 3759 O O . LEU A 1 472 ? -20.091 -1.788 27.321 1.00 83.88 472 LEU A O 1
ATOM 3763 N N . TYR A 1 473 ? -22.233 -2.259 27.772 1.00 85.19 473 TYR A N 1
ATOM 3764 C CA . TYR A 1 473 ? -22.015 -2.533 29.185 1.00 85.19 473 TYR A CA 1
ATOM 3765 C C . TYR A 1 473 ? -21.152 -3.782 29.412 1.00 85.19 473 TYR A C 1
ATOM 3767 O O . TYR A 1 473 ? -20.232 -3.736 30.227 1.00 85.19 473 TYR A O 1
ATOM 3775 N N . VAL A 1 474 ? -21.378 -4.867 28.664 1.00 81.75 474 VAL A N 1
ATOM 3776 C CA . VAL A 1 474 ? -20.549 -6.086 28.720 1.00 81.75 474 VAL A CA 1
ATOM 3777 C C . VAL A 1 474 ? -19.105 -5.812 28.290 1.00 81.75 474 VAL A C 1
ATOM 3779 O O . VAL A 1 474 ? -18.191 -6.351 28.904 1.00 81.75 474 VAL A O 1
ATOM 3782 N N . GLU A 1 475 ? -18.884 -4.957 27.288 1.00 76.00 475 GLU A N 1
ATOM 3783 C CA . GLU A 1 475 ? -17.535 -4.583 26.832 1.00 76.00 475 GLU A CA 1
ATOM 3784 C C . GLU A 1 475 ? -16.800 -3.660 27.818 1.00 76.00 475 GLU A C 1
ATOM 3786 O O . GLU A 1 475 ? -15.580 -3.742 27.979 1.00 76.00 475 GLU A O 1
ATOM 3791 N N . LEU A 1 476 ? -17.529 -2.761 28.488 1.00 74.19 476 LEU A N 1
ATOM 3792 C CA . LEU A 1 476 ? -16.953 -1.830 29.465 1.00 74.19 476 LEU A CA 1
ATOM 3793 C C . LEU A 1 476 ? -16.765 -2.452 30.853 1.00 74.19 476 LEU A C 1
ATOM 3795 O O . LEU A 1 476 ? -15.919 -1.990 31.624 1.00 74.19 476 LEU A O 1
ATOM 3799 N N . THR A 1 477 ? -17.547 -3.477 31.193 1.00 72.06 477 THR A N 1
ATOM 3800 C CA . THR A 1 477 ? -17.364 -4.234 32.429 1.00 72.06 477 THR A CA 1
ATOM 3801 C C . THR A 1 477 ? -16.350 -5.353 32.212 1.00 72.06 477 THR A C 1
ATOM 3803 O O . THR A 1 477 ? -16.354 -6.016 31.179 1.00 72.06 477 THR A O 1
ATOM 3806 N N . PRO A 1 478 ? -15.447 -5.604 33.172 1.00 55.91 478 PRO A N 1
ATOM 3807 C CA . PRO A 1 478 ? -14.524 -6.725 33.088 1.00 55.91 478 PRO A CA 1
ATOM 3808 C C . PRO A 1 478 ? -15.295 -8.035 33.304 1.00 55.91 478 PRO A C 1
ATOM 3810 O O . PRO A 1 478 ? -15.296 -8.609 34.389 1.00 55.91 478 PRO A O 1
ATOM 3813 N N . SER A 1 479 ? -15.975 -8.507 32.265 1.00 46.59 479 SER A N 1
ATOM 3814 C CA . SER A 1 479 ? -16.534 -9.851 32.222 1.00 46.59 479 SER A CA 1
ATOM 3815 C C . SER A 1 479 ? -15.412 -10.829 31.862 1.00 46.59 479 SER A C 1
ATOM 3817 O O . SER A 1 479 ? -14.621 -10.583 30.952 1.00 46.59 479 SER A O 1
ATOM 3819 N N . TYR A 1 480 ? -15.332 -11.933 32.606 1.00 42.78 480 TYR A N 1
ATOM 3820 C CA . TYR A 1 480 ? -14.254 -12.935 32.693 1.00 42.78 480 TYR A CA 1
ATOM 3821 C C . TYR A 1 480 ? -13.794 -13.633 31.380 1.00 42.78 480 TYR A C 1
ATOM 3823 O O . TYR A 1 480 ? -13.069 -14.623 31.452 1.00 42.78 480 TYR A O 1
ATOM 3831 N N . GLY A 1 481 ? -14.162 -13.149 30.189 1.00 42.03 481 GLY A N 1
ATOM 3832 C CA . GLY A 1 481 ? -13.822 -13.755 28.891 1.00 42.03 481 GLY A CA 1
ATOM 3833 C C . GLY A 1 481 ? -12.870 -12.949 27.998 1.00 42.03 481 GLY A C 1
ATOM 3834 O O . GLY A 1 481 ? -12.068 -13.553 27.294 1.00 42.03 481 GLY A O 1
ATOM 3835 N N . ASN A 1 482 ? -12.890 -11.612 28.056 1.00 40.81 482 ASN A N 1
ATOM 3836 C CA . ASN A 1 482 ? -12.058 -10.753 27.199 1.00 40.81 482 ASN A CA 1
ATOM 3837 C C . ASN A 1 482 ? -11.081 -9.940 28.053 1.00 40.81 482 ASN A C 1
ATOM 3839 O O . ASN A 1 482 ? -11.314 -8.782 28.399 1.00 40.81 482 ASN A O 1
ATOM 3843 N N . GLY A 1 483 ? -9.960 -10.565 28.411 1.00 41.38 483 GLY A N 1
ATOM 3844 C CA . GLY A 1 483 ? -8.915 -9.999 29.268 1.00 41.38 483 GLY A CA 1
ATOM 3845 C C . GLY A 1 483 ? -8.133 -8.805 28.700 1.00 41.38 483 GLY A C 1
ATOM 3846 O O . GLY A 1 483 ? -7.000 -8.607 29.136 1.00 41.38 483 GLY A O 1
ATOM 3847 N N . GLU A 1 484 ? -8.677 -8.006 27.773 1.00 42.66 484 GLU A N 1
ATOM 3848 C CA . GLU A 1 484 ? -7.927 -6.946 27.070 1.00 42.66 484 GLU A CA 1
ATOM 3849 C C . GLU A 1 484 ? -8.517 -5.522 27.131 1.00 42.66 484 GLU A C 1
ATOM 3851 O O . GLU A 1 484 ? -7.757 -4.570 26.944 1.00 42.66 484 GLU A O 1
ATOM 3856 N N . LEU A 1 485 ? -9.808 -5.317 27.431 1.00 41.66 485 LEU A N 1
ATOM 3857 C CA . LEU A 1 485 ? -10.403 -3.962 27.423 1.00 41.66 485 LEU A CA 1
ATOM 3858 C C . LEU A 1 485 ? -10.519 -3.343 28.827 1.00 41.66 485 LEU A C 1
ATOM 3860 O O . LEU A 1 485 ? -9.989 -2.258 29.064 1.00 41.66 485 LEU A O 1
ATOM 3864 N N . GLY A 1 486 ? -11.096 -4.056 29.800 1.00 39.84 486 GLY A N 1
ATOM 3865 C CA . GLY A 1 486 ? -11.145 -3.606 31.204 1.00 39.84 486 GLY A CA 1
ATOM 3866 C C . GLY A 1 486 ? -9.819 -3.769 31.967 1.00 39.84 486 GLY A C 1
ATOM 3867 O O . GLY A 1 486 ? -9.591 -3.137 32.999 1.00 39.84 486 GLY A O 1
ATOM 3868 N N . THR A 1 487 ? -8.910 -4.598 31.453 1.00 43.47 487 THR A N 1
ATOM 3869 C CA . THR A 1 487 ? -7.613 -4.896 32.076 1.00 43.47 487 THR A CA 1
ATOM 3870 C C . THR A 1 487 ? -6.552 -3.837 31.807 1.00 43.47 487 THR A C 1
ATOM 3872 O O . THR A 1 487 ? -5.546 -3.847 32.503 1.00 43.47 487 THR A O 1
ATOM 3875 N N . GLN A 1 488 ? -6.746 -2.884 30.890 1.00 46.81 488 GLN A N 1
ATOM 3876 C CA . GLN A 1 488 ? -5.766 -1.805 30.669 1.00 46.81 488 GLN A CA 1
ATOM 3877 C C . GLN A 1 488 ? -5.645 -0.859 31.875 1.00 46.81 488 GLN A C 1
ATOM 3879 O O . GLN A 1 488 ? -4.576 -0.305 32.112 1.00 46.81 488 GLN A O 1
ATOM 3884 N N . PHE A 1 489 ? -6.698 -0.745 32.694 1.00 39.50 489 PHE A N 1
ATOM 3885 C CA . PHE A 1 489 ? -6.638 -0.072 33.998 1.00 39.50 489 PHE A CA 1
ATOM 3886 C C . PHE A 1 489 ? -5.939 -0.909 35.087 1.00 39.50 489 PHE A C 1
ATOM 3888 O O . PHE A 1 489 ? -5.514 -0.363 36.099 1.00 39.50 489 PHE A O 1
ATOM 3895 N N . LEU A 1 490 ? -5.825 -2.230 34.905 1.00 40.03 490 LEU A N 1
ATOM 3896 C CA . LEU A 1 490 ? -5.338 -3.181 35.918 1.00 40.03 490 LEU A CA 1
ATOM 3897 C C . LEU A 1 490 ? -4.000 -3.849 35.550 1.00 40.03 490 LEU A C 1
ATOM 3899 O O . LEU A 1 490 ? -3.368 -4.478 36.405 1.00 40.03 490 LEU A O 1
ATOM 3903 N N . GLN A 1 491 ? -3.541 -3.728 34.302 1.00 39.78 491 GLN A N 1
ATOM 3904 C CA . GLN A 1 491 ? -2.265 -4.258 33.841 1.00 39.78 491 GLN A CA 1
ATOM 3905 C C . GLN A 1 491 ? -1.137 -3.394 34.398 1.00 39.78 491 GLN A C 1
ATOM 3907 O O . GLN A 1 491 ? -0.706 -2.397 33.824 1.00 39.78 491 GLN A O 1
ATOM 3912 N N . LYS A 1 492 ? -0.643 -3.833 35.556 1.00 41.00 492 LYS A N 1
ATOM 3913 C CA . LYS A 1 492 ? 0.652 -3.454 36.114 1.00 41.00 492 LYS A CA 1
ATOM 3914 C C . LYS A 1 492 ? 1.712 -3.466 35.013 1.00 41.00 492 LYS A C 1
ATOM 3916 O O . LYS A 1 492 ? 2.031 -4.543 34.528 1.00 41.00 492 LYS A O 1
ATOM 3921 N N . GLY A 1 493 ? 2.230 -2.271 34.714 1.00 37.88 493 GLY A N 1
ATOM 3922 C CA . GLY A 1 493 ? 3.529 -1.909 34.134 1.00 37.88 493 GLY A CA 1
ATOM 3923 C C . GLY A 1 493 ? 4.108 -2.767 32.995 1.00 37.88 493 GLY A C 1
ATOM 3924 O O . GLY A 1 493 ? 4.148 -3.994 33.080 1.00 37.88 493 GLY A O 1
ATOM 3925 N N . PRO A 1 494 ? 4.713 -2.158 31.959 1.00 35.03 494 PRO A N 1
ATOM 3926 C CA . PRO A 1 494 ? 5.544 -2.925 31.045 1.00 35.03 494 PRO A CA 1
ATOM 3927 C C . PRO A 1 494 ? 6.638 -3.616 31.866 1.00 35.03 494 PRO A C 1
ATOM 3929 O O . PRO A 1 494 ? 7.429 -2.959 32.544 1.00 35.03 494 PRO A O 1
ATOM 3932 N N . ARG A 1 495 ? 6.693 -4.954 31.805 1.00 32.94 495 ARG A N 1
ATOM 3933 C CA . ARG A 1 495 ? 7.927 -5.678 32.111 1.00 32.94 495 ARG A CA 1
ATOM 3934 C C . ARG A 1 495 ? 8.984 -5.058 31.212 1.00 32.94 495 ARG A C 1
ATOM 3936 O O . ARG A 1 495 ? 8.996 -5.307 30.008 1.00 32.94 495 ARG A O 1
ATOM 3943 N N . THR A 1 496 ? 9.839 -4.227 31.792 1.00 32.09 496 THR A N 1
ATOM 3944 C CA . THR A 1 496 ? 11.089 -3.808 31.184 1.00 32.09 496 THR A CA 1
ATOM 3945 C C . THR A 1 496 ? 11.805 -5.089 30.782 1.00 32.09 496 THR A C 1
ATOM 3947 O O . THR A 1 496 ? 12.320 -5.832 31.617 1.00 32.09 496 THR A O 1
ATOM 3950 N N . ARG A 1 497 ? 11.783 -5.416 29.484 1.00 30.53 497 ARG A N 1
ATOM 3951 C CA . ARG A 1 497 ? 12.756 -6.351 28.931 1.00 30.53 497 ARG A CA 1
ATOM 3952 C C . ARG A 1 497 ? 14.099 -5.714 29.234 1.00 30.53 497 ARG A C 1
ATOM 3954 O O . ARG A 1 497 ? 14.413 -4.662 28.684 1.00 30.53 497 ARG A O 1
ATOM 3961 N N . GLY A 1 498 ? 14.822 -6.311 30.177 1.00 28.03 498 GLY A N 1
ATOM 3962 C CA . GLY A 1 498 ? 16.167 -5.899 30.523 1.00 28.03 498 GLY A CA 1
ATOM 3963 C C . GLY A 1 498 ? 16.969 -5.764 29.240 1.00 28.03 498 GLY A C 1
ATOM 3964 O O . GLY A 1 498 ? 17.138 -6.732 28.497 1.00 28.03 498 GLY A O 1
ATOM 3965 N N . ILE A 1 499 ? 17.417 -4.542 28.983 1.00 29.75 499 ILE A N 1
ATOM 3966 C CA . ILE A 1 499 ? 18.509 -4.257 28.070 1.00 29.75 499 ILE A CA 1
ATOM 3967 C C . ILE A 1 499 ? 19.687 -5.063 28.623 1.00 29.75 499 ILE A C 1
ATOM 3969 O O . ILE A 1 499 ? 20.299 -4.681 29.618 1.00 29.75 499 ILE A O 1
ATOM 3973 N N . ARG A 1 500 ? 19.951 -6.241 28.045 1.00 28.38 500 ARG A N 1
ATOM 3974 C CA . ARG A 1 500 ? 21.221 -6.932 28.258 1.00 28.38 500 ARG A CA 1
ATOM 3975 C C . ARG A 1 500 ? 22.271 -6.081 27.564 1.00 28.38 500 ARG A C 1
ATOM 3977 O O . ARG A 1 500 ? 22.394 -6.118 26.344 1.00 28.38 500 ARG A O 1
ATOM 3984 N N . GLY A 1 501 ? 22.968 -5.278 28.360 1.00 27.56 501 GLY A N 1
ATOM 3985 C CA . GLY A 1 501 ? 24.218 -4.666 27.953 1.00 27.56 501 GLY A CA 1
ATOM 3986 C C . GLY A 1 501 ? 25.205 -5.762 27.569 1.00 27.56 501 GLY A C 1
ATOM 3987 O O . GLY A 1 501 ? 25.412 -6.712 28.325 1.00 27.56 501 GLY A O 1
ATOM 3988 N N . ASN A 1 502 ? 25.781 -5.619 26.378 1.00 28.28 502 ASN A N 1
ATOM 3989 C CA . ASN A 1 502 ? 27.046 -6.242 26.036 1.00 28.28 502 ASN A CA 1
ATOM 3990 C C . ASN A 1 502 ? 28.089 -5.769 27.049 1.00 28.28 502 ASN A C 1
ATOM 3992 O O . ASN A 1 502 ? 28.359 -4.575 27.133 1.00 28.28 502 ASN A O 1
ATOM 3996 N N . ASN A 1 503 ? 28.677 -6.712 27.775 1.00 29.56 503 ASN A N 1
ATOM 3997 C CA . ASN A 1 503 ? 30.050 -6.599 28.231 1.00 29.56 503 ASN A CA 1
ATOM 3998 C C . ASN A 1 503 ? 30.752 -7.892 27.838 1.00 29.56 503 ASN A C 1
ATOM 4000 O O . ASN A 1 503 ? 30.272 -8.993 28.116 1.00 29.56 503 ASN A O 1
ATOM 4004 N N . ASP A 1 504 ? 31.857 -7.711 27.132 1.00 30.64 504 ASP A N 1
ATOM 4005 C CA . ASP A 1 504 ? 32.681 -8.756 26.568 1.00 30.64 504 ASP A CA 1
ATOM 4006 C C . ASP A 1 504 ? 33.384 -9.610 27.628 1.00 30.64 504 ASP A C 1
ATOM 4008 O O . ASP A 1 504 ? 33.814 -9.135 28.680 1.00 30.64 504 ASP A O 1
ATOM 4012 N N . SER A 1 505 ? 33.644 -10.842 27.187 1.00 27.45 505 SER A N 1
ATOM 4013 C CA . SER A 1 505 ? 34.870 -11.626 27.375 1.00 27.45 505 SER A CA 1
ATOM 4014 C C . SER A 1 505 ? 34.933 -12.740 28.434 1.00 27.45 505 SER A C 1
ATOM 4016 O O . SER A 1 505 ? 34.544 -12.613 29.589 1.00 27.45 505 SER A O 1
ATOM 4018 N N . VAL A 1 506 ? 35.590 -13.809 27.957 1.00 29.31 506 VAL A N 1
ATOM 4019 C CA . VAL A 1 506 ? 36.268 -14.921 28.644 1.00 29.31 506 VAL A CA 1
ATOM 4020 C C . VAL A 1 506 ? 35.502 -16.251 28.758 1.00 29.31 506 VAL A C 1
ATOM 4022 O O . VAL A 1 506 ? 34.868 -16.564 29.754 1.00 29.31 506 VAL A O 1
ATOM 4025 N N . GLY A 1 507 ? 35.715 -17.085 27.730 1.00 25.05 507 GLY A N 1
ATOM 4026 C CA . GLY A 1 507 ? 36.340 -18.407 27.887 1.00 25.05 507 GLY A CA 1
ATOM 4027 C C . GLY A 1 507 ? 35.464 -19.575 28.351 1.00 25.05 507 GLY A C 1
ATOM 4028 O O . GLY A 1 507 ? 35.048 -19.637 29.499 1.00 25.05 507 GLY A O 1
ATOM 4029 N N . GLY A 1 508 ? 35.320 -20.602 27.503 1.00 25.02 508 GLY A N 1
ATOM 4030 C CA . GLY A 1 508 ? 34.904 -21.918 27.995 1.00 25.02 508 GLY A CA 1
ATOM 4031 C C . GLY A 1 508 ? 34.352 -22.879 26.952 1.00 25.02 508 GLY A C 1
ATOM 4032 O O . GLY A 1 508 ? 33.146 -22.976 26.768 1.00 25.02 508 GLY A O 1
ATOM 4033 N N . ASN A 1 509 ? 35.251 -23.638 26.328 1.00 26.84 509 ASN A N 1
ATOM 4034 C CA . ASN A 1 509 ? 34.992 -24.896 25.622 1.00 26.84 509 ASN A CA 1
ATOM 4035 C C . ASN A 1 509 ? 33.896 -25.764 26.273 1.00 26.84 509 ASN A C 1
ATOM 4037 O O . ASN A 1 509 ? 34.016 -26.081 27.456 1.00 26.84 509 ASN A O 1
ATOM 4041 N N . ARG A 1 510 ? 32.965 -26.303 25.466 1.00 29.42 510 ARG A N 1
ATOM 4042 C CA . ARG A 1 510 ? 32.554 -27.726 25.512 1.00 29.42 510 ARG A CA 1
ATOM 4043 C C . ARG A 1 510 ? 31.587 -28.107 24.378 1.00 29.42 510 ARG A C 1
ATOM 4045 O O . ARG A 1 510 ? 30.426 -27.730 24.386 1.00 29.42 510 ARG A O 1
ATOM 4052 N N . GLY A 1 511 ? 32.080 -28.970 23.487 1.00 27.03 511 GLY A N 1
ATOM 4053 C CA . GLY A 1 511 ? 31.468 -30.285 23.261 1.00 27.03 511 GLY A CA 1
ATOM 4054 C C . GLY A 1 511 ? 30.356 -30.408 22.218 1.00 27.03 511 GLY A C 1
ATOM 4055 O O . GLY A 1 511 ? 29.178 -30.350 22.544 1.00 27.03 511 GLY A O 1
ATOM 4056 N N . GLN A 1 512 ? 30.753 -30.760 20.992 1.00 28.44 512 GLN A N 1
ATOM 4057 C CA . GLN A 1 512 ? 29.944 -31.568 20.074 1.00 28.44 512 GLN A CA 1
ATOM 4058 C C . GLN A 1 512 ? 29.604 -32.942 20.686 1.00 28.44 512 GLN A C 1
ATOM 4060 O O . GLN A 1 512 ? 30.486 -33.560 21.276 1.00 28.44 512 GLN A O 1
ATOM 4065 N N . LEU A 1 513 ? 28.386 -33.451 20.441 1.00 27.69 513 LEU A N 1
ATOM 4066 C CA . LEU A 1 513 ? 28.018 -34.879 20.280 1.00 27.69 513 LEU A CA 1
ATOM 4067 C C . LEU A 1 513 ? 26.530 -34.941 19.839 1.00 27.69 513 LEU A C 1
ATOM 4069 O O . LEU A 1 513 ? 25.651 -34.591 20.610 1.00 27.69 513 LEU A O 1
ATOM 4073 N N . ARG A 1 514 ? 26.210 -35.047 18.540 1.00 28.59 514 ARG A N 1
ATOM 4074 C CA . ARG A 1 514 ? 25.978 -36.254 17.702 1.00 28.59 514 ARG A CA 1
ATOM 4075 C C . ARG A 1 514 ? 24.721 -37.104 18.031 1.00 28.59 514 ARG A C 1
ATOM 4077 O O . ARG A 1 514 ? 24.649 -37.700 19.096 1.00 28.59 514 ARG A O 1
ATOM 4084 N N . LYS A 1 515 ? 23.914 -37.304 16.964 1.00 28.17 515 LYS A N 1
ATOM 4085 C CA . LYS A 1 515 ? 23.043 -38.450 16.564 1.00 28.17 515 LYS A CA 1
ATOM 4086 C C . LYS A 1 515 ? 21.505 -38.352 16.737 1.00 28.17 515 LYS A C 1
ATOM 4088 O O . LYS A 1 515 ? 20.964 -38.531 17.817 1.00 28.17 515 LYS A O 1
ATOM 4093 N N . MET A 1 516 ? 20.834 -38.191 15.586 1.00 24.11 516 MET A N 1
ATOM 4094 C CA . MET A 1 516 ? 19.505 -38.729 15.200 1.00 24.11 516 MET A CA 1
ATOM 4095 C C . MET A 1 516 ? 19.560 -40.275 14.978 1.00 24.11 516 MET A C 1
ATOM 4097 O O . MET A 1 516 ? 20.677 -40.801 14.965 1.00 24.11 516 MET A O 1
ATOM 4101 N N . PRO A 1 517 ? 18.496 -40.981 14.504 1.00 42.22 517 PRO A N 1
ATOM 4102 C CA . PRO A 1 517 ? 17.075 -41.143 14.917 1.00 42.22 517 PRO A CA 1
ATOM 4103 C C . PRO A 1 517 ? 16.749 -42.685 14.937 1.00 42.22 517 PRO A C 1
ATOM 4105 O O . PRO A 1 517 ? 17.660 -43.432 15.294 1.00 42.22 517 PRO A O 1
ATOM 4108 N N . PRO A 1 518 ? 15.617 -43.274 14.452 1.00 45.81 518 PRO A N 1
ATOM 4109 C CA . PRO A 1 518 ? 14.181 -42.919 14.376 1.00 45.81 518 PRO A CA 1
ATOM 4110 C C . PRO A 1 518 ? 13.256 -44.030 14.965 1.00 45.81 518 PRO A C 1
ATOM 4112 O O . PRO A 1 518 ? 13.711 -45.129 15.278 1.00 45.81 518 PRO A O 1
ATOM 4115 N N . LYS A 1 519 ? 11.928 -43.817 15.014 1.00 28.14 519 LYS A N 1
ATOM 4116 C CA . LYS A 1 519 ? 10.958 -44.929 14.914 1.00 28.14 519 LYS A CA 1
ATOM 4117 C C . LYS A 1 519 ? 9.785 -44.593 13.993 1.00 28.14 519 LYS A C 1
ATOM 4119 O O . LYS A 1 519 ? 9.133 -43.564 14.118 1.00 28.14 519 LYS A O 1
ATOM 4124 N N . SER A 1 520 ? 9.600 -45.525 13.073 1.00 28.81 520 SER A N 1
ATOM 4125 C CA . SER A 1 520 ? 8.626 -45.694 12.008 1.00 28.81 520 SER A CA 1
ATOM 4126 C C . SER A 1 520 ? 7.241 -46.110 12.507 1.00 28.81 520 SER A C 1
ATOM 4128 O O . SER A 1 520 ? 7.116 -46.757 13.549 1.00 28.81 520 SER A O 1
ATOM 4130 N N . ARG A 1 521 ? 6.216 -45.844 11.688 1.00 26.50 521 ARG A N 1
ATOM 4131 C CA . ARG A 1 521 ? 5.085 -46.761 11.479 1.00 26.50 521 ARG A CA 1
ATOM 4132 C C . ARG A 1 521 ? 4.421 -46.483 10.127 1.00 26.50 521 ARG A C 1
ATOM 4134 O O . ARG A 1 521 ? 3.752 -45.473 9.953 1.00 26.50 521 ARG A O 1
ATOM 4141 N N . GLU A 1 522 ? 4.645 -47.409 9.202 1.00 26.25 522 GLU A N 1
ATOM 4142 C CA . GLU A 1 522 ? 3.826 -47.671 8.017 1.00 26.25 522 GLU A CA 1
ATOM 4143 C C . GLU A 1 522 ? 2.951 -48.919 8.256 1.00 26.25 522 GLU A C 1
ATOM 4145 O O . GLU A 1 522 ? 3.212 -49.694 9.181 1.00 26.25 522 GLU A O 1
ATOM 4150 N N . PHE A 1 523 ? 2.010 -49.107 7.322 1.00 28.94 523 PHE A N 1
ATOM 4151 C CA . PHE A 1 523 ? 1.101 -50.231 7.036 1.00 28.94 523 PHE A CA 1
ATOM 4152 C C . PHE A 1 523 ? -0.269 -50.211 7.744 1.00 28.94 523 PHE A C 1
ATOM 4154 O O . PHE A 1 523 ? -0.351 -50.097 8.959 1.00 28.94 523 PHE A O 1
ATOM 4161 N N . GLY A 1 524 ? -1.398 -50.346 7.033 1.00 25.12 524 GLY A N 1
ATOM 4162 C CA . GLY A 1 524 ? -1.571 -50.659 5.612 1.00 25.12 524 GLY A CA 1
ATOM 4163 C C . GLY A 1 524 ? -3.030 -50.578 5.144 1.00 25.12 524 GLY A C 1
ATOM 4164 O O . GLY A 1 524 ? -3.964 -50.552 5.943 1.00 25.12 524 GLY A O 1
ATOM 4165 N N . ALA A 1 525 ? -3.182 -50.514 3.823 1.00 27.48 525 ALA A N 1
ATOM 4166 C CA . ALA A 1 525 ? -4.427 -50.624 3.071 1.00 27.48 525 ALA A CA 1
ATOM 4167 C C . ALA A 1 525 ? -4.760 -52.090 2.735 1.00 27.48 525 ALA A C 1
ATOM 4169 O O . ALA A 1 525 ? -3.830 -52.879 2.612 1.00 27.48 525 ALA A O 1
ATOM 4170 N N . THR A 1 526 ? -6.056 -52.391 2.536 1.00 26.58 526 THR A N 1
ATOM 4171 C CA . THR A 1 526 ? -6.700 -53.283 1.522 1.00 26.58 526 THR A CA 1
ATOM 4172 C C . THR A 1 526 ? -8.157 -53.521 1.969 1.00 26.58 526 THR A C 1
ATOM 4174 O O . THR A 1 526 ? -8.362 -53.939 3.101 1.00 26.58 526 THR A O 1
ATOM 4177 N N . ALA A 1 527 ? -9.207 -53.063 1.274 1.00 27.12 527 ALA A N 1
ATOM 4178 C CA . ALA A 1 527 ? -9.786 -53.479 -0.019 1.00 27.12 527 ALA A CA 1
ATOM 4179 C C . ALA A 1 527 ? -10.878 -54.573 0.103 1.00 27.12 527 ALA A C 1
ATOM 4181 O O . ALA A 1 527 ? -10.592 -55.671 0.565 1.00 27.12 527 ALA A O 1
ATOM 4182 N N . GLY A 1 528 ? -12.078 -54.292 -0.437 1.00 23.88 528 GLY A N 1
ATOM 4183 C CA . GLY A 1 528 ? -12.844 -55.276 -1.222 1.00 23.88 528 GLY A CA 1
ATOM 4184 C C . GLY A 1 528 ? -14.336 -55.519 -0.911 1.00 23.88 528 GLY A C 1
ATOM 4185 O O . GLY A 1 528 ? -14.657 -56.027 0.154 1.00 23.88 528 GLY A O 1
ATOM 4186 N N . ILE A 1 529 ? -15.159 -55.363 -1.973 1.00 25.80 529 ILE A N 1
ATOM 4187 C CA . ILE A 1 529 ? -16.394 -56.125 -2.326 1.00 25.80 529 ILE A CA 1
ATOM 4188 C C . ILE A 1 529 ? -17.691 -55.672 -1.605 1.00 25.80 529 ILE A C 1
ATOM 4190 O O . ILE A 1 529 ? -17.698 -55.545 -0.394 1.00 25.80 529 ILE A O 1
ATOM 4194 N N . GLY A 1 530 ? -18.865 -55.437 -2.216 1.00 24.38 530 GLY A N 1
ATOM 4195 C CA . GLY A 1 530 ? -19.401 -55.582 -3.579 1.00 24.38 530 GLY A CA 1
ATOM 4196 C C . GLY A 1 530 ? -20.950 -55.715 -3.539 1.00 24.38 530 GLY A C 1
ATOM 4197 O O . GLY A 1 530 ? -21.502 -56.012 -2.483 1.00 24.38 530 GLY A O 1
ATOM 4198 N N . SER A 1 531 ? -21.611 -55.582 -4.706 1.00 26.67 531 SER A N 1
ATOM 4199 C CA . SER A 1 531 ? -23.031 -55.899 -5.061 1.00 26.67 531 SER A CA 1
ATOM 4200 C C . SER A 1 531 ? -24.100 -54.791 -4.844 1.00 26.67 531 SER A C 1
ATOM 4202 O O . SER A 1 531 ? -24.247 -54.278 -3.744 1.00 26.67 531 SER A O 1
ATOM 4204 N N . ASN A 1 532 ? -24.659 -54.209 -5.930 1.00 26.50 532 ASN A N 1
ATOM 4205 C CA . ASN A 1 532 ? -25.882 -54.563 -6.718 1.00 26.50 532 ASN A CA 1
ATOM 4206 C C . ASN A 1 532 ? -27.177 -54.015 -6.055 1.00 26.50 532 ASN A C 1
ATOM 4208 O O . ASN A 1 532 ? -27.325 -54.169 -4.856 1.00 26.50 532 ASN A O 1
ATOM 4212 N N . THR A 1 533 ? -28.136 -53.323 -6.699 1.00 28.75 533 THR A N 1
ATOM 4213 C CA . THR A 1 533 ? -28.881 -53.574 -7.961 1.00 28.75 533 THR A CA 1
ATOM 4214 C C . THR A 1 533 ? -29.686 -52.336 -8.451 1.00 28.75 533 THR A C 1
ATOM 4216 O O . THR A 1 533 ? -30.195 -51.602 -7.614 1.00 28.75 533 THR A O 1
ATOM 4219 N N . ASN A 1 534 ? -29.843 -52.198 -9.787 1.00 26.70 534 ASN A N 1
ATOM 4220 C CA . ASN A 1 534 ? -31.019 -51.829 -10.642 1.00 26.70 534 ASN A CA 1
ATOM 4221 C C . ASN A 1 534 ? -32.142 -50.899 -10.096 1.00 26.70 534 ASN A C 1
ATOM 4223 O O . ASN A 1 534 ? -32.619 -51.104 -8.990 1.00 26.70 534 ASN A O 1
ATOM 4227 N N . SER A 1 535 ? -32.694 -49.901 -10.814 1.00 26.98 535 SER A N 1
ATOM 4228 C CA . SER A 1 535 ? -33.287 -49.884 -12.180 1.00 26.98 535 SER A CA 1
ATOM 4229 C C . SER A 1 535 ? -33.424 -48.421 -12.685 1.00 26.98 535 SER A C 1
ATOM 4231 O O . SER A 1 535 ? -33.791 -47.551 -11.905 1.00 26.98 535 SER A O 1
ATOM 4233 N N . ALA A 1 536 ? -32.960 -48.045 -13.889 1.00 27.56 536 ALA A N 1
ATOM 4234 C CA . ALA A 1 536 ? -33.702 -47.900 -15.167 1.00 27.56 536 ALA A CA 1
ATOM 4235 C C . ALA A 1 536 ? -34.987 -47.020 -15.100 1.00 27.56 536 ALA A C 1
ATOM 4237 O O . ALA A 1 536 ? -35.918 -47.392 -14.401 1.00 27.56 536 ALA A O 1
ATOM 4238 N N . ARG A 1 537 ? -35.058 -45.810 -15.701 1.00 27.28 537 ARG A N 1
ATOM 4239 C CA . ARG A 1 537 ? -35.172 -45.394 -17.142 1.00 27.28 537 ARG A CA 1
ATOM 4240 C C . ARG A 1 537 ? -36.620 -44.886 -17.381 1.00 27.28 537 ARG A C 1
ATOM 4242 O O . ARG A 1 537 ? -37.542 -45.579 -16.985 1.00 27.28 537 ARG A O 1
ATOM 4249 N N . ILE A 1 538 ? -36.880 -43.693 -17.942 1.00 27.53 538 ILE A N 1
ATOM 4250 C CA . ILE A 1 538 ? -37.219 -43.475 -19.372 1.00 27.53 538 ILE A CA 1
ATOM 4251 C C . ILE A 1 538 ? -37.566 -41.981 -19.637 1.00 27.53 538 ILE A C 1
ATOM 4253 O O . ILE A 1 538 ? -38.382 -41.427 -18.912 1.00 27.53 538 ILE A O 1
ATOM 4257 N N . LEU A 1 539 ? -36.914 -41.421 -20.679 1.00 28.36 539 LEU A N 1
ATOM 4258 C CA . LEU A 1 539 ? -37.327 -40.508 -21.787 1.00 28.36 539 LEU A CA 1
ATOM 4259 C C . LEU A 1 539 ? -38.253 -39.292 -21.523 1.00 28.36 539 LEU A C 1
ATOM 4261 O O . LEU A 1 539 ? -39.182 -39.369 -20.741 1.00 28.36 539 LEU A O 1
ATOM 4265 N N . GLY A 1 540 ? -38.124 -38.156 -22.218 1.00 27.08 540 GLY A N 1
ATOM 4266 C CA . GLY A 1 540 ? -37.375 -37.855 -23.441 1.00 27.08 540 GLY A CA 1
ATOM 4267 C C . GLY A 1 540 ? -37.476 -36.370 -23.829 1.00 27.08 540 GLY A C 1
ATOM 4268 O O . GLY A 1 540 ? -38.271 -35.617 -23.273 1.00 27.08 540 GLY A O 1
ATOM 4269 N N . GLN A 1 541 ? -36.603 -35.977 -24.757 1.00 32.47 541 GLN A N 1
ATOM 4270 C CA . GLN A 1 541 ? -36.548 -34.676 -25.427 1.00 32.47 541 GLN A CA 1
ATOM 4271 C C . GLN A 1 541 ? -37.747 -34.471 -26.362 1.00 32.47 541 GLN A C 1
ATOM 4273 O O . GLN A 1 541 ? -38.179 -35.436 -26.980 1.00 32.47 541 GLN A O 1
ATOM 4278 N N . GLU A 1 542 ? -38.145 -33.217 -26.590 1.00 32.03 542 GLU A N 1
ATOM 4279 C CA . GLU A 1 542 ? -38.472 -32.740 -27.939 1.00 32.03 542 GLU A CA 1
ATOM 4280 C C . GLU A 1 542 ? -38.352 -31.210 -28.036 1.00 32.03 542 GLU A C 1
ATOM 4282 O O . GLU A 1 542 ? -38.820 -30.449 -27.192 1.00 32.03 542 GLU A O 1
ATOM 4287 N N . THR A 1 543 ? -37.649 -30.788 -29.079 1.00 43.28 543 THR A N 1
ATOM 4288 C CA . THR A 1 543 ? -37.517 -29.434 -29.616 1.00 43.28 543 THR A CA 1
ATOM 4289 C C . THR A 1 543 ? -38.685 -29.132 -30.556 1.00 43.28 543 THR A C 1
ATOM 4291 O O . THR A 1 543 ? -38.962 -29.970 -31.410 1.00 43.28 543 THR A O 1
ATOM 4294 N N . ASN A 1 544 ? -39.278 -27.934 -30.508 1.00 32.56 544 ASN A N 1
ATOM 4295 C CA . ASN A 1 544 ? -39.500 -27.112 -31.710 1.00 32.56 544 ASN A CA 1
ATOM 4296 C C . ASN A 1 544 ? -40.091 -25.724 -31.403 1.00 32.56 544 ASN A C 1
ATOM 4298 O O . ASN A 1 544 ? -41.067 -25.571 -30.676 1.00 32.56 544 ASN A O 1
ATOM 4302 N N . THR A 1 545 ? -39.429 -24.751 -32.020 1.00 37.09 545 THR A N 1
ATOM 4303 C CA . THR A 1 545 ? -39.862 -23.458 -32.569 1.00 37.09 545 THR A CA 1
ATOM 4304 C C . THR A 1 545 ? -41.361 -23.136 -32.644 1.00 37.09 545 THR A C 1
ATOM 4306 O O . THR A 1 545 ? -42.136 -23.863 -33.265 1.00 37.09 545 THR A O 1
ATOM 4309 N N . GLN A 1 546 ? -41.684 -21.914 -32.204 1.00 40.50 546 GLN A N 1
ATOM 4310 C CA . GLN A 1 546 ? -42.326 -20.880 -33.029 1.00 40.50 546 GLN A CA 1
ATOM 4311 C C . GLN A 1 546 ? -41.606 -19.549 -32.827 1.00 40.50 546 GLN A C 1
ATOM 4313 O O . GLN A 1 546 ? -41.170 -19.302 -31.679 1.00 40.50 546 GLN A O 1
#

Organism: NCBI:txid2862362